Protein AF-A0A224XL63-F1 (afdb_monomer_lite)

Organism: NCBI:txid156445

Secondary structure (DSSP, 8-state):
-PPPPP-------SSEEE-SHHHHHHHHTSSSEEEEEEE-TTT-S-GGGHHHHHHHHHHH--TTEEEEEEETTS-GGGGGGTT-SS-EEEEEETTEEEEEEES--HHHHHHHHHHHHHHHHHHHTTSSPPP-B-TTSPPHHHHHHHHHHHHHHHHHHHHHHHHHHHHHHHHHHHHHHHHHHHSTTEEEEEEPGGGEEE---TT-SS--EEEHHHHHHHHHHGGGTEEEEEEEEEPPPHHHHHHHTTT------HHHHHHHTTSPEEEEEEEESS---PPPTTS-PPPS-------PPP--TTTTHHHHHHHHHHH-TT-SGGG--TTSHHHHS-EE-TTSPEEPSEE--SSHHHHHHHHHHH-HHHHHTTTPPPPPPPPPEEEEEEEGGGHHHHHHHHGGGGGGEEEEEEES-S-TTT--EEESSHHHHHHS-HHHHHH-EEEEEEESS-HHHHHHHHHT--SEE-SSHHHHHHHHHHHS---SS---PPPP-TTSPPPPPSPPEEE-TT--EEEEEEEE-TTS-EEEEEEEEE-TTS-B-TT--EEEPPHHHHHHHHHHHHHHHHHHHHHHHHHHHHHHHHHHHHHHHHHHHHHHHHHHHHHTSS------------------HHHHHHHHS-HHHHHHHHHHHHHHHHHHHHHHHHHH-

Structure (mmCIF, N/CA/C/O backbone):
data_AF-A0A224XL63-F1
#
_entry.id   AF-A0A224XL63-F1
#
loop_
_atom_site.group_PDB
_atom_site.id
_atom_site.type_symbol
_atom_site.label_atom_id
_atom_site.label_alt_id
_atom_site.label_comp_id
_atom_site.label_asym_id
_atom_site.label_entity_id
_atom_site.label_seq_id
_atom_site.pdbx_PDB_ins_code
_atom_site.Cartn_x
_atom_site.Cartn_y
_atom_site.Cartn_z
_atom_site.occupancy
_atom_site.B_iso_or_equiv
_atom_site.auth_seq_id
_atom_site.auth_comp_id
_atom_site.auth_asym_id
_atom_site.auth_atom_id
_atom_site.pdbx_PDB_model_num
ATOM 1 N N . ALA A 1 1 ? -68.737 6.221 51.181 1.00 33.44 1 ALA A N 1
ATOM 2 C CA . ALA A 1 1 ? -67.688 5.294 51.653 1.00 33.44 1 ALA A CA 1
ATOM 3 C C . ALA A 1 1 ? -67.047 4.620 50.441 1.00 33.44 1 ALA A C 1
ATOM 5 O O . ALA A 1 1 ? -67.599 3.660 49.920 1.00 33.44 1 ALA A O 1
ATOM 6 N N . ALA A 1 2 ? -65.949 5.186 49.930 1.00 32.16 2 ALA A N 1
ATOM 7 C CA . ALA A 1 2 ? -65.207 4.630 48.800 1.00 32.16 2 ALA A CA 1
ATOM 8 C C . ALA A 1 2 ? -64.135 3.662 49.323 1.00 32.16 2 ALA A C 1
ATOM 10 O O . ALA A 1 2 ? -63.383 3.973 50.246 1.00 32.16 2 ALA A O 1
ATOM 11 N N . ARG A 1 3 ? -64.154 2.453 48.771 1.00 34.28 3 ARG A N 1
ATOM 12 C CA . ARG A 1 3 ? -63.406 1.268 49.193 1.00 34.28 3 ARG A CA 1
ATOM 13 C C . ARG A 1 3 ? -61.917 1.447 48.849 1.00 34.28 3 ARG A C 1
ATOM 15 O O . ARG A 1 3 ? -61.576 1.613 47.684 1.00 34.28 3 ARG A O 1
ATOM 22 N N . LYS A 1 4 ? -61.044 1.399 49.864 1.00 41.97 4 LYS A N 1
ATOM 23 C CA . LYS A 1 4 ? -59.580 1.270 49.724 1.00 41.97 4 LYS A CA 1
ATOM 24 C C . LYS A 1 4 ? -59.254 0.042 48.861 1.00 41.97 4 LYS A C 1
ATOM 26 O O . LYS A 1 4 ? -59.602 -1.069 49.254 1.00 41.97 4 LYS A O 1
ATOM 31 N N . MET A 1 5 ? -58.544 0.230 47.749 1.00 34.31 5 MET A N 1
ATOM 32 C CA . MET A 1 5 ? -57.760 -0.842 47.132 1.00 34.31 5 MET A CA 1
ATOM 33 C C . MET A 1 5 ? -56.356 -0.835 47.738 1.00 34.31 5 MET A C 1
ATOM 35 O O . MET A 1 5 ? -55.666 0.183 47.736 1.00 34.31 5 MET A O 1
ATOM 39 N N . ALA A 1 6 ? -55.968 -1.975 48.303 1.00 34.28 6 ALA A N 1
ATOM 40 C CA . ALA A 1 6 ? -54.628 -2.232 48.801 1.00 34.28 6 ALA A CA 1
ATOM 41 C C . ALA A 1 6 ? -53.660 -2.402 47.620 1.00 34.28 6 ALA A C 1
ATOM 43 O O . ALA A 1 6 ? -53.937 -3.147 46.679 1.00 34.28 6 ALA A O 1
ATOM 44 N N . LYS A 1 7 ? -52.524 -1.701 47.680 1.00 32.66 7 LYS A N 1
ATOM 45 C CA . LYS A 1 7 ? -51.440 -1.782 46.699 1.00 32.66 7 LYS A CA 1
ATOM 46 C C . LYS A 1 7 ? -50.772 -3.158 46.837 1.00 32.66 7 LYS A C 1
ATOM 48 O O . LYS A 1 7 ? -50.241 -3.485 47.896 1.00 32.66 7 LYS A O 1
ATOM 53 N N . LYS A 1 8 ? -50.865 -3.973 45.784 1.00 33.12 8 LYS A N 1
ATOM 54 C CA . LYS A 1 8 ? -50.201 -5.278 45.645 1.00 33.12 8 LYS A CA 1
ATOM 55 C C . LYS A 1 8 ? -48.682 -5.055 45.733 1.00 33.12 8 LYS A C 1
ATOM 57 O O . LYS A 1 8 ? -48.187 -4.107 45.129 1.00 33.12 8 LYS A O 1
ATOM 62 N N . GLY A 1 9 ? -47.980 -5.877 46.517 1.00 34.38 9 GLY A N 1
ATOM 63 C CA . GLY A 1 9 ? -46.543 -5.749 46.773 1.00 34.38 9 GLY A CA 1
ATOM 64 C C . GLY A 1 9 ? -45.734 -5.704 45.478 1.00 34.38 9 GLY A C 1
ATOM 65 O O . GLY A 1 9 ? -45.665 -6.695 44.757 1.00 34.38 9 GLY A O 1
ATOM 66 N N . GLY A 1 10 ? -45.170 -4.534 45.181 1.00 28.77 10 GLY A N 1
ATOM 67 C CA . GLY A 1 10 ? -44.221 -4.343 44.094 1.00 28.77 10 GLY A CA 1
ATOM 68 C C . GLY A 1 10 ? -42.822 -4.677 44.588 1.00 28.77 10 GLY A C 1
ATOM 69 O O . GLY A 1 10 ? -42.403 -4.193 45.637 1.00 28.77 10 GLY A O 1
ATOM 70 N N . GLN A 1 11 ? -42.120 -5.515 43.836 1.00 35.19 11 GLN A N 1
ATOM 71 C CA . GLN A 1 11 ? -40.688 -5.741 43.973 1.00 35.19 11 GLN A CA 1
ATOM 72 C C . GLN A 1 11 ? -39.989 -4.377 43.849 1.00 35.19 11 GLN A C 1
ATOM 74 O O . GLN A 1 11 ? -40.062 -3.743 42.799 1.00 35.19 11 GLN A O 1
ATOM 79 N N . THR A 1 12 ? -39.408 -3.867 44.935 1.00 40.28 12 THR A N 1
ATOM 80 C CA . THR A 1 12 ? -38.801 -2.531 44.972 1.00 40.28 12 THR A CA 1
ATOM 81 C C . THR A 1 12 ? -37.678 -2.462 43.935 1.00 40.28 12 THR A C 1
ATOM 83 O O . THR A 1 12 ? -36.705 -3.213 44.036 1.00 40.28 12 THR A O 1
ATOM 86 N N . SER A 1 13 ? -37.802 -1.605 42.916 1.00 58.62 13 SER A N 1
ATOM 87 C CA . SER A 1 13 ? -36.715 -1.389 41.960 1.00 58.62 13 SER A CA 1
ATOM 88 C C . SER A 1 13 ? -35.524 -0.790 42.716 1.00 58.62 13 SER A C 1
ATOM 90 O O . SER A 1 13 ? -35.618 0.267 43.334 1.00 58.62 13 SER A O 1
ATOM 92 N N . LEU A 1 14 ? -34.396 -1.505 42.736 1.00 76.56 14 LEU A N 1
ATOM 93 C CA . LEU A 1 14 ? -33.184 -1.082 43.457 1.00 76.56 14 LEU A CA 1
ATOM 94 C C . LEU A 1 14 ? -32.494 0.130 42.804 1.00 76.56 14 LEU A C 1
ATOM 96 O O . LEU A 1 14 ? -31.644 0.756 43.446 1.00 76.56 14 LEU A O 1
ATOM 100 N N . GLN A 1 15 ? -32.878 0.441 41.563 1.00 84.81 15 GLN A N 1
ATOM 101 C CA . GLN A 1 15 ? -32.434 1.579 40.766 1.00 84.81 15 GLN A CA 1
ATOM 102 C C . GLN A 1 15 ? -33.590 2.551 40.510 1.00 84.81 15 GLN A C 1
ATOM 104 O O . GLN A 1 15 ? -34.741 2.133 40.346 1.00 84.81 15 GLN A O 1
ATOM 109 N N . ILE A 1 16 ? -33.252 3.836 40.474 1.00 92.00 16 ILE A N 1
ATOM 110 C CA . ILE A 1 16 ? -34.158 4.947 40.173 1.00 92.00 16 ILE A CA 1
ATOM 111 C C . ILE A 1 16 ? -34.032 5.266 38.687 1.00 92.00 16 ILE A C 1
ATOM 113 O O . ILE A 1 16 ? -32.920 5.422 38.191 1.00 92.00 16 ILE A O 1
ATOM 117 N N . GLU A 1 17 ? -35.149 5.357 37.983 1.00 93.56 17 GLU A N 1
ATOM 118 C CA . GLU A 1 17 ? -35.168 5.762 36.580 1.00 93.56 17 GLU A CA 1
ATOM 119 C C . GLU A 1 17 ? -35.355 7.278 36.482 1.00 93.56 17 GLU A C 1
ATOM 121 O O . GLU A 1 17 ? -36.234 7.823 37.147 1.00 93.56 17 GLU A O 1
ATOM 126 N N . ILE A 1 18 ? -34.509 7.938 35.686 1.00 95.19 18 ILE A N 1
ATOM 127 C CA . ILE A 1 18 ? -34.511 9.386 35.461 1.00 95.19 18 ILE A CA 1
ATOM 128 C C . ILE A 1 18 ? -34.684 9.665 33.971 1.00 95.19 18 ILE A C 1
ATOM 130 O O . ILE A 1 18 ? -33.916 9.185 33.130 1.00 95.19 18 ILE A O 1
ATOM 134 N N . THR A 1 19 ? -35.693 10.463 33.641 1.00 92.75 19 THR A N 1
ATOM 135 C CA . THR A 1 19 ? -36.143 10.669 32.261 1.00 92.75 19 THR A CA 1
ATOM 136 C C . THR A 1 19 ? -36.384 12.127 31.879 1.00 92.75 19 THR A C 1
ATOM 138 O O . THR A 1 19 ? -36.784 12.375 30.742 1.00 92.75 19 THR A O 1
ATOM 141 N N . ASN A 1 20 ? -36.151 13.084 32.779 1.00 95.38 20 ASN A N 1
ATOM 142 C CA . ASN A 1 20 ? -36.260 14.522 32.520 1.00 95.38 20 ASN A CA 1
ATOM 143 C C . ASN A 1 20 ? -35.371 15.341 33.479 1.00 95.38 20 ASN A C 1
ATOM 145 O O . ASN A 1 20 ? -34.826 14.802 34.445 1.00 95.38 20 ASN A O 1
ATOM 149 N N . ASP A 1 21 ? -35.228 16.638 33.195 1.00 95.25 21 ASP A N 1
ATOM 150 C CA . ASP A 1 21 ? -34.384 17.562 33.966 1.00 95.25 21 ASP A CA 1
ATOM 151 C C . ASP A 1 21 ? -34.875 17.771 35.414 1.00 95.25 21 ASP A C 1
ATOM 153 O O . ASP A 1 21 ? -34.053 17.867 36.325 1.00 95.25 21 ASP A O 1
ATOM 157 N N . ASP A 1 22 ? -36.189 17.769 35.663 1.00 95.75 22 ASP A N 1
ATOM 158 C CA . ASP A 1 22 ? -36.739 17.948 37.017 1.00 95.75 22 ASP A CA 1
ATOM 159 C C . ASP A 1 22 ? -36.403 16.748 37.924 1.00 95.75 22 ASP A C 1
ATOM 161 O O . ASP A 1 22 ? -35.985 16.909 39.073 1.00 95.75 22 ASP A O 1
ATOM 165 N N . GLU A 1 23 ? -36.541 15.525 37.399 1.00 95.38 23 GLU A N 1
ATOM 166 C CA . GLU A 1 23 ? -36.137 14.288 38.079 1.00 95.38 23 GLU A CA 1
ATOM 167 C C . GLU A 1 23 ? -34.625 14.243 38.320 1.00 95.38 23 GLU A C 1
ATOM 169 O O . GLU A 1 23 ? -34.180 13.724 39.346 1.00 95.38 23 GLU A O 1
ATOM 174 N N . TRP A 1 24 ? -33.835 14.790 37.392 1.00 95.81 24 TRP A N 1
ATOM 175 C CA . TRP A 1 24 ? -32.388 14.886 37.532 1.00 95.81 24 TRP A CA 1
ATOM 176 C C . TRP A 1 24 ? -31.992 15.802 38.690 1.00 95.81 24 TRP A C 1
ATOM 178 O O . TRP A 1 24 ? -31.226 15.385 39.557 1.00 95.81 24 TRP A O 1
ATOM 188 N N . GLU A 1 25 ? -32.540 17.015 38.763 1.00 95.25 25 GLU A N 1
ATOM 189 C CA . GLU A 1 25 ? -32.233 17.941 39.859 1.00 95.25 25 GLU A CA 1
ATOM 190 C C . GLU A 1 25 ? -32.710 17.383 41.214 1.00 95.25 25 GLU A C 1
ATOM 192 O O . GLU A 1 25 ? -31.957 17.415 42.187 1.00 95.25 25 GLU A O 1
ATOM 197 N N . ALA A 1 26 ? -33.878 16.729 41.269 1.00 94.50 26 ALA A N 1
ATOM 198 C CA . ALA A 1 26 ? -34.344 16.039 42.477 1.00 94.50 26 ALA A CA 1
ATOM 199 C C . ALA A 1 26 ? -33.439 14.861 42.895 1.00 94.50 26 ALA A C 1
ATOM 201 O O . ALA A 1 26 ? -33.307 14.556 44.085 1.00 94.50 26 ALA A O 1
ATOM 202 N N . LEU A 1 27 ? -32.809 14.172 41.937 1.00 94.06 27 LEU A N 1
ATOM 203 C CA . LEU A 1 27 ? -31.847 13.109 42.226 1.00 94.06 27 LEU A CA 1
ATOM 204 C C . LEU A 1 27 ? -30.587 13.673 42.901 1.00 94.06 27 LEU A C 1
ATOM 206 O O . LEU A 1 27 ? -30.088 13.058 43.846 1.00 94.06 27 LEU A O 1
ATOM 210 N N . LEU A 1 28 ? -30.093 14.827 42.442 1.00 94.62 28 LEU A N 1
ATOM 211 C CA . LEU A 1 28 ? -28.867 15.464 42.940 1.00 94.62 28 LEU A CA 1
ATOM 212 C C . LEU A 1 28 ? -28.970 15.943 44.397 1.00 94.62 28 LEU A C 1
ATOM 214 O O . LEU A 1 28 ? -27.944 16.040 45.070 1.00 94.62 28 LEU A O 1
ATOM 218 N N . GLU A 1 29 ? -30.179 16.194 44.906 1.00 93.50 29 GLU A N 1
ATOM 219 C CA . GLU A 1 29 ? -30.419 16.587 46.305 1.00 93.50 29 GLU A CA 1
ATOM 220 C C . GLU A 1 29 ? -30.199 15.443 47.313 1.00 93.50 29 GLU A C 1
ATOM 222 O O . GLU A 1 29 ? -30.149 15.673 48.526 1.00 93.50 29 GLU A O 1
ATOM 227 N N . ARG A 1 30 ? -30.062 14.193 46.848 1.00 91.38 30 ARG A N 1
ATOM 228 C CA . ARG A 1 30 ? -29.856 13.041 47.734 1.00 91.38 30 ARG A CA 1
ATOM 229 C C . ARG A 1 30 ? -28.478 13.061 48.391 1.00 91.38 30 ARG A C 1
ATOM 231 O O . ARG A 1 30 ? -27.451 13.213 47.735 1.00 91.38 30 ARG A O 1
ATOM 238 N N . GLN A 1 31 ? -28.460 12.803 49.697 1.00 91.69 31 GLN A N 1
ATOM 239 C CA . GLN A 1 31 ? -27.226 12.630 50.459 1.00 91.69 31 GLN A CA 1
ATOM 240 C C . GLN A 1 31 ? -26.601 11.248 50.206 1.00 91.69 31 GLN A C 1
ATOM 242 O O . GLN A 1 31 ? -27.303 10.233 50.217 1.00 91.69 31 GLN A O 1
ATOM 247 N N . GLY A 1 32 ? -25.276 11.214 50.049 1.00 93.06 32 GLY A N 1
ATOM 248 C CA . GLY A 1 32 ? -24.492 10.004 49.794 1.00 93.06 32 GLY A CA 1
ATOM 249 C C . GLY A 1 32 ? -23.915 9.957 48.377 1.00 93.06 32 GLY A C 1
ATOM 250 O O . GLY A 1 32 ? -23.903 10.963 47.667 1.00 93.06 32 GLY A O 1
ATOM 251 N N . LEU A 1 33 ? -23.434 8.780 47.978 1.00 96.31 33 LEU A N 1
ATOM 252 C CA . LEU A 1 33 ? -22.922 8.503 46.642 1.00 96.31 33 LEU A CA 1
ATOM 253 C C . LEU A 1 33 ? -24.061 8.054 45.720 1.00 96.31 33 LEU A C 1
ATOM 255 O O . LEU A 1 33 ? -24.727 7.046 45.958 1.00 96.31 33 LEU A O 1
ATOM 259 N N . LEU A 1 34 ? -24.232 8.778 44.624 1.00 96.69 34 LEU A N 1
ATOM 260 C CA . LEU A 1 34 ? -25.084 8.437 43.494 1.00 96.69 34 LEU A CA 1
ATOM 261 C C . LEU A 1 34 ? -24.224 7.812 42.395 1.00 96.69 34 LEU A C 1
ATOM 263 O O . LEU A 1 34 ? -23.277 8.432 41.914 1.00 96.69 34 LEU A O 1
ATOM 267 N N . VAL A 1 35 ? -24.577 6.599 41.980 1.00 96.25 35 VAL A N 1
ATOM 268 C CA . VAL A 1 35 ? -23.986 5.920 40.823 1.00 96.25 35 VAL A CA 1
ATOM 269 C C . VAL A 1 35 ? -25.050 5.837 39.738 1.00 96.25 35 VAL A C 1
ATOM 271 O O . VAL A 1 35 ? -26.060 5.145 39.902 1.00 96.25 35 VAL A O 1
ATOM 274 N N . VAL A 1 36 ? -24.845 6.572 38.648 1.00 95.81 36 VAL A N 1
ATOM 275 C CA . VAL A 1 36 ? -25.821 6.713 37.563 1.00 95.81 36 VAL A CA 1
ATOM 276 C C . VAL A 1 36 ? -25.319 6.010 36.308 1.00 95.81 36 VAL A C 1
ATOM 278 O O . VAL A 1 36 ? -24.253 6.357 35.806 1.00 95.81 36 VAL A O 1
ATOM 281 N N . ASP A 1 37 ? -26.099 5.061 35.793 1.00 95.19 37 ASP A N 1
ATOM 282 C CA . ASP A 1 37 ? -25.948 4.510 34.441 1.00 95.19 37 ASP A CA 1
ATOM 283 C C . ASP A 1 37 ? -26.545 5.489 33.424 1.00 95.19 37 ASP A C 1
ATOM 285 O O . ASP A 1 37 ? -27.766 5.632 33.334 1.00 95.19 37 ASP A O 1
ATOM 289 N N . VAL A 1 38 ? -25.698 6.209 32.702 1.00 95.00 38 VAL A N 1
ATOM 290 C CA . VAL A 1 38 ? -26.106 7.155 31.665 1.00 95.00 38 VAL A CA 1
ATOM 291 C C . VAL A 1 38 ? -26.097 6.456 30.314 1.00 95.00 38 VAL A C 1
ATOM 293 O O . VAL A 1 38 ? -25.062 5.952 29.872 1.00 95.00 38 VAL A O 1
ATOM 296 N N . PHE A 1 39 ? -27.249 6.466 29.645 1.00 93.06 39 PHE A N 1
ATOM 297 C CA . PHE A 1 39 ? -27.465 5.753 28.391 1.00 93.06 39 PHE A CA 1
ATOM 298 C C . PHE A 1 39 ? -28.209 6.597 27.352 1.00 93.06 39 PHE A C 1
ATOM 300 O O . PHE A 1 39 ? -28.969 7.507 27.689 1.00 93.06 39 PHE A O 1
ATOM 307 N N . THR A 1 40 ? -28.020 6.250 26.079 1.00 92.12 40 THR A N 1
ATOM 308 C CA . THR A 1 40 ? -28.772 6.801 24.943 1.00 92.12 40 THR A CA 1
ATOM 309 C C . THR A 1 40 ? -30.044 5.995 24.692 1.00 92.12 40 THR A C 1
ATOM 311 O O . THR A 1 40 ? -30.073 4.778 24.883 1.00 92.12 40 THR A O 1
ATOM 314 N N . ALA A 1 41 ? -31.115 6.646 24.238 1.00 90.50 41 ALA A N 1
ATOM 315 C CA . ALA A 1 41 ? -32.444 6.047 24.123 1.00 90.50 41 ALA A CA 1
ATOM 316 C C . ALA A 1 41 ? -32.485 4.789 23.238 1.00 90.50 41 ALA A C 1
ATOM 318 O O . ALA A 1 41 ? -33.249 3.872 23.525 1.00 90.50 41 ALA A O 1
ATOM 319 N N . TRP A 1 42 ? -31.665 4.740 22.186 1.00 89.06 42 TRP A N 1
ATOM 320 C CA . TRP A 1 42 ? -31.599 3.609 21.257 1.00 89.06 42 TRP A CA 1
ATOM 321 C C . TRP A 1 42 ? -30.786 2.424 21.798 1.00 89.06 42 TRP A C 1
ATOM 323 O O . TRP A 1 42 ? -31.042 1.290 21.406 1.00 89.06 42 TRP A O 1
ATOM 333 N N . CYS A 1 43 ? -29.821 2.672 22.689 1.00 87.81 43 CYS A N 1
ATOM 334 C CA . CYS A 1 43 ? -28.999 1.628 23.301 1.00 87.81 43 CYS A CA 1
ATOM 335 C C . CYS A 1 43 ? -29.654 1.062 24.572 1.00 87.81 43 CYS A C 1
ATOM 337 O O . CYS A 1 43 ? -29.530 -0.128 24.860 1.00 87.81 43 CYS A O 1
ATOM 339 N N . GLY A 1 44 ? -30.372 1.905 25.322 1.00 88.06 44 GLY A N 1
ATOM 340 C CA . GLY A 1 44 ? -30.951 1.544 26.616 1.00 88.06 44 GLY A CA 1
ATOM 341 C C . GLY A 1 44 ? -29.902 1.372 27.731 1.00 88.06 44 GLY A C 1
ATOM 342 O O . GLY A 1 44 ? -28.698 1.440 27.471 1.00 88.06 44 GLY A O 1
ATOM 343 N N . PRO A 1 45 ? -30.338 1.171 28.990 1.00 87.94 45 PRO A N 1
ATOM 344 C CA . PRO A 1 45 ? -29.438 0.979 30.126 1.00 87.94 45 PRO A CA 1
ATOM 345 C C . PRO A 1 45 ? -28.717 -0.373 30.063 1.00 87.94 45 PRO A C 1
ATOM 347 O O . PRO A 1 45 ? -29.165 -1.327 29.419 1.00 87.94 45 PRO A O 1
ATOM 350 N N . CYS A 1 46 ? -27.612 -0.502 30.794 1.00 86.88 46 CYS A N 1
ATOM 351 C CA . CYS A 1 46 ? -26.776 -1.692 30.754 1.00 86.88 46 CYS A CA 1
ATOM 352 C C . CYS A 1 46 ? -27.384 -2.869 31.535 1.00 86.88 46 CYS A C 1
ATOM 354 O O . CYS A 1 46 ? -27.089 -3.098 32.714 1.00 86.88 46 CYS A O 1
ATOM 356 N N . ILE A 1 47 ? -28.187 -3.684 30.847 1.00 87.50 47 ILE A N 1
ATOM 357 C CA . ILE A 1 47 ? -28.850 -4.868 31.422 1.00 87.50 47 ILE A CA 1
ATOM 358 C C . ILE A 1 47 ? -27.832 -5.830 32.055 1.00 87.50 47 ILE A C 1
ATOM 360 O O . ILE A 1 47 ? -28.044 -6.319 33.168 1.00 87.50 47 ILE A O 1
ATOM 364 N N . GLY A 1 48 ? -26.697 -6.063 31.387 1.00 85.62 48 GLY A N 1
ATOM 365 C CA . GLY A 1 48 ? -25.656 -6.987 31.855 1.00 85.62 48 GLY A CA 1
ATOM 366 C C . GLY A 1 48 ? -25.018 -6.595 33.194 1.00 85.62 48 GLY A C 1
ATOM 367 O O . GLY A 1 48 ? -24.510 -7.454 33.912 1.00 85.62 48 GLY A O 1
ATOM 368 N N . MET A 1 49 ? -25.089 -5.317 33.575 1.00 87.62 49 MET A N 1
ATOM 369 C CA . MET A 1 49 ? -24.470 -4.797 34.798 1.00 87.62 49 MET A CA 1
ATOM 370 C C . MET A 1 49 ? -25.421 -4.746 35.997 1.00 87.62 49 MET A C 1
ATOM 372 O O . MET A 1 49 ? -24.973 -4.614 37.139 1.00 87.62 49 MET A O 1
ATOM 376 N N . MET A 1 50 ? -26.726 -4.930 35.777 1.00 86.44 50 MET A N 1
ATOM 377 C CA . MET A 1 50 ? -27.734 -4.851 36.838 1.00 86.44 50 MET A CA 1
ATOM 378 C C . MET A 1 50 ? -27.517 -5.875 37.959 1.00 86.44 50 MET A C 1
ATOM 380 O O . MET A 1 50 ? -27.773 -5.567 39.121 1.00 86.44 50 MET A O 1
ATOM 384 N N . SER A 1 51 ? -27.069 -7.094 37.644 1.00 89.06 51 SER A N 1
ATOM 385 C CA . SER A 1 51 ? -26.831 -8.144 38.649 1.00 89.06 51 SER A CA 1
ATOM 386 C C . SER A 1 51 ? -25.711 -7.753 39.617 1.00 89.06 51 SER A C 1
ATOM 388 O O . SER A 1 51 ? -25.891 -7.849 40.832 1.00 89.06 51 SER A O 1
ATOM 390 N N . ASN A 1 52 ? -24.602 -7.234 39.086 1.00 91.25 52 ASN A N 1
ATOM 391 C CA . ASN A 1 52 ? -23.462 -6.744 39.860 1.00 91.25 52 ASN A CA 1
ATOM 392 C C . ASN A 1 52 ? -23.859 -5.564 40.757 1.00 91.25 52 ASN A C 1
ATOM 394 O O . ASN A 1 52 ? -23.583 -5.579 41.953 1.00 91.25 52 ASN A O 1
ATOM 398 N N . LEU A 1 53 ? -24.594 -4.592 40.210 1.00 91.00 53 LEU A N 1
ATOM 399 C CA . LEU A 1 53 ? -25.067 -3.418 40.949 1.00 91.00 53 LEU A CA 1
ATOM 400 C C . LEU A 1 53 ? -26.041 -3.776 42.082 1.00 91.00 53 LEU A C 1
ATOM 402 O O . LEU A 1 53 ? -25.976 -3.213 43.175 1.00 91.00 53 LEU A O 1
ATOM 406 N N . LYS A 1 54 ? -26.933 -4.745 41.854 1.00 88.94 54 LYS A N 1
ATOM 407 C CA . LYS A 1 54 ? -27.815 -5.264 42.910 1.00 88.94 54 LYS A CA 1
ATOM 408 C C . LYS A 1 54 ? -27.012 -5.960 44.002 1.00 88.94 54 LYS A C 1
ATOM 410 O O . LYS A 1 54 ? -27.272 -5.725 45.178 1.00 88.94 54 LYS A O 1
ATOM 415 N N . LYS A 1 55 ? -26.040 -6.789 43.614 1.00 90.81 55 LYS A N 1
ATOM 416 C CA . LYS A 1 55 ? -25.175 -7.516 44.544 1.00 90.81 55 LYS A CA 1
ATOM 417 C C . LYS A 1 55 ? -24.397 -6.555 45.445 1.00 90.81 55 LYS A C 1
ATOM 419 O O . LYS A 1 55 ? -24.529 -6.657 46.658 1.00 90.81 55 LYS A O 1
ATOM 424 N N . ILE A 1 56 ? -23.694 -5.573 44.878 1.00 90.56 56 ILE A N 1
ATOM 425 C CA . ILE A 1 56 ? -22.888 -4.623 45.664 1.00 90.56 56 ILE A CA 1
ATOM 426 C C . ILE A 1 56 ? -23.740 -3.746 46.589 1.00 90.56 56 ILE A C 1
ATOM 428 O O . ILE A 1 56 ? -23.358 -3.502 47.729 1.00 90.56 56 ILE A O 1
ATOM 432 N N . LYS A 1 57 ? -24.935 -3.323 46.151 1.00 89.69 57 LYS A N 1
ATOM 433 C CA . LYS A 1 57 ? -25.854 -2.552 47.001 1.00 89.69 57 LYS A CA 1
ATOM 434 C C . LYS A 1 57 ? -26.328 -3.354 48.214 1.00 89.69 57 LYS A C 1
ATOM 436 O O . LYS A 1 57 ? -26.459 -2.793 49.298 1.00 89.69 57 LYS A O 1
ATOM 441 N N . LEU A 1 58 ? -26.568 -4.653 48.037 1.00 89.94 58 LEU A N 1
ATOM 442 C CA . LEU A 1 58 ? -26.944 -5.555 49.126 1.00 89.94 58 LEU A CA 1
ATOM 443 C C . LEU A 1 58 ? -25.760 -5.879 50.047 1.00 89.94 58 LEU A C 1
ATOM 445 O O . LEU A 1 58 ? -25.942 -5.901 51.258 1.00 89.94 58 LEU A O 1
ATOM 449 N N . GLU A 1 59 ? -24.567 -6.109 49.491 1.00 90.19 59 GLU A N 1
ATOM 450 C CA . GLU A 1 59 ? -23.350 -6.416 50.259 1.00 90.19 59 GLU A CA 1
ATOM 451 C C . GLU A 1 59 ? -22.899 -5.242 51.132 1.00 90.19 59 GLU A C 1
ATOM 453 O O . GLU A 1 59 ? -22.533 -5.444 52.287 1.00 90.19 59 GLU A O 1
ATOM 458 N N . LEU A 1 60 ? -22.948 -4.018 50.600 1.00 88.56 60 LEU A N 1
ATOM 459 C CA . LEU A 1 60 ? -22.565 -2.820 51.347 1.00 88.56 60 LEU A CA 1
ATOM 460 C C . LEU A 1 60 ? -23.635 -2.396 52.358 1.00 88.56 60 LEU A C 1
ATOM 462 O O . LEU A 1 60 ? -23.294 -1.807 53.380 1.00 88.56 60 LEU A O 1
ATOM 466 N N . GLY A 1 61 ? -24.918 -2.653 52.071 1.00 82.75 61 GLY A N 1
ATOM 467 C CA . GLY A 1 61 ? -26.034 -2.366 52.981 1.00 82.75 61 GLY A CA 1
ATOM 468 C C . GLY A 1 61 ? -26.139 -0.902 53.431 1.00 82.75 61 GLY A C 1
ATOM 469 O O . GLY A 1 61 ? -26.723 -0.629 54.475 1.00 82.75 61 GLY A O 1
ATOM 470 N N . SER A 1 62 ? -25.541 0.030 52.682 1.00 85.00 62 SER A N 1
ATOM 471 C CA . SER A 1 62 ? -25.445 1.443 53.048 1.00 85.00 62 SER A CA 1
ATOM 472 C C . SER A 1 62 ? -26.588 2.25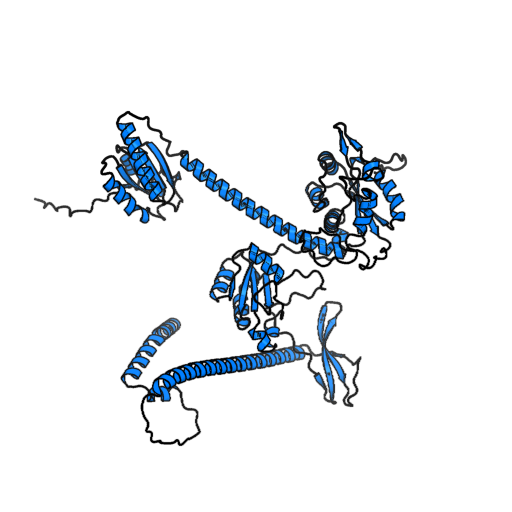1 52.443 1.00 85.00 62 SER A C 1
ATOM 474 O O . SER A 1 62 ? -26.754 2.281 51.221 1.00 85.00 62 SER A O 1
ATOM 476 N N . ASP A 1 63 ? -27.316 2.983 53.286 1.00 88.44 63 ASP A N 1
ATOM 477 C CA . ASP A 1 63 ? -28.346 3.941 52.857 1.00 88.44 63 ASP A CA 1
ATOM 478 C C . ASP A 1 63 ? -27.761 5.140 52.087 1.00 88.44 63 ASP A C 1
ATOM 480 O O . ASP A 1 63 ? -28.492 5.889 51.437 1.00 88.44 63 ASP A O 1
ATOM 484 N N . LEU A 1 64 ? -26.433 5.307 52.131 1.00 92.19 64 LEU A N 1
ATOM 485 C CA . LEU A 1 64 ? -25.701 6.339 51.401 1.00 92.19 64 LEU A CA 1
ATOM 486 C C . LEU A 1 64 ? -25.346 5.920 49.967 1.00 92.19 64 LEU A C 1
ATOM 488 O O . LEU A 1 64 ? -24.795 6.741 49.245 1.00 92.19 64 LEU A O 1
ATOM 492 N N . LEU A 1 65 ? -25.638 4.684 49.535 1.00 94.31 65 LEU A N 1
ATOM 493 C CA . LEU A 1 65 ? -25.420 4.246 48.153 1.00 94.31 65 LEU A CA 1
ATOM 494 C C . LEU A 1 65 ? -26.729 4.243 47.351 1.00 94.31 65 LEU A C 1
ATOM 496 O O . LEU A 1 65 ? -27.594 3.367 47.481 1.00 94.31 65 LEU A O 1
ATOM 500 N N . HIS A 1 66 ? -26.831 5.190 46.426 1.00 94.19 66 HIS A N 1
ATOM 501 C CA . HIS A 1 66 ? -27.955 5.335 45.511 1.00 94.19 66 HIS A CA 1
ATOM 502 C C . HIS A 1 66 ? -27.550 4.880 44.114 1.00 94.19 66 HIS A C 1
ATOM 504 O O . HIS A 1 66 ? -26.496 5.248 43.608 1.00 94.19 66 HIS A O 1
ATOM 510 N N . LEU A 1 67 ? -28.411 4.092 43.476 1.00 94.56 67 LEU A N 1
ATOM 511 C CA . LEU A 1 67 ? -28.208 3.646 42.103 1.00 94.56 67 LEU A CA 1
ATOM 512 C C . LEU A 1 67 ? -29.320 4.230 41.239 1.00 94.56 67 LEU A C 1
ATOM 514 O O . LEU A 1 67 ? -30.493 4.145 41.616 1.00 94.56 67 LEU A O 1
ATOM 518 N N . ALA A 1 68 ? -28.963 4.787 40.092 1.00 94.69 68 ALA A N 1
ATOM 519 C CA . ALA A 1 68 ? -29.912 5.344 39.142 1.00 94.69 68 ALA A CA 1
ATOM 520 C C . ALA A 1 68 ? -29.533 4.988 37.703 1.00 94.69 68 ALA A C 1
ATOM 522 O O . ALA A 1 68 ? -28.412 4.565 37.426 1.00 94.69 68 ALA A O 1
ATOM 523 N N . MET A 1 69 ? -30.485 5.157 36.799 1.00 94.56 69 MET A N 1
ATOM 524 C CA . MET A 1 69 ? -30.289 5.096 35.358 1.00 94.56 69 MET A CA 1
ATOM 525 C C . MET A 1 69 ? -30.888 6.361 34.747 1.00 94.56 69 MET A C 1
ATOM 527 O O . MET A 1 69 ? -31.970 6.784 35.156 1.00 94.56 69 MET A O 1
ATOM 531 N N . ALA A 1 70 ? -30.183 6.982 33.809 1.00 95.44 70 ALA A N 1
ATOM 532 C CA . ALA A 1 70 ? -30.549 8.273 33.247 1.00 95.44 70 ALA A CA 1
ATOM 533 C C . ALA A 1 70 ? -30.412 8.266 31.725 1.00 95.44 70 ALA A C 1
ATOM 535 O O . ALA A 1 70 ? -29.351 7.959 31.180 1.00 95.44 70 ALA A O 1
ATOM 536 N N . ASN A 1 71 ? -31.486 8.648 31.039 1.00 94.12 71 ASN A N 1
ATOM 537 C CA . ASN A 1 71 ? -31.469 8.796 29.589 1.00 94.12 71 ASN A CA 1
ATOM 538 C C . ASN A 1 71 ? -30.887 10.169 29.203 1.00 94.12 71 ASN A C 1
ATOM 540 O O . ASN A 1 71 ? -31.543 11.196 29.398 1.00 94.12 71 ASN A O 1
ATOM 544 N N . CYS A 1 72 ? -29.678 10.200 28.634 1.00 93.56 72 CYS A N 1
ATOM 545 C CA . CYS A 1 72 ? -28.989 11.451 28.289 1.00 93.56 72 CYS A CA 1
ATOM 546 C C . CYS A 1 72 ? -29.636 12.230 27.134 1.00 93.56 72 CYS A C 1
ATOM 548 O O . CYS A 1 72 ? -29.411 13.436 27.011 1.00 93.56 72 CYS A O 1
ATOM 550 N N . ASP A 1 73 ? -30.481 11.600 26.313 1.00 93.88 73 ASP A N 1
ATOM 551 C CA . ASP A 1 73 ? -31.208 12.293 25.241 1.00 93.88 73 ASP A CA 1
ATOM 552 C C . ASP A 1 73 ? -32.320 13.199 25.793 1.00 93.88 73 ASP A C 1
ATOM 554 O O . ASP A 1 73 ? -32.743 14.138 25.123 1.00 93.88 73 ASP A O 1
ATOM 558 N N . LYS A 1 74 ? -32.774 12.949 27.029 1.00 94.00 74 LYS A N 1
ATOM 559 C CA . LYS A 1 74 ? -33.873 13.686 27.675 1.00 94.00 74 LYS A CA 1
ATOM 560 C C . LYS A 1 74 ? -33.431 14.652 28.777 1.00 94.00 74 LYS A C 1
ATOM 562 O O . LYS A 1 74 ? -34.279 15.332 29.346 1.00 94.00 74 LYS A O 1
ATOM 567 N N . ILE A 1 75 ? -32.138 14.683 29.096 1.00 93.94 75 ILE A N 1
ATOM 568 C CA . ILE A 1 75 ? -31.579 15.460 30.209 1.00 93.94 75 ILE A CA 1
ATOM 569 C C . ILE A 1 75 ? -30.514 16.403 29.652 1.00 93.94 75 ILE A C 1
ATOM 571 O O . ILE A 1 75 ? -29.513 15.963 29.081 1.00 93.94 75 ILE A O 1
ATOM 575 N N . SER A 1 76 ? -30.718 17.705 29.818 1.00 93.44 76 SER A N 1
ATOM 576 C CA . SER A 1 76 ? -29.883 18.763 29.243 1.00 93.44 76 SER A CA 1
ATOM 577 C C . SER A 1 76 ? -28.455 18.715 29.796 1.00 93.44 76 SER A C 1
ATOM 579 O O . SER A 1 76 ? -27.481 18.779 29.051 1.00 93.44 76 SER A O 1
ATOM 581 N N . LYS A 1 77 ? -28.312 18.485 31.105 1.00 91.94 77 LYS A N 1
ATOM 582 C CA . LYS A 1 77 ? -27.018 18.427 31.817 1.00 91.94 77 LYS A CA 1
ATOM 583 C C . LYS A 1 77 ? -26.145 17.226 31.426 1.00 91.94 77 LYS A C 1
ATOM 585 O O . LYS A 1 77 ? -24.961 17.187 31.750 1.00 91.94 77 LYS A O 1
ATOM 590 N N . LEU A 1 78 ? -26.728 16.245 30.734 1.00 93.25 78 LEU A N 1
ATOM 591 C CA . LEU A 1 78 ? -26.066 15.022 30.277 1.00 93.25 78 LEU A CA 1
ATOM 592 C C . LEU A 1 78 ? -25.818 15.006 28.764 1.00 93.25 78 LEU A C 1
ATOM 594 O O . LEU A 1 78 ? -25.392 13.984 28.228 1.00 93.25 78 LEU A O 1
ATOM 598 N N . GLU A 1 79 ? -26.032 16.129 28.072 1.00 92.44 79 GLU A N 1
ATOM 599 C CA . GLU A 1 79 ? -25.901 16.233 26.616 1.00 92.44 79 GLU A CA 1
ATOM 600 C C . GLU A 1 79 ? -24.547 15.732 26.089 1.00 92.44 79 GLU A C 1
ATOM 602 O O . GLU A 1 79 ? -24.497 15.054 25.062 1.00 92.44 79 GLU A O 1
ATOM 607 N N . ARG A 1 80 ? -23.453 15.956 26.832 1.00 91.06 80 ARG A N 1
ATOM 608 C CA . ARG A 1 80 ? -22.106 15.503 26.436 1.00 91.06 80 ARG A CA 1
ATOM 609 C C . ARG A 1 80 ? -21.931 13.980 26.358 1.00 91.06 80 ARG A C 1
ATOM 611 O O . ARG A 1 80 ? -20.932 13.516 25.814 1.00 91.06 80 ARG A O 1
ATOM 618 N N . PHE A 1 81 ? -22.861 13.208 26.920 1.00 90.94 81 PHE A N 1
ATOM 619 C CA . PHE A 1 81 ? -22.828 11.742 26.936 1.00 90.94 81 PHE A CA 1
ATOM 620 C C . PHE A 1 81 ? -23.727 11.107 25.865 1.00 90.94 81 PHE A C 1
ATOM 622 O O . PHE A 1 81 ? -23.858 9.883 25.819 1.00 90.94 81 PHE A O 1
ATOM 629 N N . ARG A 1 82 ? -24.359 11.913 25.004 1.00 91.56 82 ARG A N 1
ATOM 630 C CA . ARG A 1 82 ? -25.179 11.422 23.889 1.00 91.56 82 ARG A CA 1
ATOM 631 C C . ARG A 1 82 ? -24.331 10.747 22.807 1.00 91.56 82 ARG A C 1
ATOM 633 O O . ARG A 1 82 ? -23.123 10.950 22.713 1.00 91.56 82 ARG A O 1
ATOM 640 N N . GLY A 1 83 ? -24.987 9.937 21.975 1.00 86.75 83 GLY A N 1
ATOM 641 C CA . GLY A 1 83 ? -24.370 9.273 20.819 1.00 86.75 83 GLY A CA 1
ATOM 642 C C . GLY A 1 83 ? -23.437 8.101 21.145 1.00 86.75 83 GLY A C 1
ATOM 643 O O . GLY A 1 83 ? -22.741 7.622 20.254 1.00 86.75 83 GLY A O 1
ATOM 644 N N . ARG A 1 84 ? -23.412 7.624 22.395 1.00 82.81 84 ARG A N 1
ATOM 645 C CA . ARG A 1 84 ? -22.592 6.479 22.815 1.00 82.81 84 ARG A CA 1
ATOM 646 C C . ARG A 1 84 ? -23.425 5.205 22.956 1.00 82.81 84 ARG A C 1
ATOM 648 O O . ARG A 1 84 ? -24.544 5.247 23.466 1.00 82.81 84 ARG A O 1
ATOM 655 N N . SER A 1 85 ? -22.843 4.087 22.520 1.00 83.75 85 SER A N 1
ATOM 656 C CA . SER A 1 85 ? -23.358 2.721 22.711 1.00 83.75 85 SER A CA 1
ATOM 657 C C . SER A 1 85 ? -22.742 2.011 23.919 1.00 83.75 85 SER A C 1
ATOM 659 O O . SER A 1 85 ? -23.144 0.907 24.275 1.00 83.75 85 SER A O 1
ATOM 661 N N . GLU A 1 86 ? -21.706 2.603 24.515 1.00 86.31 86 GLU A N 1
ATOM 662 C CA . GLU A 1 86 ? -21.057 2.090 25.717 1.00 86.31 86 GLU A CA 1
ATOM 663 C C . GLU A 1 86 ? -21.723 2.674 26.976 1.00 86.31 86 GLU A C 1
ATOM 665 O O . GLU A 1 86 ? -22.071 3.860 26.988 1.00 86.31 86 GLU A O 1
ATOM 670 N N . PRO A 1 87 ? -21.890 1.883 28.053 1.00 87.50 87 PRO A N 1
ATOM 671 C CA . PRO A 1 87 ? -22.454 2.390 29.296 1.00 87.50 87 PRO A CA 1
ATOM 672 C C . PRO A 1 87 ? -21.511 3.402 29.946 1.00 87.50 87 PRO A C 1
ATOM 674 O O . PRO A 1 87 ? -20.289 3.205 29.984 1.00 87.50 87 PRO A O 1
ATOM 677 N N . THR A 1 88 ? -22.094 4.478 30.470 1.00 93.75 88 THR A N 1
ATOM 678 C CA . THR A 1 88 ? -21.363 5.577 31.102 1.00 93.75 88 THR A CA 1
ATOM 679 C C . THR A 1 88 ? -21.793 5.714 32.555 1.00 93.75 88 THR A C 1
ATOM 681 O O . THR A 1 88 ? -22.924 6.076 32.848 1.00 93.75 88 THR A O 1
ATOM 684 N N . TRP A 1 89 ? -20.877 5.459 33.481 1.00 94.69 89 TRP A N 1
ATOM 685 C CA . TRP A 1 89 ? -21.127 5.508 34.917 1.00 94.69 89 TRP A CA 1
ATOM 686 C C . TRP A 1 89 ? -20.699 6.856 35.483 1.00 94.69 89 TRP A C 1
ATOM 688 O O . TRP A 1 89 ? -19.511 7.192 35.453 1.00 94.69 89 TRP A O 1
ATOM 698 N N . LEU A 1 90 ? -21.647 7.617 36.025 1.00 95.94 90 LEU A N 1
ATOM 699 C CA . LEU A 1 90 ? -21.361 8.840 36.773 1.00 95.94 90 LEU A CA 1
ATOM 700 C C . LEU A 1 90 ? -21.378 8.558 38.269 1.00 95.94 90 LEU A C 1
ATOM 702 O O . LEU A 1 90 ? -22.327 7.969 38.782 1.00 95.94 90 LEU A O 1
ATOM 706 N N . PHE A 1 91 ? -20.351 9.036 38.959 1.00 96.81 91 PHE A N 1
ATOM 707 C CA . PHE A 1 91 ? -20.245 9.034 40.411 1.00 96.81 91 PHE A CA 1
ATOM 708 C C . PHE A 1 91 ? -20.479 10.458 40.890 1.00 96.81 91 PHE A C 1
ATOM 710 O O . PHE A 1 91 ? -19.733 11.364 40.513 1.00 96.81 91 PHE A O 1
ATOM 717 N N . ILE A 1 92 ? -21.525 10.671 41.679 1.00 96.56 92 ILE A N 1
ATOM 718 C CA . ILE A 1 92 ? -21.967 11.998 42.108 1.00 96.56 92 ILE A CA 1
ATOM 719 C C . ILE A 1 92 ? -22.107 11.991 43.632 1.00 96.56 92 ILE A C 1
ATOM 721 O O . ILE A 1 92 ? -22.745 11.103 44.189 1.00 96.56 92 ILE A O 1
ATOM 725 N N . GLY A 1 93 ? -21.523 12.978 44.306 1.00 94.25 93 GLY A N 1
ATOM 726 C CA . GLY A 1 93 ? -21.624 13.158 45.755 1.00 94.25 93 GLY A CA 1
ATOM 727 C C . GLY A 1 93 ? -22.171 14.540 46.074 1.00 94.25 93 GLY A C 1
ATOM 728 O O . GLY A 1 93 ? -21.611 15.542 45.628 1.00 94.25 93 GLY A O 1
ATOM 729 N N . SER A 1 94 ? -23.272 14.606 46.829 1.00 88.06 94 SER A N 1
ATOM 730 C CA . SER A 1 94 ? -23.936 15.869 47.210 1.00 88.06 94 SER A CA 1
ATOM 731 C C . SER A 1 94 ? -24.175 16.816 46.016 1.00 88.06 94 SER A C 1
ATOM 733 O O . SER A 1 94 ? -23.828 17.996 46.057 1.00 88.06 94 SER A O 1
ATOM 735 N N . GLY A 1 95 ? -24.693 16.270 44.913 1.00 90.38 95 GLY A N 1
ATOM 736 C CA . GLY A 1 95 ? -24.978 17.001 43.675 1.00 90.38 95 GLY A CA 1
ATOM 737 C C . GLY A 1 95 ? -23.766 17.368 42.807 1.00 90.38 95 GLY A C 1
ATOM 738 O O . GLY A 1 95 ? -23.943 17.984 41.757 1.00 90.38 95 GLY A O 1
ATOM 739 N N . GLN A 1 96 ? -22.542 16.991 43.193 1.00 93.06 96 GLN A N 1
ATOM 740 C CA . GLN A 1 96 ? -21.318 17.295 42.442 1.00 93.06 96 GLN A CA 1
ATOM 741 C C . GLN A 1 96 ? -20.736 16.049 41.765 1.00 93.06 96 GLN A C 1
ATOM 743 O O . GLN A 1 96 ? -20.660 14.986 42.379 1.00 93.06 96 GLN A O 1
ATOM 748 N N . LEU A 1 97 ? -20.298 16.179 40.508 1.00 95.12 97 LEU A N 1
ATOM 749 C CA . LEU A 1 97 ? -19.670 15.087 39.762 1.00 95.12 97 LEU A CA 1
ATOM 750 C C . LEU A 1 97 ? -18.269 14.796 40.319 1.00 95.12 97 LEU A C 1
ATOM 752 O O . LEU A 1 97 ? -17.412 15.675 40.346 1.00 95.12 97 LEU A O 1
ATOM 756 N N . LEU A 1 98 ? -18.033 13.553 40.729 1.00 94.31 98 LEU A N 1
ATOM 757 C CA . LEU A 1 98 ? -16.766 13.086 41.295 1.00 94.31 98 LEU A CA 1
ATOM 758 C C . LEU A 1 98 ? -15.917 12.387 40.235 1.00 94.31 98 LEU A C 1
ATOM 760 O O . LEU A 1 98 ? -14.730 12.668 40.082 1.00 94.31 98 LEU A O 1
ATOM 764 N N . LYS A 1 99 ? -16.541 11.468 39.493 1.00 94.31 99 LYS A N 1
ATOM 765 C CA . LYS A 1 99 ? -15.854 10.577 38.559 1.00 94.31 99 LYS A CA 1
ATOM 766 C C . LYS A 1 99 ? -16.781 10.131 37.437 1.00 94.31 99 LYS A C 1
ATOM 768 O O . LYS A 1 99 ? -17.991 10.008 37.625 1.00 94.31 99 LYS A O 1
ATOM 773 N N . VAL A 1 100 ? -16.189 9.865 36.277 1.00 94.19 100 VAL A N 1
ATOM 774 C CA . VAL A 1 100 ? -16.859 9.269 35.120 1.00 94.19 100 VAL A CA 1
ATOM 775 C C . VAL A 1 100 ? -16.100 8.017 34.707 1.00 94.19 100 VAL A C 1
ATOM 777 O O . VAL A 1 100 ? -14.875 8.035 34.586 1.00 94.19 100 VAL A O 1
ATOM 780 N N . MET A 1 101 ? -16.819 6.928 34.459 1.00 92.19 101 MET A N 1
ATOM 781 C CA . MET A 1 101 ? -16.251 5.691 33.940 1.00 92.19 101 MET A CA 1
ATOM 782 C C . MET A 1 101 ? -17.041 5.204 32.728 1.00 92.19 101 MET A C 1
ATOM 784 O O . MET A 1 101 ? -18.236 4.970 32.815 1.00 92.19 101 MET A O 1
ATOM 788 N N . TYR A 1 102 ? -16.341 4.958 31.625 1.00 90.38 102 TYR A N 1
ATOM 789 C CA . TYR A 1 102 ? -16.893 4.282 30.449 1.00 90.38 102 TYR A CA 1
ATOM 790 C C . TYR A 1 102 ? -16.635 2.771 30.471 1.00 90.38 102 TYR A C 1
ATOM 792 O O . TYR A 1 102 ? -15.537 2.342 30.863 1.00 90.38 102 TYR A O 1
ATOM 800 N N . GLY A 1 103 ? -17.615 2.002 29.992 1.00 89.00 103 GLY A N 1
ATOM 801 C CA . GLY A 1 103 ? -17.512 0.573 29.701 1.00 89.00 103 GLY A CA 1
ATOM 802 C C . GLY A 1 103 ? -18.182 -0.346 30.729 1.00 89.00 103 GLY A C 1
ATOM 803 O O . GLY A 1 103 ? -18.675 0.074 31.773 1.00 89.00 103 GLY A O 1
ATOM 804 N N . SER A 1 104 ? -18.202 -1.642 30.423 1.00 86.94 104 SER A N 1
ATOM 805 C CA . SER A 1 104 ? -18.911 -2.689 31.180 1.00 86.94 104 SER A CA 1
ATOM 806 C C . SER A 1 104 ? -17.984 -3.583 32.019 1.00 86.94 104 SER A C 1
ATOM 808 O O . SER A 1 104 ? -18.327 -4.717 32.352 1.00 86.94 104 SER A O 1
ATOM 810 N N . ASN A 1 105 ? -16.791 -3.098 32.384 1.00 90.00 105 ASN A N 1
ATOM 811 C CA . ASN A 1 105 ? -15.851 -3.867 33.201 1.00 90.00 105 ASN A CA 1
ATOM 812 C C . ASN A 1 105 ? -16.333 -3.945 34.663 1.00 90.00 105 ASN A C 1
ATOM 814 O O . ASN A 1 105 ? -16.045 -3.064 35.476 1.00 90.00 105 ASN A O 1
ATOM 818 N N . ALA A 1 106 ? -17.078 -5.006 34.988 1.00 90.19 106 ALA A N 1
ATOM 819 C CA . ALA A 1 106 ? -17.715 -5.168 36.292 1.00 90.19 106 ALA A CA 1
ATOM 820 C C . ALA A 1 106 ? -16.742 -5.159 37.484 1.00 90.19 106 ALA A C 1
ATOM 822 O O . ALA A 1 106 ? -17.009 -4.402 38.417 1.00 90.19 106 ALA A O 1
ATOM 823 N N . PRO A 1 107 ? -15.613 -5.902 37.485 1.00 92.88 107 PRO A N 1
ATOM 824 C CA . PRO A 1 107 ? -14.657 -5.848 38.593 1.00 92.88 107 PRO A CA 1
ATOM 825 C C . PRO A 1 107 ? -14.148 -4.435 38.898 1.00 92.88 107 PRO A C 1
ATOM 827 O O . PRO A 1 107 ? -14.089 -4.038 40.061 1.00 92.88 107 PRO A O 1
ATOM 830 N N . ILE A 1 108 ? -13.817 -3.664 37.856 1.00 93.06 108 ILE A N 1
ATOM 831 C CA . ILE A 1 108 ? -13.335 -2.287 38.016 1.00 93.06 108 ILE A CA 1
ATOM 832 C C . ILE A 1 108 ? -14.463 -1.390 38.531 1.00 93.06 108 ILE A C 1
ATOM 834 O O . ILE A 1 108 ? -14.247 -0.642 39.481 1.00 93.06 108 ILE A O 1
ATOM 838 N N . LEU A 1 109 ? -15.671 -1.497 37.967 1.00 93.88 109 LEU A N 1
ATOM 839 C CA . LEU A 1 109 ? -16.814 -0.703 38.417 1.00 93.88 109 LEU A CA 1
ATOM 840 C C . LEU A 1 109 ? -17.136 -0.953 39.895 1.00 93.88 109 LEU A C 1
ATOM 842 O O . LEU A 1 109 ? -17.298 -0.001 40.649 1.00 93.88 109 LEU A O 1
ATOM 846 N N . MET A 1 110 ? -17.199 -2.218 40.322 1.00 94.31 110 MET A N 1
ATOM 847 C CA . MET A 1 110 ? -17.511 -2.566 41.713 1.00 94.31 110 MET A CA 1
ATOM 848 C C . MET A 1 110 ? -16.470 -2.004 42.684 1.00 94.31 110 MET A C 1
ATOM 850 O O . MET A 1 110 ? -16.831 -1.444 43.717 1.00 94.31 110 MET A O 1
ATOM 854 N N . LYS A 1 111 ? -15.182 -2.103 42.333 1.00 94.69 111 LYS A N 1
ATOM 855 C CA . LYS A 1 111 ? -14.098 -1.523 43.131 1.00 94.69 111 LYS A CA 1
ATOM 856 C C . LYS A 1 111 ? -14.263 -0.010 43.287 1.00 94.69 111 LYS A C 1
ATOM 858 O O . LYS A 1 111 ? -14.169 0.501 44.395 1.00 94.69 111 LYS A O 1
ATOM 863 N N . GLU A 1 112 ? -14.546 0.690 42.195 1.00 94.88 112 GLU A N 1
ATOM 864 C CA . GLU A 1 112 ? -14.681 2.150 42.194 1.00 94.88 112 GLU A CA 1
ATOM 865 C C . GLU A 1 112 ? -15.924 2.619 42.962 1.00 94.88 112 GLU A C 1
ATOM 867 O O . GLU A 1 112 ? -15.867 3.634 43.648 1.00 94.88 112 GLU A O 1
ATOM 872 N N . ILE A 1 113 ? -17.021 1.853 42.940 1.00 95.31 113 ILE A N 1
ATOM 873 C CA . ILE A 1 113 ? -18.191 2.108 43.799 1.00 95.31 113 ILE A CA 1
ATOM 874 C C . ILE A 1 113 ? -17.807 2.029 45.277 1.00 95.31 113 ILE A C 1
ATOM 876 O O . ILE A 1 113 ? -18.170 2.923 46.040 1.00 95.31 113 ILE A O 1
ATOM 880 N N . CYS A 1 114 ? -17.064 0.999 45.688 1.00 94.88 114 CYS A N 1
ATOM 881 C CA . CYS A 1 114 ? -16.585 0.888 47.065 1.00 94.88 114 CYS A CA 1
ATOM 882 C C . CYS A 1 114 ? -15.652 2.049 47.439 1.00 94.88 114 CYS A C 1
ATOM 884 O O . CYS A 1 114 ? -15.849 2.682 48.477 1.00 94.88 114 CYS A O 1
ATOM 886 N N . ASP A 1 115 ? -14.662 2.336 46.593 1.00 95.06 115 ASP A N 1
ATOM 887 C CA . ASP A 1 115 ? -13.651 3.361 46.852 1.00 95.06 115 ASP A CA 1
ATOM 888 C C . ASP A 1 115 ? -14.285 4.759 46.949 1.00 95.06 115 ASP A C 1
ATOM 890 O O . ASP A 1 115 ? -14.000 5.495 47.893 1.00 95.06 115 ASP A O 1
ATOM 894 N N . GLU A 1 116 ? -15.172 5.130 46.021 1.00 95.12 116 GLU A N 1
ATOM 895 C CA . GLU A 1 116 ? -15.863 6.426 46.052 1.00 95.12 116 GLU A CA 1
ATOM 896 C C . GLU A 1 116 ? -16.882 6.524 47.194 1.00 95.12 116 GLU A C 1
ATOM 898 O O . GLU A 1 116 ? -17.026 7.592 47.789 1.00 95.12 116 GLU A O 1
ATOM 903 N N . LEU A 1 117 ? -17.546 5.424 47.574 1.00 95.06 117 LEU A N 1
ATOM 904 C CA . LEU A 1 117 ? -18.485 5.441 48.700 1.00 95.06 117 LEU A CA 1
ATOM 905 C C . LEU A 1 117 ? -17.750 5.689 50.019 1.00 95.06 117 LEU A C 1
ATOM 907 O O . LEU A 1 117 ? -18.207 6.488 50.834 1.00 95.06 117 LEU A O 1
ATOM 911 N N . LEU A 1 118 ? -16.601 5.039 50.223 1.00 94.25 118 LEU A N 1
ATOM 912 C CA . LEU A 1 118 ? -15.763 5.263 51.401 1.00 94.25 118 LEU A CA 1
ATOM 913 C C . LEU A 1 118 ? -15.273 6.714 51.471 1.00 94.25 118 LEU A C 1
ATOM 915 O O . LEU A 1 118 ? -15.343 7.332 52.533 1.00 94.25 118 LEU A O 1
ATOM 919 N N . LYS A 1 119 ? -14.835 7.284 50.341 1.00 94.56 119 LYS A N 1
ATOM 920 C CA . LYS A 1 119 ? -14.435 8.699 50.266 1.00 94.56 119 LYS A CA 1
ATOM 921 C C . LYS A 1 119 ? -15.591 9.631 50.617 1.00 94.56 119 LYS A C 1
ATOM 923 O O . LYS A 1 119 ? -15.385 10.573 51.374 1.00 94.56 119 LYS A O 1
ATOM 928 N N . GLU A 1 120 ? -16.790 9.372 50.102 1.00 94.25 120 GLU A N 1
ATOM 929 C CA . GLU A 1 120 ? -17.963 10.205 50.382 1.00 94.25 120 GLU A CA 1
ATOM 930 C C . GLU A 1 120 ? -18.387 10.111 51.857 1.00 94.25 120 GLU A C 1
ATOM 932 O O . GLU A 1 120 ? -18.731 11.128 52.454 1.00 94.25 120 GLU A O 1
ATOM 937 N N . ILE A 1 121 ? -18.279 8.936 52.490 1.00 93.44 121 ILE A N 1
ATOM 938 C CA . ILE A 1 121 ? -18.491 8.786 53.941 1.00 93.44 121 ILE A CA 1
ATOM 939 C C . ILE A 1 121 ? -17.481 9.634 54.727 1.00 93.44 121 ILE A C 1
ATOM 941 O O . ILE A 1 121 ? -17.877 10.392 55.610 1.00 93.44 121 ILE A O 1
ATOM 945 N N . GLU A 1 122 ? -16.190 9.574 54.388 1.00 94.19 122 GLU A N 1
ATOM 946 C CA . GLU A 1 122 ? -15.159 10.392 55.044 1.00 94.19 122 GLU A CA 1
ATOM 947 C C . GLU A 1 122 ? -15.396 11.899 54.872 1.00 94.19 122 GLU A C 1
ATOM 949 O O . GLU A 1 122 ? -15.124 12.675 55.790 1.00 94.19 122 GLU A O 1
ATOM 954 N N . VAL A 1 123 ? -15.912 12.322 53.715 1.00 94.19 123 VAL A N 1
ATOM 955 C CA . VAL A 1 123 ? -16.301 13.717 53.462 1.00 94.19 123 VAL A CA 1
ATOM 956 C C . VAL A 1 123 ? -17.480 14.120 54.349 1.00 94.19 123 VAL A C 1
ATOM 958 O O . VAL A 1 123 ? -17.438 15.182 54.968 1.00 94.19 123 VAL A O 1
ATOM 961 N N . ILE A 1 124 ? -18.509 13.273 54.463 1.00 90.75 124 ILE A N 1
ATOM 962 C CA . ILE A 1 124 ? -19.673 13.521 55.332 1.00 90.75 124 ILE A CA 1
ATOM 963 C C . ILE A 1 124 ? -19.249 13.614 56.806 1.00 90.75 124 ILE A C 1
ATOM 965 O O . ILE A 1 124 ? -19.760 14.453 57.546 1.00 90.75 124 ILE A O 1
ATOM 969 N N . GLU A 1 125 ? -18.285 12.798 57.231 1.00 93.19 125 GLU A N 1
ATOM 970 C CA . GLU A 1 125 ? -17.704 12.830 58.579 1.00 93.19 125 GLU A CA 1
ATOM 971 C C . GLU A 1 125 ? -16.734 14.006 58.811 1.00 93.19 125 GLU A C 1
ATOM 973 O O . GLU A 1 125 ? -16.237 14.179 59.925 1.00 93.19 125 GLU A O 1
ATOM 978 N N . GLY A 1 126 ? -16.441 14.812 57.784 1.00 91.00 126 GLY A N 1
ATOM 979 C CA . GLY A 1 126 ? -15.531 15.959 57.863 1.00 91.00 126 GLY A CA 1
ATOM 980 C C . GLY A 1 126 ? -14.043 15.594 57.923 1.00 91.00 126 GLY A C 1
ATOM 981 O O . GLY A 1 126 ? -13.223 16.429 58.299 1.00 91.00 126 GLY A O 1
ATOM 982 N N . LYS A 1 127 ? -13.673 14.355 57.572 1.00 92.44 127 LYS A N 1
ATOM 983 C CA . LYS A 1 127 ? -12.283 13.855 57.577 1.00 92.44 127 LYS A CA 1
ATOM 984 C C . LYS A 1 127 ? -11.521 14.167 56.287 1.00 92.44 127 LYS A C 1
ATOM 986 O O . LYS A 1 127 ? -10.294 14.087 56.273 1.00 92.44 127 LYS A O 1
ATOM 991 N N . ARG A 1 128 ? -12.234 14.486 55.205 1.00 91.69 128 ARG A N 1
ATOM 992 C CA . ARG A 1 128 ? -11.690 14.699 53.858 1.00 91.69 128 ARG A CA 1
ATOM 993 C C . ARG A 1 128 ? -12.441 15.834 53.154 1.00 91.69 128 ARG A C 1
ATOM 995 O O . ARG A 1 128 ? -13.642 15.988 53.348 1.00 91.69 128 ARG A O 1
ATOM 1002 N N . GLU A 1 129 ? -11.754 16.598 52.306 1.00 91.38 129 GLU A N 1
ATOM 1003 C CA . GLU A 1 129 ? -12.395 17.547 51.384 1.00 91.38 129 GLU A CA 1
ATOM 1004 C C . GLU A 1 129 ? -12.839 16.857 50.083 1.00 91.38 129 GLU A C 1
ATOM 1006 O O . GLU A 1 129 ? -12.148 15.979 49.559 1.00 91.38 129 GLU A O 1
ATOM 1011 N N . ARG A 1 130 ? -13.993 17.262 49.539 1.00 91.31 130 ARG A N 1
ATOM 1012 C CA . ARG A 1 130 ? -14.536 16.688 48.300 1.00 91.31 130 ARG A CA 1
ATOM 1013 C C . ARG A 1 130 ? -13.790 17.217 47.078 1.00 91.31 130 ARG A C 1
ATOM 1015 O O . ARG A 1 130 ? -13.727 18.424 46.861 1.00 91.31 130 ARG A O 1
ATOM 1022 N N . VAL A 1 131 ? -13.309 16.306 46.235 1.00 91.62 131 VAL A N 1
ATOM 1023 C CA . VAL A 1 131 ? -12.802 16.627 44.894 1.00 91.62 131 VAL A CA 1
ATOM 1024 C C . VAL A 1 131 ? -13.938 16.428 43.899 1.00 91.62 131 VAL A C 1
ATOM 1026 O O . VAL A 1 131 ? -14.521 15.349 43.849 1.00 91.62 131 VAL A O 1
ATOM 1029 N N . TYR A 1 132 ? -14.261 17.463 43.129 1.00 92.50 132 TYR A N 1
ATOM 1030 C CA . TYR A 1 132 ? -15.365 17.435 42.176 1.00 92.50 132 TYR A CA 1
ATOM 1031 C C . TYR A 1 132 ? -15.041 18.215 40.902 1.00 92.50 132 TYR A C 1
ATOM 1033 O O . TYR A 1 132 ? -14.123 19.037 40.865 1.00 92.50 132 TYR A O 1
ATOM 1041 N N . PHE A 1 133 ? -15.838 17.973 39.865 1.00 92.50 133 PHE A N 1
ATOM 1042 C CA . PHE A 1 133 ? -15.709 18.580 38.547 1.00 92.50 133 PHE A CA 1
ATOM 1043 C C . PHE A 1 133 ? -17.069 19.118 38.069 1.00 92.50 133 PHE A C 1
ATOM 1045 O O . PHE A 1 133 ? -18.108 18.556 38.420 1.00 92.50 133 PHE A O 1
ATOM 1052 N N . PRO A 1 134 ? -17.105 20.199 37.270 1.00 90.62 134 PRO A N 1
ATOM 1053 C CA . PRO A 1 134 ? -18.320 20.600 36.562 1.00 90.62 134 PRO A CA 1
ATOM 1054 C C . PRO A 1 134 ? -18.789 19.504 35.599 1.00 90.62 134 PRO A C 1
ATOM 1056 O O . PRO A 1 134 ? -17.959 18.828 34.986 1.00 90.62 134 PRO A O 1
ATOM 1059 N N . PHE A 1 135 ? -20.104 19.351 35.423 1.00 87.94 135 PHE A N 1
ATOM 1060 C CA . PHE A 1 135 ? -20.664 18.332 34.528 1.00 87.94 135 PHE A CA 1
ATOM 1061 C C . PHE A 1 135 ? -20.258 18.550 33.070 1.00 87.94 135 PHE A C 1
ATOM 1063 O O . PHE A 1 135 ? -20.191 17.588 32.319 1.00 87.94 135 PHE A O 1
ATOM 1070 N N . GLU A 1 136 ? -19.929 19.778 32.680 1.00 87.81 136 GLU A N 1
ATOM 1071 C CA . GLU A 1 136 ? -19.528 20.166 31.329 1.00 87.81 136 GLU A CA 1
ATOM 1072 C C . GLU A 1 136 ? -18.036 19.903 31.056 1.00 87.81 136 GLU A C 1
ATOM 1074 O O . GLU A 1 136 ? -17.603 19.931 29.905 1.00 87.81 136 GLU A O 1
ATOM 1079 N N . GLN A 1 137 ? -17.230 19.649 32.094 1.00 88.12 137 GLN A N 1
ATOM 1080 C CA . GLN A 1 137 ? -15.788 19.437 31.970 1.00 88.12 137 GLN A CA 1
ATOM 1081 C C . GLN A 1 137 ? -15.425 17.951 32.023 1.00 88.12 137 GLN A C 1
ATOM 1083 O O . GLN A 1 137 ? -15.985 17.172 32.792 1.00 88.12 137 GLN A O 1
ATOM 1088 N N . LEU A 1 138 ? -14.427 17.563 31.223 1.00 87.94 138 LEU A N 1
ATOM 1089 C CA . LEU A 1 138 ? -13.852 16.220 31.277 1.00 87.94 138 LEU A CA 1
ATOM 1090 C C . LEU A 1 138 ? -13.072 16.030 32.578 1.00 87.94 138 LEU A C 1
ATOM 1092 O O . LEU A 1 138 ? -12.165 16.813 32.891 1.00 87.94 138 LEU A O 1
ATOM 1096 N N . THR A 1 139 ? -13.373 14.947 33.288 1.00 90.12 139 THR A N 1
ATOM 1097 C CA . THR A 1 139 ? -12.592 14.528 34.455 1.00 90.12 139 THR A CA 1
ATOM 1098 C C . THR A 1 139 ? -11.193 14.040 34.029 1.00 90.12 139 THR A C 1
ATOM 1100 O O . THR A 1 139 ? -10.979 13.697 32.860 1.00 90.12 139 THR A O 1
ATOM 1103 N N . PRO A 1 140 ? -10.200 14.007 34.938 1.00 88.50 140 PRO A N 1
ATOM 1104 C CA . PRO A 1 140 ? -8.847 13.538 34.619 1.00 88.50 140 PRO A CA 1
ATOM 1105 C C . PRO A 1 140 ? -8.808 12.122 34.024 1.00 88.50 140 PRO A C 1
ATOM 1107 O O . PRO A 1 140 ? -8.053 11.879 33.082 1.00 88.50 140 PRO A O 1
ATOM 1110 N N . ASP A 1 141 ? -9.663 11.222 34.518 1.00 85.31 141 ASP A N 1
ATOM 1111 C CA . ASP A 1 141 ? -9.774 9.845 34.024 1.00 85.31 141 ASP A CA 1
ATOM 1112 C C . ASP A 1 141 ? -10.288 9.799 32.576 1.00 85.31 141 ASP A C 1
ATOM 1114 O O . ASP A 1 141 ? -9.783 9.030 31.755 1.00 85.31 141 ASP A O 1
ATOM 1118 N N . GLU A 1 142 ? -11.241 10.669 32.225 1.00 88.00 142 GLU A N 1
ATOM 1119 C CA . GLU A 1 142 ? -11.738 10.800 30.852 1.00 88.00 142 GLU A CA 1
ATOM 1120 C C . GLU A 1 142 ? -10.674 11.365 29.912 1.00 88.00 142 GLU A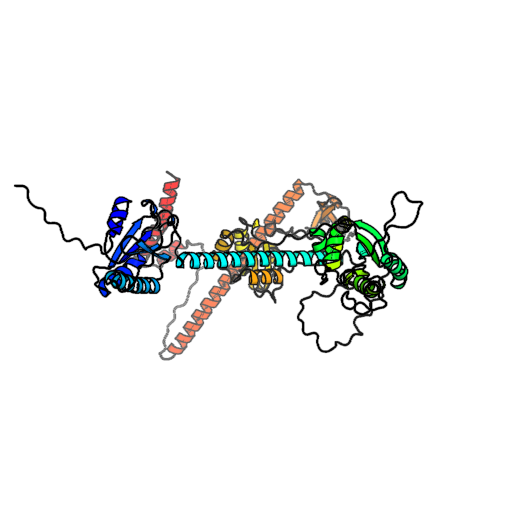 C 1
ATOM 1122 O O . GLU A 1 142 ? -10.492 10.841 28.815 1.00 88.00 142 GLU A O 1
ATOM 1127 N N . LYS A 1 143 ? -9.935 12.398 30.343 1.00 89.25 143 LYS A N 1
ATOM 1128 C CA . LYS A 1 143 ? -8.838 12.980 29.550 1.00 89.25 143 LYS A CA 1
ATOM 1129 C C . LYS A 1 143 ? -7.753 11.948 29.260 1.00 89.25 143 LYS A C 1
ATOM 1131 O O . LYS A 1 143 ? -7.267 11.880 28.136 1.00 89.25 143 LYS A O 1
ATOM 1136 N N . LYS A 1 144 ? -7.397 11.132 30.257 1.00 88.88 144 LYS A N 1
ATOM 1137 C CA . LYS A 1 144 ? -6.419 10.053 30.099 1.00 88.88 144 LYS A CA 1
ATOM 1138 C C . LYS A 1 144 ? -6.900 9.006 29.092 1.00 88.88 144 LYS A C 1
ATOM 1140 O O . LYS A 1 144 ? -6.166 8.702 28.158 1.00 88.88 144 LYS A O 1
ATOM 1145 N N . LYS A 1 145 ? -8.135 8.509 29.232 1.00 85.25 145 LYS A N 1
ATOM 1146 C CA . LYS A 1 145 ? -8.716 7.540 28.284 1.00 85.25 145 LYS A CA 1
ATOM 1147 C C . LYS A 1 145 ? -8.815 8.097 26.862 1.00 85.25 145 LYS A C 1
ATOM 1149 O O . LYS A 1 145 ? -8.533 7.375 25.911 1.00 85.25 145 LYS A O 1
ATOM 1154 N N . LEU A 1 146 ? -9.198 9.366 26.710 1.00 86.69 146 LEU A N 1
ATOM 1155 C CA . LEU A 1 146 ? -9.272 10.018 25.403 1.00 86.69 146 LEU A CA 1
ATOM 1156 C C . LEU A 1 146 ? -7.886 10.127 24.759 1.00 86.69 146 LEU A C 1
ATOM 1158 O O . LEU A 1 146 ? -7.736 9.745 23.606 1.00 86.69 146 LEU A O 1
ATOM 1162 N N . ALA A 1 147 ? -6.871 10.558 25.512 1.00 90.25 147 ALA A N 1
ATOM 1163 C CA . ALA A 1 147 ? -5.498 10.630 25.019 1.00 90.25 147 ALA A CA 1
ATOM 1164 C C . ALA A 1 147 ? -4.942 9.247 24.632 1.00 90.25 147 ALA A C 1
ATOM 1166 O O . ALA A 1 147 ? -4.273 9.121 23.612 1.00 90.25 147 ALA A O 1
ATOM 1167 N N . GLU A 1 148 ? -5.242 8.198 25.406 1.00 89.56 148 GLU A N 1
ATOM 1168 C CA . GLU A 1 148 ? -4.882 6.812 25.067 1.00 89.56 148 GLU A CA 1
ATOM 1169 C C . GLU A 1 148 ? -5.564 6.346 23.770 1.00 89.56 148 GLU A C 1
ATOM 1171 O O . GLU A 1 148 ? -4.919 5.740 22.912 1.00 89.56 148 GLU A O 1
ATOM 1176 N N . TYR A 1 149 ? -6.852 6.658 23.596 1.00 85.44 149 TYR A N 1
ATOM 1177 C CA . TYR A 1 149 ? -7.606 6.345 22.381 1.00 85.44 149 TYR A CA 1
ATOM 1178 C C . TYR A 1 149 ? -7.073 7.102 21.156 1.00 85.44 149 TYR A C 1
ATOM 1180 O O . TYR A 1 149 ? -6.838 6.496 20.111 1.00 85.44 149 TYR A O 1
ATOM 1188 N N . GLU A 1 150 ? -6.834 8.409 21.284 1.00 90.25 150 GLU A N 1
ATOM 1189 C CA . GLU A 1 150 ? -6.261 9.249 20.229 1.00 90.25 150 GLU A CA 1
ATOM 1190 C C . GLU A 1 150 ? -4.850 8.793 19.854 1.00 90.25 150 GLU A C 1
ATOM 1192 O O . GLU A 1 150 ? -4.544 8.692 18.669 1.00 90.25 150 GLU A O 1
ATOM 1197 N N . ALA A 1 151 ? -4.013 8.442 20.836 1.00 93.56 151 ALA A N 1
ATOM 1198 C CA . ALA A 1 151 ? -2.678 7.905 20.594 1.00 93.56 151 ALA A CA 1
ATOM 1199 C C . ALA A 1 151 ? -2.728 6.556 19.865 1.00 93.56 151 ALA A C 1
ATOM 1201 O O . ALA A 1 151 ? -1.975 6.351 18.914 1.00 93.56 151 ALA A O 1
ATOM 1202 N N . LYS A 1 152 ? -3.637 5.651 20.257 1.00 91.25 152 LYS A N 1
ATOM 1203 C CA . LYS A 1 152 ? -3.833 4.365 19.572 1.00 91.25 152 LYS A CA 1
ATOM 1204 C C . LYS A 1 152 ? -4.289 4.569 18.126 1.00 91.25 152 LYS A C 1
ATOM 1206 O O . LYS A 1 152 ? -3.727 3.954 17.226 1.00 91.25 152 LYS A O 1
ATOM 1211 N N . ARG A 1 153 ? -5.250 5.468 17.901 1.00 90.12 153 ARG A N 1
ATOM 1212 C CA . ARG A 1 153 ? -5.752 5.805 16.562 1.00 90.12 153 ARG A CA 1
ATOM 1213 C C . ARG A 1 153 ? -4.678 6.471 15.699 1.00 90.12 153 ARG A C 1
ATOM 1215 O O . ARG A 1 153 ? -4.535 6.129 14.533 1.00 90.12 153 ARG A O 1
ATOM 1222 N N . ALA A 1 154 ? -3.903 7.397 16.260 1.00 93.25 154 ALA A N 1
ATOM 1223 C CA . ALA A 1 154 ? -2.796 8.039 15.557 1.00 93.25 154 ALA A CA 1
ATOM 1224 C C . ALA A 1 154 ? -1.695 7.030 15.195 1.00 93.25 154 ALA A C 1
ATOM 1226 O O . ALA A 1 154 ? -1.161 7.088 14.090 1.00 93.25 154 ALA A O 1
ATOM 1227 N N . ALA A 1 155 ? -1.390 6.085 16.089 1.00 93.69 155 ALA A N 1
ATOM 1228 C CA . ALA A 1 155 ? -0.444 5.005 15.822 1.00 93.69 155 ALA A CA 1
ATOM 1229 C C . ALA A 1 155 ? -0.943 4.046 14.727 1.00 93.69 155 ALA A C 1
ATOM 1231 O O . ALA A 1 155 ? -0.151 3.619 13.892 1.00 93.69 155 ALA A O 1
ATOM 1232 N N . GLU A 1 156 ? -2.241 3.738 14.699 1.00 89.56 156 GLU A N 1
ATOM 1233 C CA . GLU A 1 156 ? -2.863 2.917 13.654 1.00 89.56 156 GLU A CA 1
ATOM 1234 C C . GLU A 1 156 ? -2.805 3.600 12.282 1.00 89.56 156 GLU A C 1
ATOM 1236 O O . GLU A 1 156 ? -2.268 3.017 11.344 1.00 89.56 156 GLU A O 1
ATOM 1241 N N . ILE A 1 157 ? -3.209 4.872 12.193 1.00 91.44 157 ILE A N 1
ATOM 1242 C CA . ILE A 1 157 ? -3.118 5.672 10.957 1.00 91.44 157 ILE A CA 1
ATOM 1243 C C . ILE A 1 157 ? -1.661 5.807 10.488 1.00 91.44 157 ILE A C 1
ATOM 1245 O O . ILE A 1 157 ? -1.373 5.729 9.294 1.00 91.44 157 ILE A O 1
ATOM 1249 N N . ALA A 1 158 ? -0.718 6.014 11.414 1.00 92.56 158 ALA A N 1
ATOM 1250 C CA . ALA A 1 158 ? 0.702 6.096 11.079 1.00 92.56 158 ALA A CA 1
ATOM 1251 C C . ALA A 1 158 ? 1.239 4.765 10.532 1.00 92.56 158 ALA A C 1
ATOM 1253 O O . ALA A 1 158 ? 2.018 4.773 9.579 1.00 92.56 158 ALA A O 1
ATOM 1254 N N . ARG A 1 159 ? 0.802 3.633 11.100 1.00 89.75 159 ARG A N 1
ATOM 1255 C CA . ARG A 1 159 ? 1.149 2.293 10.614 1.00 89.75 159 ARG A CA 1
ATOM 1256 C C . ARG A 1 159 ? 0.603 2.052 9.207 1.00 89.75 159 ARG A C 1
ATOM 1258 O O . ARG A 1 159 ? 1.371 1.634 8.349 1.00 89.75 159 ARG A O 1
ATOM 1265 N N . GLU A 1 160 ? -0.670 2.358 8.963 1.00 85.81 160 GLU A N 1
ATOM 1266 C CA . GLU A 1 160 ? -1.305 2.210 7.643 1.00 85.81 160 GLU A CA 1
ATOM 1267 C C . GLU A 1 160 ? -0.623 3.077 6.578 1.00 85.81 160 GLU A C 1
ATOM 1269 O O . GLU A 1 160 ? -0.327 2.603 5.482 1.00 85.81 160 GLU A O 1
ATOM 1274 N N . ARG A 1 161 ? -0.298 4.336 6.906 1.00 89.31 161 ARG A N 1
ATOM 1275 C CA . ARG A 1 161 ? 0.448 5.217 5.996 1.00 89.31 161 ARG A CA 1
ATOM 1276 C C . ARG A 1 161 ? 1.832 4.653 5.669 1.00 89.31 161 ARG A C 1
ATOM 1278 O O . ARG A 1 161 ? 2.215 4.668 4.504 1.00 89.31 161 ARG A O 1
ATOM 1285 N N . ALA A 1 162 ? 2.568 4.176 6.673 1.00 90.00 162 ALA A N 1
ATOM 1286 C CA . ALA A 1 162 ? 3.897 3.604 6.469 1.00 90.00 162 ALA A CA 1
ATOM 1287 C C . ALA A 1 162 ? 3.851 2.325 5.614 1.00 90.00 162 ALA A C 1
ATOM 1289 O O . ALA A 1 162 ? 4.738 2.093 4.797 1.00 90.00 162 ALA A O 1
ATOM 1290 N N . GLU A 1 163 ? 2.809 1.506 5.774 1.00 86.88 163 GLU A N 1
ATOM 1291 C CA . GLU A 1 163 ? 2.590 0.307 4.962 1.00 86.88 163 GLU A CA 1
ATOM 1292 C C . GLU A 1 163 ? 2.265 0.651 3.502 1.00 86.88 163 GLU A C 1
ATOM 1294 O O . GLU A 1 163 ? 2.863 0.081 2.588 1.00 86.88 163 GLU A O 1
ATOM 1299 N N . LEU A 1 164 ? 1.388 1.633 3.265 1.00 86.12 164 LEU A N 1
ATOM 1300 C CA . LEU A 1 164 ? 1.078 2.118 1.918 1.00 86.12 164 LEU A CA 1
ATOM 1301 C C . LEU A 1 164 ? 2.317 2.697 1.219 1.00 86.12 164 LEU A C 1
ATOM 1303 O O . LEU A 1 164 ? 2.565 2.392 0.053 1.00 86.12 164 LEU A O 1
ATOM 1307 N N . GLU A 1 165 ? 3.110 3.495 1.934 1.00 89.19 165 GLU A N 1
ATOM 1308 C CA . GLU A 1 165 ? 4.363 4.058 1.423 1.00 89.19 165 GLU A CA 1
ATOM 1309 C C . GLU A 1 165 ? 5.369 2.953 1.074 1.00 89.19 165 GLU A C 1
ATOM 1311 O O . GLU A 1 165 ? 5.976 2.988 0.006 1.00 89.19 165 GLU A O 1
ATOM 1316 N N . ALA A 1 166 ? 5.491 1.915 1.908 1.00 88.81 166 ALA A N 1
ATOM 1317 C CA . ALA A 1 166 ? 6.348 0.766 1.620 1.00 88.81 166 ALA A CA 1
ATOM 1318 C C . ALA A 1 166 ? 5.892 -0.018 0.374 1.00 88.81 166 ALA A C 1
ATOM 1320 O O . ALA A 1 166 ? 6.729 -0.431 -0.434 1.00 88.81 166 ALA A O 1
ATOM 1321 N N . ARG A 1 167 ? 4.578 -0.194 0.172 1.00 86.19 167 ARG A N 1
ATOM 1322 C CA . ARG A 1 167 ? 4.023 -0.820 -1.044 1.00 86.19 167 ARG A CA 1
ATOM 1323 C C . ARG A 1 167 ? 4.308 0.022 -2.287 1.00 86.19 167 ARG A C 1
ATOM 1325 O O . ARG A 1 167 ? 4.760 -0.515 -3.299 1.00 86.19 167 ARG A O 1
ATOM 1332 N N . GLN A 1 168 ? 4.101 1.336 -2.203 1.00 87.12 168 GLN A N 1
ATOM 1333 C CA . GLN A 1 168 ? 4.443 2.279 -3.272 1.00 87.12 168 GLN A CA 1
ATOM 1334 C C . GLN A 1 168 ? 5.936 2.222 -3.610 1.00 87.12 168 GLN A C 1
ATOM 1336 O O . GLN A 1 168 ? 6.296 2.139 -4.784 1.00 87.12 168 GLN A O 1
ATOM 1341 N N . ASP A 1 169 ? 6.802 2.189 -2.596 1.00 89.81 169 ASP A N 1
ATOM 1342 C CA . ASP A 1 169 ? 8.251 2.072 -2.759 1.00 89.81 169 ASP A CA 1
ATOM 1343 C C . ASP A 1 169 ? 8.633 0.782 -3.498 1.00 89.81 169 ASP A C 1
ATOM 1345 O O . ASP A 1 169 ? 9.391 0.808 -4.468 1.00 89.81 169 ASP A O 1
ATOM 1349 N N . LYS A 1 170 ? 8.043 -0.352 -3.109 1.00 87.00 170 LYS A N 1
ATOM 1350 C CA . LYS A 1 170 ? 8.277 -1.659 -3.738 1.00 87.00 170 LYS A CA 1
ATOM 1351 C C . LYS A 1 170 ? 7.897 -1.666 -5.221 1.00 87.00 170 LYS A C 1
ATOM 1353 O O . LYS A 1 170 ? 8.682 -2.112 -6.060 1.00 87.00 170 LYS A O 1
ATOM 1358 N N . VAL A 1 171 ? 6.722 -1.136 -5.561 1.00 87.06 171 VAL A N 1
ATOM 1359 C CA . VAL A 1 171 ? 6.233 -1.041 -6.949 1.00 87.06 171 VAL A CA 1
ATOM 1360 C C . VAL A 1 171 ? 7.100 -0.091 -7.772 1.00 87.06 171 VAL A C 1
ATOM 1362 O O . VAL A 1 171 ? 7.519 -0.429 -8.884 1.00 87.06 171 VAL A O 1
ATOM 1365 N N . LYS A 1 172 ? 7.463 1.058 -7.197 1.00 89.88 172 LYS A N 1
ATOM 1366 C CA . LYS A 1 172 ? 8.378 2.020 -7.811 1.00 89.88 172 LYS A CA 1
ATOM 1367 C C . LYS A 1 172 ? 9.733 1.386 -8.123 1.00 89.88 172 LYS A C 1
ATOM 1369 O O . LYS A 1 172 ? 10.209 1.520 -9.249 1.00 89.88 172 LYS A O 1
ATOM 1374 N N . ARG A 1 173 ? 10.331 0.628 -7.196 1.00 89.69 173 ARG A N 1
ATOM 1375 C CA . ARG A 1 173 ? 11.587 -0.108 -7.445 1.00 89.69 173 ARG A CA 1
ATOM 1376 C C . ARG A 1 173 ? 11.454 -1.088 -8.605 1.00 89.69 173 ARG A C 1
ATOM 1378 O O . ARG A 1 173 ? 12.302 -1.076 -9.492 1.00 89.69 173 ARG A O 1
ATOM 1385 N N . ARG A 1 174 ? 10.385 -1.891 -8.648 1.00 86.19 174 ARG A N 1
ATOM 1386 C CA . ARG A 1 174 ? 10.131 -2.832 -9.759 1.00 86.19 174 ARG A CA 1
ATOM 1387 C C . ARG A 1 174 ? 10.039 -2.125 -11.103 1.00 86.19 174 ARG A C 1
ATOM 1389 O O . ARG A 1 174 ? 10.614 -2.582 -12.089 1.00 86.19 174 ARG A O 1
ATOM 1396 N N . TYR A 1 175 ? 9.329 -1.002 -11.153 1.00 88.00 175 TYR A N 1
ATOM 1397 C CA . TYR A 1 175 ? 9.262 -0.175 -12.351 1.00 88.00 175 TYR A CA 1
ATOM 1398 C C . TYR A 1 175 ? 10.651 0.327 -12.772 1.00 88.00 175 TYR A C 1
ATOM 1400 O O . TYR A 1 175 ? 11.043 0.134 -13.921 1.00 88.00 175 TYR A O 1
ATOM 1408 N N . LEU A 1 176 ? 11.434 0.879 -11.842 1.00 90.50 176 LEU A N 1
ATOM 1409 C CA . LEU A 1 176 ? 12.779 1.386 -12.128 1.00 90.50 176 LEU A CA 1
ATOM 1410 C C . LEU A 1 176 ? 13.748 0.289 -12.594 1.00 90.50 176 LEU A C 1
ATOM 1412 O O . LEU A 1 176 ? 14.565 0.545 -13.474 1.00 90.50 176 LEU A O 1
ATOM 1416 N N . VAL A 1 177 ? 13.634 -0.936 -12.074 1.00 88.25 177 VAL A N 1
ATOM 1417 C CA . VAL A 1 177 ? 14.406 -2.094 -12.559 1.00 88.25 177 VAL A CA 1
ATOM 1418 C C . VAL A 1 177 ? 14.050 -2.429 -14.013 1.00 88.25 177 VAL A C 1
ATOM 1420 O O . VAL A 1 177 ? 14.944 -2.668 -14.825 1.00 88.25 177 VAL A O 1
ATOM 1423 N N . ARG A 1 178 ? 12.764 -2.390 -14.388 1.00 86.56 178 ARG A N 1
ATOM 1424 C CA . ARG A 1 178 ? 12.332 -2.610 -15.783 1.00 86.56 178 ARG A CA 1
ATOM 1425 C C . ARG A 1 178 ? 12.827 -1.506 -16.719 1.00 86.56 178 ARG A C 1
ATOM 1427 O O . ARG A 1 178 ? 13.304 -1.799 -17.813 1.00 86.56 178 ARG A O 1
ATOM 1434 N N . VAL A 1 179 ? 12.792 -0.252 -16.267 1.00 89.56 179 VAL A N 1
ATOM 1435 C CA . VAL A 1 179 ? 13.388 0.883 -16.992 1.00 89.56 179 VAL A CA 1
ATOM 1436 C C . VAL A 1 179 ? 14.894 0.678 -17.176 1.00 89.56 179 VAL A C 1
ATOM 1438 O O . VAL A 1 179 ? 15.397 0.834 -18.287 1.00 89.56 179 VAL A O 1
ATOM 1441 N N . ALA A 1 180 ? 15.610 0.254 -16.132 1.00 89.69 180 ALA A N 1
ATOM 1442 C CA . ALA A 1 180 ? 17.054 0.044 -16.181 1.00 89.69 180 ALA A CA 1
ATOM 1443 C C . ALA A 1 180 ? 17.487 -0.961 -17.253 1.00 89.69 180 ALA A C 1
ATOM 1445 O O . ALA A 1 180 ? 18.469 -0.713 -17.951 1.00 89.69 180 ALA A O 1
ATOM 1446 N N . ARG A 1 181 ? 16.726 -2.047 -17.436 1.00 86.19 181 ARG A N 1
ATOM 1447 C CA . ARG A 1 181 ? 16.980 -3.066 -18.470 1.00 86.19 181 ARG A CA 1
ATOM 1448 C C . ARG A 1 181 ? 16.904 -2.508 -19.896 1.00 86.19 181 ARG A C 1
ATOM 1450 O O . ARG A 1 181 ? 17.652 -2.954 -20.758 1.00 86.19 181 ARG A O 1
ATOM 1457 N N . LYS A 1 182 ? 16.050 -1.508 -20.147 1.00 86.75 182 LYS A N 1
ATOM 1458 C CA . LYS A 1 182 ? 15.966 -0.808 -21.447 1.00 86.75 182 LYS A CA 1
ATOM 1459 C C . LYS A 1 182 ? 16.884 0.421 -21.535 1.00 86.75 182 LYS A C 1
ATOM 1461 O O . LYS A 1 182 ? 17.124 0.932 -22.625 1.00 86.75 182 LYS A O 1
ATOM 1466 N N . PHE A 1 183 ? 17.424 0.883 -20.407 1.00 89.38 183 PHE A N 1
ATOM 1467 C CA . PHE A 1 183 ? 18.248 2.091 -20.283 1.00 89.38 183 PHE A CA 1
ATOM 1468 C C . PHE A 1 183 ? 19.692 1.777 -19.838 1.00 89.38 183 PHE A C 1
ATOM 1470 O O . PHE A 1 183 ? 20.304 2.533 -19.084 1.00 89.38 183 PHE A O 1
ATOM 1477 N N . LEU A 1 184 ? 20.258 0.649 -20.286 1.00 86.81 184 LEU A N 1
ATOM 1478 C CA . LEU A 1 184 ? 21.558 0.134 -19.818 1.00 86.81 184 LEU A CA 1
ATOM 1479 C C . LEU A 1 184 ? 22.736 1.068 -20.134 1.00 86.81 184 LEU A C 1
ATOM 1481 O O . LEU A 1 184 ? 23.529 1.380 -19.252 1.00 86.81 184 LEU A O 1
ATOM 1485 N N . ASN A 1 185 ? 22.822 1.565 -21.370 1.00 87.69 185 ASN A N 1
ATOM 1486 C CA . ASN A 1 185 ? 24.012 2.266 -21.873 1.00 87.69 185 ASN A CA 1
ATOM 1487 C C . ASN A 1 185 ? 24.107 3.744 -21.484 1.00 87.69 185 ASN A C 1
ATOM 1489 O O . ASN A 1 185 ? 25.061 4.403 -21.890 1.00 87.69 185 ASN A O 1
ATOM 1493 N N . PHE A 1 186 ? 23.133 4.278 -20.753 1.00 91.56 186 PHE A N 1
ATOM 1494 C CA . PHE A 1 186 ? 23.066 5.693 -20.396 1.00 91.56 186 PHE A CA 1
ATOM 1495 C C . PHE A 1 186 ? 23.239 5.879 -18.900 1.00 91.56 186 PHE A C 1
ATOM 1497 O O . PHE A 1 186 ? 22.837 5.019 -18.139 1.00 91.56 186 PHE A O 1
ATOM 1504 N N . SER A 1 187 ? 23.784 6.997 -18.456 1.00 93.88 187 SER A N 1
ATOM 1505 C CA . SER A 1 187 ? 23.798 7.407 -17.053 1.00 93.88 187 SER A CA 1
ATOM 1506 C C . SER A 1 187 ? 23.939 8.918 -16.979 1.00 93.88 187 SER A C 1
ATOM 1508 O O . SER A 1 187 ? 23.979 9.583 -18.012 1.00 93.88 187 SER A O 1
ATOM 1510 N N . LEU A 1 188 ? 23.975 9.491 -15.783 1.00 95.94 188 LEU A N 1
ATOM 1511 C CA . LEU A 1 188 ? 23.988 10.939 -15.630 1.00 95.94 188 LEU A CA 1
ATOM 1512 C C . LEU A 1 188 ? 24.957 11.427 -14.564 1.00 95.94 188 LEU A C 1
ATOM 1514 O O . LEU A 1 188 ? 25.315 10.718 -13.625 1.00 95.94 188 LEU A O 1
ATOM 1518 N N . VAL A 1 189 ? 25.368 12.679 -14.715 1.00 96.12 189 VAL A N 1
ATOM 1519 C CA . VAL A 1 189 ? 26.155 13.406 -13.721 1.00 96.12 189 VAL A CA 1
ATOM 1520 C C . VAL A 1 189 ? 25.476 14.744 -13.474 1.00 96.12 189 VAL A C 1
ATOM 1522 O O . VAL A 1 189 ? 25.259 15.512 -14.411 1.00 96.12 189 VAL A O 1
ATOM 1525 N N . VAL A 1 190 ? 25.131 15.006 -12.217 1.00 95.88 190 VAL A N 1
ATOM 1526 C CA . VAL A 1 190 ? 24.507 16.247 -11.752 1.00 95.88 190 VAL A CA 1
ATOM 1527 C C . VAL A 1 190 ? 25.596 17.136 -11.170 1.00 95.88 190 VAL A C 1
ATOM 1529 O O . VAL A 1 190 ? 26.249 16.756 -10.204 1.00 95.88 190 VAL A O 1
ATOM 1532 N N . PHE A 1 191 ? 25.794 18.320 -11.733 1.00 95.62 191 PHE A N 1
ATOM 1533 C CA . PHE A 1 191 ? 26.696 19.343 -11.214 1.00 95.62 191 PHE A CA 1
ATOM 1534 C C . PHE A 1 191 ? 25.901 20.343 -10.380 1.00 95.62 191 PHE A C 1
ATOM 1536 O O . PHE A 1 191 ? 24.908 20.908 -10.846 1.00 95.62 191 PHE A O 1
ATOM 1543 N N . PHE A 1 192 ? 26.338 20.548 -9.139 1.00 95.19 192 PHE A N 1
ATOM 1544 C CA . PHE A 1 192 ? 25.629 21.389 -8.181 1.00 95.19 192 PHE A CA 1
ATOM 1545 C C . PHE A 1 192 ? 25.893 22.877 -8.423 1.00 95.19 192 PHE A C 1
ATOM 1547 O O . PHE A 1 192 ? 26.982 23.213 -8.911 1.00 95.19 192 PHE A O 1
ATOM 1554 N N . PRO A 1 193 ? 24.961 23.779 -8.051 1.00 92.88 193 PRO A N 1
ATOM 1555 C CA . PRO A 1 193 ? 25.076 25.198 -8.385 1.00 92.88 193 PRO A CA 1
ATOM 1556 C C . PRO A 1 193 ? 26.311 25.862 -7.771 1.00 92.88 193 PRO A C 1
ATOM 1558 O O . PRO A 1 193 ? 26.970 26.655 -8.434 1.00 92.88 193 PRO A O 1
ATOM 1561 N N . ASN A 1 194 ? 26.744 25.430 -6.580 1.00 90.12 194 ASN A N 1
ATOM 1562 C CA . ASN A 1 194 ? 27.981 25.903 -5.945 1.00 90.12 194 ASN A CA 1
ATOM 1563 C C . ASN A 1 194 ? 29.256 25.644 -6.778 1.00 90.12 194 ASN A C 1
ATOM 1565 O O . ASN A 1 194 ? 30.273 26.302 -6.565 1.00 90.12 194 ASN A O 1
ATOM 1569 N N . SER A 1 195 ? 29.224 24.702 -7.728 1.00 88.31 195 SER A N 1
ATOM 1570 C CA . SER A 1 195 ? 30.342 24.417 -8.641 1.00 88.31 195 SER A CA 1
ATOM 1571 C C . SER A 1 195 ? 30.248 25.145 -9.985 1.00 88.31 195 SER A C 1
ATOM 1573 O O . SER A 1 195 ? 31.183 25.084 -10.790 1.00 88.31 195 SER A O 1
ATOM 1575 N N . ILE A 1 196 ? 29.115 25.797 -10.253 1.00 89.94 196 ILE A N 1
ATOM 1576 C CA . ILE A 1 196 ? 28.787 26.403 -11.537 1.00 89.94 196 ILE A CA 1
ATOM 1577 C C . ILE A 1 196 ? 29.155 27.881 -11.488 1.00 89.94 196 ILE A C 1
ATOM 1579 O O . ILE A 1 196 ? 28.749 28.623 -10.599 1.00 89.94 196 ILE A O 1
ATOM 1583 N N . LYS A 1 197 ? 29.933 28.325 -12.474 1.00 84.19 197 LYS A N 1
ATOM 1584 C CA . LYS A 1 197 ? 30.338 29.721 -12.624 1.00 84.19 197 LYS A CA 1
ATOM 1585 C C . LYS A 1 197 ? 29.886 30.252 -13.987 1.00 84.19 197 LYS A C 1
ATOM 1587 O O . LYS A 1 197 ? 29.938 29.508 -14.975 1.00 84.19 197 LYS A O 1
ATOM 1592 N N . PRO A 1 198 ? 29.433 31.515 -14.072 1.00 76.06 198 PRO A N 1
ATOM 1593 C CA . PRO A 1 198 ? 29.162 32.144 -15.358 1.00 76.06 198 PRO A CA 1
ATOM 1594 C C . PRO A 1 198 ? 30.461 32.233 -16.168 1.00 76.06 198 PRO A C 1
ATOM 1596 O O . PRO A 1 198 ? 31.519 32.542 -15.622 1.00 76.06 198 PRO A O 1
ATOM 1599 N N . SER A 1 199 ? 30.392 31.925 -17.462 1.00 68.62 199 SER A N 1
ATOM 1600 C CA . SER A 1 199 ? 31.520 32.077 -18.381 1.00 68.62 199 SER A CA 1
ATOM 1601 C C . SER A 1 199 ? 31.949 33.544 -18.465 1.00 68.62 199 SER A C 1
ATOM 1603 O O . SER A 1 199 ? 31.110 34.438 -18.554 1.00 68.62 199 SER A O 1
ATOM 1605 N N . GLU A 1 200 ? 33.261 33.776 -18.463 1.00 62.22 200 GLU A N 1
ATOM 1606 C CA . GLU A 1 200 ? 33.879 35.103 -18.590 1.00 62.22 200 GLU A CA 1
ATOM 1607 C C . GLU A 1 200 ? 33.960 35.598 -20.052 1.00 62.22 200 GLU A C 1
ATOM 1609 O O . GLU A 1 200 ? 34.617 36.601 -20.322 1.00 62.22 200 GLU A O 1
ATOM 1614 N N . ASP A 1 201 ? 33.329 34.903 -21.010 1.00 60.41 201 ASP A N 1
ATOM 1615 C CA . ASP A 1 201 ? 33.429 35.221 -22.440 1.00 60.41 201 ASP A CA 1
ATOM 1616 C C . ASP A 1 201 ? 32.609 36.487 -22.797 1.00 60.41 201 ASP A C 1
ATOM 1618 O O . ASP A 1 201 ? 31.374 36.454 -22.744 1.00 60.41 201 ASP A O 1
ATOM 1622 N N . PRO A 1 202 ? 33.245 37.616 -23.179 1.00 57.91 202 PRO A N 1
ATOM 1623 C CA . PRO A 1 202 ? 32.560 38.898 -23.374 1.00 57.91 202 PRO A CA 1
ATOM 1624 C C . PRO A 1 202 ? 31.646 38.956 -24.611 1.00 57.91 202 PRO A C 1
ATOM 1626 O O . PRO A 1 202 ? 30.957 39.955 -24.808 1.00 57.91 202 PRO A O 1
ATOM 1629 N N . ASN A 1 203 ? 31.664 37.931 -25.469 1.00 58.84 203 ASN A N 1
ATOM 1630 C CA . ASN A 1 203 ? 31.009 37.929 -26.783 1.00 58.84 203 ASN A CA 1
ATOM 1631 C C . ASN A 1 203 ? 29.648 37.201 -26.828 1.00 58.84 203 ASN A C 1
ATOM 1633 O O . ASN A 1 203 ? 29.086 37.048 -27.914 1.00 58.84 203 ASN A O 1
ATOM 1637 N N . GLN A 1 204 ? 29.106 36.743 -25.692 1.00 58.06 204 GLN A N 1
ATOM 1638 C CA . GLN A 1 204 ? 27.803 36.062 -25.631 1.00 58.06 204 GLN A CA 1
ATOM 1639 C C . GLN A 1 204 ? 26.787 36.861 -24.799 1.00 58.06 204 GLN A C 1
ATOM 1641 O O . GLN A 1 204 ? 27.015 37.151 -23.631 1.00 58.06 204 GLN A O 1
ATOM 1646 N N . GLU A 1 205 ? 25.629 37.176 -25.397 1.00 51.28 205 GLU A N 1
ATOM 1647 C CA . GLU A 1 205 ? 24.513 37.926 -24.777 1.00 51.28 205 GLU A CA 1
ATOM 1648 C C . GLU A 1 205 ? 23.920 37.239 -23.530 1.00 51.28 205 GLU A C 1
ATOM 1650 O O . GLU A 1 205 ? 23.293 37.888 -22.693 1.00 51.28 205 GLU A O 1
ATOM 1655 N N . LYS A 1 206 ? 24.143 35.927 -23.379 1.00 56.44 206 LYS A N 1
ATOM 1656 C CA . LYS A 1 206 ? 23.799 35.133 -22.196 1.00 56.44 206 LYS A CA 1
ATOM 1657 C C . LYS A 1 206 ? 25.069 34.420 -21.731 1.00 56.44 206 LYS A C 1
ATOM 1659 O O . LYS A 1 206 ? 25.602 33.594 -22.467 1.00 56.44 206 LYS A O 1
ATOM 1664 N N . ALA A 1 207 ? 25.569 34.750 -20.538 1.00 60.78 207 ALA A N 1
ATOM 1665 C CA . ALA A 1 207 ? 26.772 34.124 -19.988 1.00 60.78 207 ALA A CA 1
ATOM 1666 C C . ALA A 1 207 ? 26.542 32.612 -19.836 1.00 60.78 207 ALA A C 1
ATOM 1668 O O . ALA A 1 207 ? 25.754 32.184 -18.991 1.00 60.78 207 ALA A O 1
ATOM 1669 N N . ARG A 1 208 ? 27.199 31.801 -20.673 1.00 67.19 208 ARG A N 1
ATOM 1670 C CA . ARG A 1 208 ? 27.096 30.338 -20.619 1.00 67.19 208 ARG A CA 1
ATOM 1671 C C . ARG A 1 208 ? 27.555 29.858 -19.243 1.00 67.19 208 ARG A C 1
ATOM 1673 O O . ARG A 1 208 ? 28.668 30.172 -18.827 1.00 67.19 208 ARG A O 1
ATOM 1680 N N . LYS A 1 209 ? 26.719 29.125 -18.512 1.00 75.50 209 LYS A N 1
ATOM 1681 C CA . LYS A 1 209 ? 27.096 28.574 -17.207 1.00 75.50 209 LYS A CA 1
ATOM 1682 C C . LYS A 1 209 ? 28.023 27.383 -17.420 1.00 75.50 209 LYS A C 1
ATOM 1684 O O . LYS A 1 209 ? 27.780 26.537 -18.276 1.00 75.50 209 LYS A O 1
ATOM 1689 N N . THR A 1 210 ? 29.127 27.327 -16.681 1.00 79.38 210 THR A N 1
ATOM 1690 C CA . THR A 1 210 ? 30.113 26.253 -16.832 1.00 79.38 210 THR A CA 1
ATOM 1691 C C . THR A 1 210 ? 30.625 25.772 -15.481 1.00 79.38 210 THR A C 1
ATOM 1693 O O . THR A 1 210 ? 30.765 26.557 -14.548 1.00 79.38 210 THR A O 1
ATOM 1696 N N . SER A 1 211 ? 30.911 24.475 -15.368 1.00 86.50 211 SER A N 1
ATOM 1697 C CA . SER A 1 211 ? 31.529 23.883 -14.179 1.00 86.50 211 SER A CA 1
ATOM 1698 C C . SER A 1 211 ? 32.919 23.364 -14.535 1.00 86.50 211 SER A C 1
ATOM 1700 O O . SER A 1 211 ? 33.093 22.631 -15.512 1.00 86.50 211 SER A O 1
ATOM 1702 N N . ALA A 1 212 ? 33.924 23.729 -13.736 1.00 87.44 212 ALA A N 1
ATOM 1703 C CA . ALA A 1 212 ? 35.289 23.231 -13.914 1.00 87.44 212 ALA A CA 1
ATOM 1704 C C . ALA A 1 212 ? 35.357 21.701 -13.745 1.00 87.44 212 ALA A C 1
ATOM 1706 O O . ALA A 1 212 ? 36.079 21.026 -14.483 1.00 87.44 212 ALA A O 1
ATOM 1707 N N . ALA A 1 213 ? 34.539 21.155 -12.836 1.00 88.69 213 ALA A N 1
ATOM 1708 C CA . ALA A 1 213 ? 34.391 19.717 -12.647 1.00 88.69 213 ALA A CA 1
ATOM 1709 C C . ALA A 1 213 ? 33.833 19.042 -13.910 1.00 88.69 213 ALA A C 1
ATOM 1711 O O . ALA A 1 213 ? 34.356 18.009 -14.326 1.00 88.69 213 ALA A O 1
ATOM 1712 N N . ALA A 1 214 ? 32.843 19.655 -14.571 1.00 89.31 214 ALA A N 1
ATOM 1713 C CA . ALA A 1 214 ? 32.272 19.132 -15.813 1.00 89.31 214 ALA A CA 1
ATOM 1714 C C . ALA A 1 214 ? 33.298 19.074 -16.952 1.00 89.31 214 ALA A C 1
ATOM 1716 O O . ALA A 1 214 ? 33.407 18.048 -17.620 1.00 89.31 214 ALA A O 1
ATOM 1717 N N . TYR A 1 215 ? 34.107 20.124 -17.139 1.00 89.44 215 TYR A N 1
ATOM 1718 C CA . TYR A 1 215 ? 35.164 20.131 -18.158 1.00 89.44 215 TYR A CA 1
ATOM 1719 C C . TYR A 1 215 ? 36.248 19.088 -17.896 1.00 89.44 215 TYR A C 1
ATOM 1721 O O . TYR A 1 215 ? 36.690 18.396 -18.817 1.00 89.44 215 TYR A O 1
ATOM 1729 N N . LYS A 1 216 ? 36.682 18.955 -16.638 1.00 90.19 216 LYS A N 1
ATOM 1730 C CA . LYS A 1 216 ? 37.689 17.956 -16.285 1.00 90.19 216 LYS A CA 1
ATOM 1731 C C . LYS A 1 216 ? 37.147 16.544 -16.504 1.00 90.19 216 LYS A C 1
ATOM 1733 O O . LYS A 1 216 ? 37.851 15.728 -17.092 1.00 90.19 216 LYS A O 1
ATOM 1738 N N . LEU A 1 217 ? 35.905 16.274 -16.107 1.00 89.75 217 LEU A N 1
ATOM 1739 C CA . LEU A 1 217 ? 35.259 14.980 -16.317 1.00 89.75 217 LEU A CA 1
ATOM 1740 C C . LEU A 1 217 ? 35.077 14.673 -17.813 1.00 89.75 217 LEU A C 1
ATOM 1742 O O . LEU A 1 217 ? 35.406 13.573 -18.249 1.00 89.75 217 LEU A O 1
ATOM 1746 N N . MET A 1 218 ? 34.691 15.671 -18.614 1.00 88.56 218 MET A N 1
ATOM 1747 C CA . MET A 1 218 ? 34.593 15.560 -20.073 1.00 88.56 218 MET A CA 1
ATOM 1748 C C . MET A 1 218 ? 35.911 15.104 -20.714 1.00 88.56 218 MET A C 1
ATOM 1750 O O . MET A 1 218 ? 35.890 14.224 -21.566 1.00 88.56 218 MET A O 1
ATOM 1754 N N . SER A 1 219 ? 37.059 15.631 -20.268 1.00 88.81 219 SER A N 1
ATOM 1755 C CA . SER A 1 219 ? 38.378 15.211 -20.777 1.00 88.81 219 SER A CA 1
ATOM 1756 C C . SER A 1 219 ? 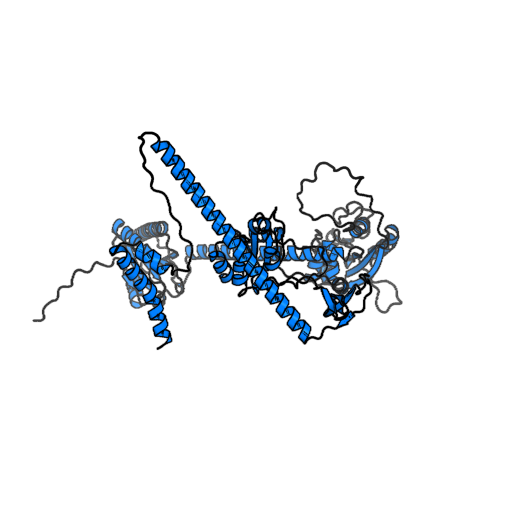38.775 13.771 -20.425 1.00 88.81 219 SER A C 1
ATOM 1758 O O . SER A 1 219 ? 39.721 13.241 -21.001 1.00 88.81 219 SER A O 1
ATOM 1760 N N . MET A 1 220 ? 38.086 13.145 -19.466 1.00 86.75 220 MET A N 1
ATOM 1761 C CA . MET A 1 220 ? 38.369 11.782 -19.009 1.00 86.75 220 MET A CA 1
ATOM 1762 C C . MET A 1 220 ? 37.389 10.752 -19.568 1.00 86.75 220 MET A C 1
ATOM 1764 O O . MET A 1 220 ? 37.672 9.565 -19.492 1.00 86.75 220 MET A O 1
ATOM 1768 N N . TYR A 1 221 ? 36.258 11.158 -20.144 1.00 87.50 221 TYR A N 1
ATOM 1769 C CA . TYR A 1 221 ? 35.285 10.202 -20.677 1.00 87.50 221 TYR A CA 1
ATOM 1770 C C . TYR A 1 221 ? 35.861 9.317 -21.788 1.00 87.50 221 TYR A C 1
ATOM 1772 O O . TYR A 1 221 ? 35.600 8.112 -21.794 1.00 87.50 221 TYR A O 1
ATOM 1780 N N . ASP A 1 222 ? 36.735 9.866 -22.635 1.00 81.88 222 ASP A N 1
ATOM 1781 C CA . ASP A 1 222 ? 37.410 9.104 -23.690 1.00 81.88 222 ASP A CA 1
ATOM 1782 C C . ASP A 1 222 ? 38.267 7.952 -23.133 1.00 81.88 222 ASP A C 1
ATOM 1784 O O . ASP A 1 222 ? 38.400 6.914 -23.781 1.00 81.88 222 ASP A O 1
ATOM 1788 N N . THR A 1 223 ? 38.821 8.084 -21.918 1.00 80.81 223 THR A N 1
ATOM 1789 C CA . THR A 1 223 ? 39.695 7.051 -21.327 1.00 80.81 223 THR A CA 1
ATOM 1790 C C . THR A 1 223 ? 38.925 5.822 -20.848 1.00 80.81 223 THR A C 1
ATOM 1792 O O . THR A 1 223 ? 39.507 4.746 -20.726 1.00 80.81 223 THR A O 1
ATOM 1795 N N . VAL A 1 224 ? 37.620 5.970 -20.612 1.00 78.50 224 VAL A N 1
ATOM 1796 C CA . VAL A 1 224 ? 36.711 4.916 -20.133 1.00 78.50 224 VAL A CA 1
ATOM 1797 C C . VAL A 1 224 ? 35.619 4.566 -21.152 1.00 78.50 224 VAL A C 1
ATOM 1799 O O . VAL A 1 224 ? 34.700 3.815 -20.837 1.00 78.50 224 VAL A O 1
ATOM 1802 N N . GLY A 1 225 ? 35.703 5.092 -22.381 1.00 83.44 225 GLY A N 1
ATOM 1803 C CA . GLY A 1 225 ? 34.752 4.793 -23.458 1.00 83.44 225 GLY A CA 1
ATOM 1804 C C . GLY A 1 225 ? 33.357 5.397 -23.261 1.00 83.44 225 GLY A C 1
ATOM 1805 O O . GLY A 1 225 ? 32.366 4.828 -23.728 1.00 83.44 225 GLY A O 1
ATOM 1806 N N . LEU A 1 226 ? 33.272 6.531 -22.565 1.00 88.44 226 LEU A N 1
ATOM 1807 C CA . LEU A 1 226 ? 32.043 7.283 -22.333 1.00 88.44 226 LEU A CA 1
ATOM 1808 C C . LEU A 1 226 ? 31.968 8.506 -23.258 1.00 88.44 226 LEU A C 1
ATOM 1810 O O . LEU A 1 226 ? 32.983 9.018 -23.719 1.00 88.44 226 LEU A O 1
ATOM 1814 N N . SER A 1 227 ? 30.761 9.001 -23.519 1.00 89.81 227 SER A N 1
ATOM 1815 C CA . SER A 1 227 ? 30.532 10.228 -24.291 1.00 89.81 227 SER A CA 1
ATOM 1816 C C . SER A 1 227 ? 29.314 10.985 -23.781 1.00 89.81 227 SER A C 1
ATOM 1818 O O . SER A 1 227 ? 28.388 10.381 -23.245 1.00 89.81 227 SER A O 1
ATOM 1820 N N . ILE A 1 228 ? 29.303 12.310 -23.930 1.00 91.44 228 ILE A N 1
ATOM 1821 C CA . ILE A 1 228 ? 28.143 13.131 -23.563 1.00 91.44 228 ILE A CA 1
ATOM 1822 C C . ILE A 1 228 ? 27.149 13.108 -24.722 1.00 91.44 228 ILE A C 1
ATOM 1824 O O . ILE A 1 228 ? 27.495 13.471 -25.843 1.00 91.44 228 ILE A O 1
ATOM 1828 N N . VAL A 1 229 ? 25.913 12.714 -24.431 1.00 91.00 229 VAL A N 1
ATOM 1829 C CA . VAL A 1 229 ? 24.801 12.708 -25.393 1.00 91.00 229 VAL A CA 1
ATOM 1830 C C . VAL A 1 229 ? 23.991 13.986 -25.300 1.00 91.00 229 VAL A C 1
ATOM 1832 O O . VAL A 1 229 ? 23.525 14.500 -26.312 1.00 91.00 229 VAL A O 1
ATOM 1835 N N . ASP A 1 230 ? 23.795 14.474 -24.080 1.00 90.38 230 ASP A N 1
ATOM 1836 C CA . ASP A 1 230 ? 22.917 15.599 -23.795 1.00 90.38 230 ASP A CA 1
ATOM 1837 C C . ASP A 1 230 ? 23.410 16.353 -22.558 1.00 90.38 230 ASP A C 1
ATOM 1839 O O . ASP A 1 230 ? 24.048 15.766 -21.677 1.00 90.38 230 ASP A O 1
ATOM 1843 N N . GLN A 1 231 ? 23.118 17.647 -22.473 1.00 92.12 231 GLN A N 1
ATOM 1844 C CA . GLN A 1 231 ? 23.425 18.456 -21.297 1.00 92.12 231 GLN A CA 1
ATOM 1845 C C . GLN A 1 231 ? 22.350 19.520 -21.098 1.00 92.12 231 GLN A C 1
ATOM 1847 O O . GLN A 1 231 ? 22.104 20.328 -21.991 1.00 92.12 231 GLN A O 1
ATOM 1852 N N . LEU A 1 232 ? 21.740 19.532 -19.913 1.00 92.50 232 LEU A N 1
ATOM 1853 C CA . LEU A 1 232 ? 20.613 20.402 -19.585 1.00 92.50 232 LEU A CA 1
ATOM 1854 C C . LEU A 1 232 ? 20.933 21.299 -18.386 1.00 92.50 232 LEU A C 1
ATOM 1856 O O . LEU A 1 232 ? 21.585 20.863 -17.439 1.00 92.50 232 LEU A O 1
ATOM 1860 N N . GLU A 1 233 ? 20.430 22.532 -18.425 1.00 92.62 233 GLU A N 1
ATOM 1861 C CA . GLU A 1 233 ? 20.353 23.454 -17.286 1.00 92.62 233 GLU A CA 1
ATOM 1862 C C . GLU A 1 233 ? 18.915 23.415 -16.749 1.00 92.62 233 GLU A C 1
ATOM 1864 O O . GLU A 1 233 ? 17.978 23.721 -17.488 1.00 92.62 233 GLU A O 1
ATOM 1869 N N . ILE A 1 234 ? 18.717 22.966 -15.505 1.00 91.62 234 ILE A N 1
ATOM 1870 C CA . ILE A 1 234 ? 17.381 22.690 -14.948 1.00 91.62 234 ILE A CA 1
ATOM 1871 C C . ILE A 1 234 ? 17.253 23.272 -13.543 1.00 91.62 234 ILE A C 1
ATOM 1873 O O . ILE A 1 234 ? 18.088 23.020 -12.676 1.00 91.62 234 ILE A O 1
ATOM 1877 N N . GLN A 1 235 ? 16.155 23.985 -13.292 1.00 93.19 235 GLN A N 1
ATOM 1878 C CA . GLN A 1 235 ? 15.725 24.359 -11.945 1.00 93.19 235 GLN A CA 1
ATOM 1879 C C . GLN A 1 235 ? 14.883 23.231 -11.335 1.00 93.19 235 GLN A C 1
ATOM 1881 O O . GLN A 1 235 ? 13.910 22.785 -11.944 1.00 93.19 235 GLN A O 1
ATOM 1886 N N . LEU A 1 236 ? 15.227 22.778 -10.128 1.00 93.50 236 LEU A N 1
ATOM 1887 C CA . LEU A 1 236 ? 14.541 21.662 -9.469 1.00 93.50 236 LEU A CA 1
ATOM 1888 C C . LEU A 1 236 ? 13.566 22.151 -8.385 1.00 93.50 236 LEU A C 1
ATOM 1890 O O . LEU A 1 236 ? 13.852 23.109 -7.668 1.00 93.50 236 LEU A O 1
ATOM 1894 N N . SER A 1 237 ? 12.420 21.472 -8.254 1.00 94.88 237 SER A N 1
ATOM 1895 C CA . SER A 1 237 ? 11.502 21.626 -7.115 1.00 94.88 237 SER A CA 1
ATOM 1896 C C . SER A 1 237 ? 11.915 20.730 -5.940 1.00 94.88 237 SER A C 1
ATOM 1898 O O . SER A 1 237 ? 12.793 19.876 -6.075 1.00 94.88 237 SER A O 1
ATOM 1900 N N . ARG A 1 238 ? 11.257 20.882 -4.783 1.00 93.69 238 ARG A N 1
ATOM 1901 C CA . ARG A 1 238 ? 11.513 20.039 -3.599 1.00 93.69 238 ARG A CA 1
ATOM 1902 C C . ARG A 1 238 ? 11.248 18.562 -3.885 1.00 93.69 238 ARG A C 1
ATOM 1904 O O . ARG A 1 238 ? 12.046 17.707 -3.514 1.00 93.69 238 ARG A O 1
ATOM 1911 N N . GLU A 1 239 ? 10.157 18.286 -4.587 1.00 92.12 239 GLU A N 1
ATOM 1912 C CA . GLU A 1 239 ? 9.736 16.947 -4.991 1.00 92.12 239 GLU A CA 1
ATOM 1913 C C . GLU A 1 239 ? 10.753 16.343 -5.966 1.00 92.12 239 GLU A C 1
ATOM 1915 O O . GLU A 1 239 ? 11.215 15.223 -5.760 1.00 92.12 239 GLU A O 1
ATOM 1920 N N . ASN A 1 240 ? 11.194 17.123 -6.960 1.00 93.31 240 ASN A N 1
ATOM 1921 C CA . ASN A 1 240 ? 12.190 16.679 -7.935 1.00 93.31 240 ASN A CA 1
ATOM 1922 C C . ASN A 1 240 ? 13.534 16.339 -7.285 1.00 93.31 240 ASN A C 1
ATOM 1924 O O . ASN A 1 240 ? 14.176 15.386 -7.708 1.00 93.31 240 ASN A O 1
ATOM 1928 N N . ILE A 1 241 ? 13.971 17.085 -6.263 1.00 93.88 241 ILE A N 1
ATOM 1929 C CA . ILE A 1 241 ? 15.223 16.784 -5.551 1.00 93.88 241 ILE A CA 1
ATOM 1930 C C . ILE A 1 241 ? 15.102 15.464 -4.782 1.00 93.88 241 ILE A C 1
ATOM 1932 O O . ILE A 1 241 ? 16.002 14.631 -4.862 1.00 93.88 241 ILE A O 1
ATOM 1936 N N . HIS A 1 242 ? 13.994 15.246 -4.068 1.00 92.00 242 HIS A N 1
ATOM 1937 C CA . HIS A 1 242 ? 13.767 13.991 -3.347 1.00 92.00 242 HIS A CA 1
ATOM 1938 C C . HIS A 1 242 ? 13.761 12.781 -4.298 1.00 92.00 242 HIS A C 1
ATOM 1940 O O . HIS A 1 242 ? 14.404 11.767 -4.031 1.00 92.00 242 HIS A O 1
ATOM 1946 N N . GLU A 1 243 ? 13.093 12.917 -5.443 1.00 91.75 243 GLU A N 1
ATOM 1947 C CA . GLU A 1 243 ? 13.034 11.891 -6.485 1.00 91.75 243 GLU A CA 1
ATOM 1948 C C . GLU A 1 243 ? 14.383 11.663 -7.187 1.00 91.75 243 GLU A C 1
ATOM 1950 O O . GLU A 1 243 ? 14.759 10.521 -7.447 1.00 91.75 243 GLU A O 1
ATOM 1955 N N . LEU A 1 244 ? 15.155 12.726 -7.436 1.00 94.19 244 LEU A N 1
ATOM 1956 C CA . LEU A 1 244 ? 16.475 12.661 -8.072 1.00 94.19 244 LEU A CA 1
ATOM 1957 C C . LEU A 1 244 ? 17.463 11.796 -7.275 1.00 94.19 244 LEU A C 1
ATOM 1959 O O . LEU A 1 244 ? 18.247 11.056 -7.864 1.00 94.19 244 LEU A O 1
ATOM 1963 N N . PHE A 1 245 ? 17.421 11.873 -5.942 1.00 93.31 245 PHE A N 1
ATOM 1964 C CA . PHE A 1 245 ? 18.306 11.119 -5.044 1.00 93.31 245 PHE A CA 1
ATOM 1965 C C . PHE A 1 245 ? 17.680 9.830 -4.499 1.00 93.31 245 PHE A C 1
ATOM 1967 O O . PHE A 1 245 ? 18.235 9.208 -3.585 1.00 93.31 245 PHE A O 1
ATOM 1974 N N . TYR A 1 246 ? 16.552 9.395 -5.054 1.00 93.62 246 TYR A N 1
ATOM 1975 C CA . TYR A 1 246 ? 15.876 8.176 -4.633 1.00 93.62 246 TYR A CA 1
ATOM 1976 C C . TYR A 1 246 ? 16.796 6.942 -4.725 1.00 93.62 246 TYR A C 1
ATOM 1978 O O . TYR A 1 246 ? 17.509 6.748 -5.710 1.00 93.62 246 TYR A O 1
ATOM 1986 N N . ASN A 1 247 ? 16.798 6.107 -3.678 1.00 89.38 247 ASN A N 1
ATOM 1987 C CA . ASN A 1 247 ? 17.658 4.919 -3.537 1.00 89.38 247 ASN A CA 1
ATOM 1988 C C . ASN A 1 247 ? 19.167 5.183 -3.771 1.00 89.38 247 ASN A C 1
ATOM 1990 O O . ASN A 1 247 ? 19.911 4.277 -4.129 1.00 89.38 247 ASN A O 1
ATOM 1994 N N . SER A 1 248 ? 19.643 6.421 -3.596 1.00 87.31 248 SER A N 1
ATOM 1995 C CA . SER A 1 248 ? 21.062 6.761 -3.795 1.00 87.31 248 SER A CA 1
ATOM 1996 C C . SER A 1 248 ? 21.936 6.501 -2.563 1.00 87.31 248 SER A C 1
ATOM 1998 O O . SER A 1 248 ? 23.163 6.425 -2.673 1.00 87.31 248 SER A O 1
ATOM 2000 N N . GLY A 1 249 ? 21.319 6.430 -1.376 1.00 83.19 249 GLY A N 1
ATOM 2001 C CA . GLY A 1 249 ? 22.020 6.427 -0.089 1.00 83.19 249 GLY A CA 1
ATOM 2002 C C . GLY A 1 249 ? 22.838 7.701 0.174 1.00 83.19 249 GLY A C 1
ATOM 2003 O O . GLY A 1 249 ? 23.679 7.707 1.072 1.00 83.19 249 GLY A O 1
ATOM 2004 N N . TYR A 1 250 ? 22.643 8.760 -0.622 1.00 86.50 250 TYR A N 1
ATOM 2005 C CA . TYR A 1 250 ? 23.388 10.008 -0.517 1.00 86.50 250 TYR A CA 1
ATOM 2006 C C . TYR A 1 250 ? 22.646 11.019 0.358 1.00 86.50 250 TYR A C 1
ATOM 2008 O O . TYR A 1 250 ? 21.550 11.464 0.025 1.00 86.50 250 TYR A O 1
ATOM 2016 N N . ASN A 1 251 ? 23.276 11.415 1.463 1.00 85.25 251 ASN A N 1
ATOM 2017 C CA . ASN A 1 251 ? 22.776 12.487 2.316 1.00 85.25 251 ASN A CA 1
ATOM 2018 C C . ASN A 1 251 ? 23.246 13.831 1.756 1.00 85.25 251 ASN A C 1
ATOM 2020 O O . ASN A 1 251 ? 24.398 14.223 1.955 1.00 85.25 251 ASN A O 1
ATOM 2024 N N . LEU A 1 252 ? 22.361 14.518 1.036 1.00 88.50 252 LEU A N 1
ATOM 2025 C CA . LEU A 1 252 ? 22.651 15.824 0.453 1.00 88.50 252 LEU A CA 1
ATOM 2026 C C . LEU A 1 252 ? 22.828 16.879 1.566 1.00 88.50 252 LEU A C 1
ATOM 2028 O O . LEU A 1 252 ? 21.929 17.027 2.397 1.00 88.50 252 LEU A O 1
ATOM 2032 N N . PRO A 1 253 ? 23.938 17.642 1.597 1.00 91.19 253 PRO A N 1
ATOM 2033 C CA . PRO A 1 253 ? 24.098 18.726 2.563 1.00 91.19 253 PRO A CA 1
ATOM 2034 C C . PRO A 1 253 ? 22.989 19.779 2.422 1.00 91.19 253 PRO A C 1
ATOM 2036 O O . PRO A 1 253 ? 22.676 20.202 1.307 1.00 91.19 253 PRO A O 1
ATOM 2039 N N . GLN A 1 254 ? 22.436 20.256 3.544 1.00 91.00 254 GLN A N 1
ATOM 2040 C CA . GLN A 1 254 ? 21.279 21.168 3.546 1.00 91.00 254 GLN A CA 1
ATOM 2041 C C . GLN A 1 254 ? 21.516 22.443 2.722 1.00 91.00 254 GLN A C 1
ATOM 2043 O O . GLN A 1 254 ? 20.630 22.895 2.005 1.00 91.00 254 GLN A O 1
ATOM 2048 N N . LYS A 1 255 ? 22.733 22.994 2.750 1.00 90.44 255 LYS A N 1
ATOM 2049 C CA . LYS A 1 255 ? 23.087 24.182 1.959 1.00 90.44 255 LYS A CA 1
ATOM 2050 C C . LYS A 1 255 ? 23.059 23.932 0.453 1.00 90.44 255 LYS A C 1
ATOM 2052 O O . LYS A 1 255 ? 22.641 24.804 -0.305 1.00 90.44 255 LYS A O 1
ATOM 2057 N N . VAL A 1 256 ? 23.466 22.739 0.018 1.00 91.50 256 VAL A N 1
ATOM 2058 C CA . VAL A 1 256 ? 23.373 22.345 -1.394 1.00 91.50 256 VAL A CA 1
ATOM 2059 C C . VAL A 1 256 ? 21.916 22.138 -1.781 1.00 91.50 256 VAL A C 1
ATOM 2061 O O . VAL A 1 256 ? 21.502 22.630 -2.824 1.00 91.50 256 VAL A O 1
ATOM 2064 N N . TYR A 1 257 ? 21.119 21.501 -0.917 1.00 93.25 257 TYR A N 1
ATOM 2065 C CA . TYR A 1 257 ? 19.673 21.377 -1.112 1.00 93.25 257 TYR A CA 1
ATOM 2066 C C . TYR A 1 257 ? 19.010 22.753 -1.308 1.00 93.25 257 TYR A C 1
ATOM 2068 O O . TYR A 1 257 ? 18.296 22.971 -2.286 1.00 93.25 257 TYR A O 1
ATOM 2076 N N . ASP A 1 258 ? 19.307 23.714 -0.431 1.00 92.62 258 ASP A N 1
ATOM 2077 C CA . ASP A 1 258 ? 18.754 25.069 -0.507 1.00 92.62 258 ASP A CA 1
ATOM 2078 C C . ASP A 1 258 ? 19.240 25.837 -1.748 1.00 92.62 258 ASP A C 1
ATOM 2080 O O . ASP A 1 258 ? 18.497 26.650 -2.302 1.00 92.62 258 ASP A O 1
ATOM 2084 N N . SER A 1 259 ? 20.475 25.589 -2.194 1.00 92.00 259 SER A N 1
ATOM 2085 C CA . SER A 1 259 ? 21.043 26.162 -3.419 1.00 92.00 259 SER A CA 1
ATOM 2086 C C . SER A 1 259 ? 20.369 25.597 -4.675 1.00 92.00 259 SER A C 1
ATOM 2088 O O . SER A 1 259 ? 19.962 26.369 -5.540 1.00 92.00 259 SER A O 1
ATOM 2090 N N . MET A 1 260 ? 20.134 24.282 -4.739 1.00 93.75 260 MET A N 1
ATOM 2091 C CA . MET A 1 260 ? 19.436 23.615 -5.851 1.00 93.75 260 MET A CA 1
ATOM 2092 C C . MET A 1 260 ? 17.982 24.073 -6.030 1.00 93.75 260 MET A C 1
ATOM 2094 O O . MET A 1 260 ? 17.437 23.961 -7.125 1.00 93.75 260 MET A O 1
ATOM 2098 N N . LEU A 1 261 ? 17.342 24.594 -4.977 1.00 93.94 261 LEU A N 1
ATOM 2099 C CA . LEU A 1 261 ? 15.998 25.182 -5.058 1.00 93.94 261 LEU A CA 1
ATOM 2100 C C . LEU A 1 261 ? 15.986 26.613 -5.609 1.00 93.94 261 LEU A C 1
ATOM 2102 O O . LEU A 1 261 ? 14.939 27.083 -6.051 1.00 93.94 261 LEU A O 1
ATOM 2106 N N . LYS A 1 262 ? 17.116 27.322 -5.531 1.00 92.62 262 LYS A N 1
ATOM 2107 C CA . LYS A 1 262 ? 17.236 28.732 -5.932 1.00 92.62 262 LYS A CA 1
ATOM 2108 C C . LYS A 1 262 ? 17.872 28.898 -7.306 1.00 92.62 262 LYS A C 1
ATOM 2110 O O . LYS A 1 262 ? 17.550 29.856 -8.003 1.00 92.62 262 LYS A O 1
ATOM 2115 N N . GLU A 1 263 ? 18.793 28.005 -7.650 1.00 92.31 263 GLU A N 1
ATOM 2116 C CA . GLU A 1 263 ? 19.613 28.079 -8.853 1.00 92.31 263 GLU A CA 1
ATOM 2117 C C . GLU A 1 263 ? 19.540 26.785 -9.666 1.00 92.31 263 GLU A C 1
ATOM 2119 O O . GLU A 1 263 ? 19.251 25.708 -9.140 1.00 92.31 263 GLU A O 1
ATOM 2124 N N . GLU A 1 264 ? 19.805 26.909 -10.966 1.00 92.19 264 GLU A N 1
ATOM 2125 C CA . GLU A 1 264 ? 19.772 25.795 -11.911 1.00 92.19 264 GLU A CA 1
ATOM 2126 C C . GLU A 1 264 ? 20.989 24.882 -11.724 1.00 92.19 264 GLU A C 1
ATOM 2128 O O . GLU A 1 264 ? 22.126 25.347 -11.600 1.00 92.19 264 GLU A O 1
ATOM 2133 N N . VAL A 1 265 ? 20.755 23.573 -11.778 1.00 94.38 265 VAL A N 1
ATOM 2134 C CA . VAL A 1 265 ? 21.809 22.561 -11.888 1.00 94.38 265 VAL A CA 1
ATOM 2135 C C . VAL A 1 265 ? 22.144 22.298 -13.349 1.00 94.38 265 VAL A C 1
ATOM 2137 O O . VAL A 1 265 ? 21.291 22.447 -14.224 1.00 94.38 265 VAL A O 1
ATOM 2140 N N . ILE A 1 266 ? 23.369 21.844 -13.612 1.00 94.56 266 ILE A N 1
ATOM 2141 C CA . ILE A 1 266 ? 23.743 21.297 -14.920 1.00 94.56 266 ILE A CA 1
ATOM 2142 C C . ILE A 1 266 ? 23.719 19.777 -14.814 1.00 94.56 266 ILE A C 1
ATOM 2144 O O . ILE A 1 266 ? 24.387 19.215 -13.950 1.00 94.56 266 ILE A O 1
ATOM 2148 N N . VAL A 1 267 ? 22.999 19.098 -15.703 1.00 95.56 267 VAL A N 1
ATOM 2149 C CA . VAL A 1 267 ? 22.982 17.631 -15.765 1.00 95.56 267 VAL A CA 1
ATOM 2150 C C . VAL A 1 267 ? 23.496 17.164 -17.115 1.00 95.56 267 VAL A C 1
ATOM 2152 O O . VAL A 1 267 ? 22.980 17.570 -18.152 1.00 95.56 267 VAL A O 1
ATOM 2155 N N . SER A 1 268 ? 24.505 16.297 -17.105 1.00 94.81 268 SER A N 1
ATOM 2156 C CA . SER A 1 268 ? 25.049 15.661 -18.306 1.00 94.81 268 SER A CA 1
ATOM 2157 C C . SER A 1 268 ? 24.534 14.234 -18.425 1.00 94.81 268 SER A C 1
ATOM 2159 O O . SER A 1 268 ? 24.759 13.432 -17.521 1.00 94.81 268 SER A O 1
ATOM 2161 N N . LEU A 1 269 ? 23.897 13.912 -19.550 1.00 95.00 269 LEU A N 1
ATOM 2162 C CA . LEU A 1 269 ? 23.589 12.544 -19.951 1.00 95.00 269 LEU A CA 1
ATOM 2163 C C . LEU A 1 269 ? 24.812 11.948 -20.643 1.00 95.00 269 LEU A C 1
ATOM 2165 O O . LEU A 1 269 ? 25.287 12.469 -21.653 1.00 95.00 269 LEU A O 1
ATOM 2169 N N . VAL A 1 270 ? 25.305 10.845 -20.105 1.00 92.62 270 VAL A N 1
ATOM 2170 C CA . VAL A 1 270 ? 26.495 10.144 -20.572 1.00 92.62 270 VAL A CA 1
ATOM 2171 C C . VAL A 1 270 ? 26.079 8.800 -21.156 1.00 92.62 270 VAL A C 1
ATOM 2173 O O . VAL A 1 270 ? 25.230 8.119 -20.590 1.00 92.62 270 VAL A O 1
ATOM 2176 N N . GLN A 1 271 ? 26.678 8.410 -22.275 1.00 91.44 271 GLN A N 1
ATOM 2177 C CA . GLN A 1 271 ? 26.473 7.120 -22.919 1.00 91.44 271 GLN A CA 1
ATOM 2178 C C . GLN A 1 271 ? 27.784 6.352 -23.045 1.00 91.44 271 GLN A C 1
ATOM 2180 O O . GLN A 1 271 ? 28.817 6.916 -23.412 1.00 91.44 271 GLN A O 1
ATOM 2185 N N . MET A 1 272 ? 27.719 5.048 -22.798 1.00 85.31 272 MET A N 1
ATOM 2186 C CA . MET A 1 272 ? 28.802 4.109 -23.069 1.00 85.31 272 MET A CA 1
ATOM 2187 C C . MET A 1 272 ? 28.829 3.740 -24.557 1.00 85.31 272 MET A C 1
ATOM 2189 O O . MET A 1 272 ? 27.833 3.267 -25.104 1.00 85.31 272 MET A O 1
ATOM 2193 N N . LEU A 1 273 ? 29.972 3.965 -25.212 1.00 76.50 273 LEU A N 1
ATOM 2194 C CA . LEU A 1 273 ? 30.145 3.753 -26.656 1.00 76.50 273 LEU A CA 1
ATOM 2195 C C . LEU A 1 273 ? 30.565 2.320 -27.019 1.00 76.50 273 LEU A C 1
ATOM 2197 O O . LEU A 1 273 ? 30.295 1.878 -28.132 1.00 76.50 273 LEU A O 1
ATOM 2201 N N . HIS A 1 274 ? 31.212 1.590 -26.103 1.00 60.59 274 HIS A N 1
ATOM 2202 C CA . HIS A 1 274 ? 31.640 0.203 -26.315 1.00 60.59 274 HIS A CA 1
ATOM 2203 C C . HIS A 1 274 ? 31.325 -0.652 -25.079 1.00 60.59 274 HIS A C 1
ATOM 2205 O O . HIS A 1 274 ? 31.728 -0.270 -23.979 1.00 60.59 274 HIS A O 1
ATOM 2211 N N . PRO A 1 275 ? 30.674 -1.822 -25.221 1.00 52.22 275 PRO A N 1
ATOM 2212 C CA . PRO A 1 275 ? 30.600 -2.781 -24.130 1.00 52.22 275 PRO A CA 1
ATOM 2213 C C . PRO A 1 275 ? 32.003 -3.339 -23.868 1.00 52.22 275 PRO A C 1
ATOM 2215 O O . PRO A 1 275 ? 32.634 -3.916 -24.758 1.00 52.22 275 PRO A O 1
ATOM 2218 N N . LEU A 1 276 ? 32.519 -3.150 -22.652 1.00 45.41 276 LEU A N 1
ATOM 2219 C CA . LEU A 1 276 ? 33.742 -3.818 -22.210 1.00 45.41 276 LEU A CA 1
ATOM 2220 C C . LEU A 1 276 ? 33.537 -5.337 -22.312 1.00 45.41 276 LEU A C 1
ATOM 2222 O O . LEU A 1 276 ? 32.471 -5.850 -21.972 1.00 45.41 276 LEU A O 1
ATOM 2226 N N . LYS A 1 277 ? 34.555 -6.068 -22.789 1.00 38.50 277 LYS A N 1
ATOM 2227 C CA . LYS A 1 277 ? 34.550 -7.537 -22.761 1.00 38.50 277 LYS A CA 1
ATOM 2228 C C . LYS A 1 277 ? 34.335 -7.982 -21.316 1.00 38.50 277 LYS A C 1
ATOM 2230 O O . LYS A 1 277 ? 35.213 -7.781 -20.483 1.00 38.50 277 LYS A O 1
ATOM 2235 N N . ILE A 1 278 ? 33.176 -8.570 -21.045 1.00 39.81 278 ILE A N 1
ATOM 2236 C CA . ILE A 1 278 ? 32.843 -9.196 -19.767 1.00 39.81 278 ILE A CA 1
ATOM 2237 C C . ILE A 1 278 ? 33.928 -10.254 -19.491 1.00 39.81 278 ILE A C 1
ATOM 2239 O O . ILE A 1 278 ? 34.083 -11.161 -20.317 1.00 39.81 278 ILE A O 1
ATOM 2243 N N . PRO A 1 279 ? 34.708 -10.179 -18.395 1.00 30.58 279 PRO A N 1
ATOM 2244 C CA . PRO A 1 279 ? 35.475 -11.333 -17.950 1.00 30.58 279 PRO A CA 1
ATOM 2245 C C . PRO A 1 279 ? 34.455 -12.421 -17.621 1.00 30.58 279 PRO A C 1
ATOM 2247 O O . PRO A 1 279 ? 33.564 -12.202 -16.800 1.00 30.58 279 PRO A O 1
ATOM 2250 N N . GLN A 1 280 ? 34.522 -13.562 -18.311 1.00 32.72 280 GLN A N 1
ATOM 2251 C CA . GLN A 1 280 ? 33.654 -14.696 -18.009 1.00 32.72 280 GLN A CA 1
ATOM 2252 C C . GLN A 1 280 ? 33.740 -15.006 -16.509 1.00 32.72 280 GLN A C 1
ATOM 2254 O O . GLN A 1 280 ? 34.824 -14.984 -15.927 1.00 32.72 280 GLN A O 1
ATOM 2259 N N . ALA A 1 281 ? 32.593 -15.296 -15.897 1.00 35.25 281 ALA A N 1
ATOM 2260 C CA . ALA A 1 281 ? 32.404 -15.523 -14.463 1.00 35.25 281 ALA A CA 1
ATOM 2261 C C . ALA A 1 281 ? 33.197 -16.716 -13.866 1.00 35.25 281 ALA A C 1
ATOM 2263 O O . ALA A 1 281 ? 32.922 -17.148 -12.753 1.00 35.25 281 ALA A O 1
ATOM 2264 N N . SER A 1 282 ? 34.187 -17.261 -14.577 1.00 35.03 282 SER A N 1
ATOM 2265 C CA . SER A 1 282 ? 35.020 -18.387 -14.155 1.00 35.03 282 SER A CA 1
ATOM 2266 C C . SER A 1 282 ? 36.263 -18.006 -13.337 1.00 35.03 282 SER A C 1
ATOM 2268 O O . SER A 1 282 ? 36.994 -18.906 -12.938 1.00 35.03 282 SER A O 1
ATOM 2270 N N . GLU A 1 283 ? 36.535 -16.722 -13.065 1.00 35.12 283 GLU A N 1
ATOM 2271 C CA . GLU A 1 283 ? 37.782 -16.287 -12.392 1.00 35.12 283 GLU A CA 1
ATOM 2272 C C . GLU A 1 283 ? 37.609 -15.562 -11.041 1.00 35.12 283 GLU A C 1
ATOM 2274 O O . GLU A 1 283 ? 38.536 -14.904 -10.572 1.00 35.12 283 GLU A O 1
ATOM 2279 N N . MET A 1 284 ? 36.476 -15.705 -10.344 1.00 32.75 284 MET A N 1
ATOM 2280 C CA . MET A 1 284 ? 36.332 -15.156 -8.984 1.00 32.75 284 MET A CA 1
ATOM 2281 C C . MET A 1 284 ? 35.992 -16.249 -7.968 1.00 32.75 284 MET A C 1
ATOM 2283 O O . MET A 1 284 ? 34.871 -16.741 -7.888 1.00 32.75 284 MET A O 1
ATOM 2287 N N . VAL A 1 285 ? 37.000 -16.624 -7.178 1.00 33.06 285 VAL A N 1
ATOM 2288 C CA . VAL A 1 285 ? 36.863 -17.472 -5.985 1.00 33.06 285 VAL A CA 1
ATOM 2289 C C . VAL A 1 285 ? 35.938 -16.765 -4.979 1.00 33.06 285 VAL A C 1
ATOM 2291 O O . VAL A 1 285 ? 36.172 -15.587 -4.691 1.00 33.06 285 VAL A O 1
ATOM 2294 N N . PRO A 1 286 ? 34.924 -17.437 -4.402 1.00 33.59 286 PRO A N 1
ATOM 2295 C CA . PRO A 1 286 ? 34.075 -16.817 -3.397 1.00 33.59 286 PRO A CA 1
ATOM 2296 C C . PRO A 1 286 ? 34.869 -16.616 -2.101 1.00 33.59 286 PRO A C 1
ATOM 2298 O O . PRO A 1 286 ? 35.368 -17.568 -1.501 1.00 33.59 286 PRO A O 1
ATOM 2301 N N . GLY A 1 287 ? 34.999 -15.359 -1.672 1.00 32.84 287 GLY A N 1
ATOM 2302 C CA . GLY A 1 287 ? 35.536 -15.016 -0.358 1.00 32.84 287 GLY A CA 1
ATOM 2303 C C . GLY A 1 287 ? 34.567 -15.432 0.761 1.00 32.84 287 GLY A C 1
ATOM 2304 O O . GLY A 1 287 ? 33.349 -15.365 0.576 1.00 32.84 287 GLY A O 1
ATOM 2305 N N . PRO A 1 288 ? 35.065 -15.846 1.937 1.00 31.91 288 PRO A N 1
ATOM 2306 C CA . PRO A 1 288 ? 34.211 -16.227 3.048 1.00 31.91 288 PRO A CA 1
ATOM 2307 C C . PRO A 1 288 ? 33.719 -14.947 3.731 1.00 31.91 288 PRO A C 1
ATOM 2309 O O . PRO A 1 288 ? 34.535 -14.217 4.286 1.00 31.91 288 PRO A O 1
ATOM 2312 N N . ASN A 1 289 ? 32.411 -14.671 3.637 1.00 32.19 289 ASN A N 1
ATOM 2313 C CA . ASN A 1 289 ? 31.583 -13.791 4.497 1.00 32.19 289 ASN A CA 1
ATOM 2314 C C . ASN A 1 289 ? 30.601 -12.888 3.722 1.00 32.19 289 ASN A C 1
ATOM 2316 O O . ASN A 1 289 ? 30.479 -11.700 4.011 1.00 32.19 289 ASN A O 1
ATOM 2320 N N . ALA A 1 290 ? 29.834 -13.454 2.789 1.00 31.44 290 ALA A N 1
ATOM 2321 C CA . ALA A 1 290 ? 28.595 -12.836 2.313 1.00 31.44 290 ALA A CA 1
ATOM 2322 C C . ALA A 1 290 ? 27.392 -13.450 3.053 1.00 31.44 290 ALA A C 1
ATOM 2324 O O . ALA A 1 290 ? 26.622 -14.226 2.496 1.00 31.44 290 ALA A O 1
ATOM 2325 N N . THR A 1 291 ? 27.241 -13.144 4.343 1.00 31.41 291 THR A N 1
ATOM 2326 C CA . THR A 1 291 ? 26.011 -13.429 5.099 1.00 31.41 291 THR A CA 1
ATOM 2327 C C . THR A 1 291 ? 25.083 -12.224 5.020 1.00 31.41 291 THR A C 1
ATOM 2329 O O . THR A 1 291 ? 24.989 -11.401 5.924 1.00 31.41 291 THR A O 1
ATOM 2332 N N . GLY A 1 292 ? 24.385 -12.129 3.895 1.00 26.83 292 GLY A N 1
ATOM 2333 C CA . GLY A 1 292 ? 23.230 -11.263 3.712 1.00 26.83 292 GLY A CA 1
ATOM 2334 C C . GLY A 1 292 ? 22.330 -11.919 2.680 1.00 26.83 292 GLY A C 1
ATOM 2335 O O . GLY A 1 292 ? 22.650 -11.906 1.497 1.00 26.83 292 GLY A O 1
ATOM 2336 N N . HIS A 1 293 ? 21.251 -12.564 3.124 1.00 28.00 293 HIS A N 1
ATOM 2337 C CA . HIS A 1 293 ? 20.231 -13.111 2.231 1.00 28.00 293 HIS A CA 1
ATOM 2338 C C . HIS A 1 293 ? 19.471 -11.941 1.596 1.00 28.00 293 HIS A C 1
ATOM 2340 O O . HIS A 1 293 ? 18.461 -11.480 2.120 1.00 28.00 293 HIS A O 1
ATOM 2346 N N . SER A 1 294 ? 20.009 -11.417 0.497 1.00 26.33 294 SER A N 1
ATOM 2347 C CA . SER A 1 294 ? 19.286 -10.542 -0.416 1.00 26.33 294 SER A CA 1
ATOM 2348 C C . SER A 1 294 ? 18.726 -11.426 -1.520 1.00 26.33 294 SER A C 1
ATOM 2350 O O . SER A 1 294 ? 19.482 -11.985 -2.311 1.00 26.33 294 SER A O 1
ATOM 2352 N N . ILE A 1 295 ? 17.406 -11.592 -1.544 1.00 31.36 295 ILE A N 1
ATOM 2353 C CA . ILE A 1 295 ? 16.693 -12.197 -2.670 1.00 31.36 295 ILE A CA 1
ATOM 2354 C C . ILE A 1 295 ? 16.757 -11.172 -3.812 1.00 31.36 295 ILE A C 1
ATOM 2356 O O . ILE A 1 295 ? 15.869 -10.338 -3.967 1.00 31.36 295 ILE A O 1
ATOM 2360 N N . THR A 1 296 ? 17.858 -11.155 -4.562 1.00 30.41 296 THR A N 1
ATOM 2361 C CA . THR A 1 296 ? 17.940 -10.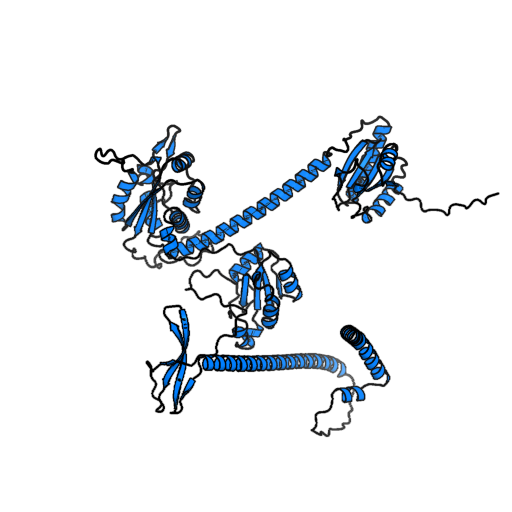464 -5.855 1.00 30.41 296 THR A CA 1
ATOM 2362 C C . THR A 1 296 ? 17.795 -11.504 -6.963 1.00 30.41 296 THR A C 1
ATOM 2364 O O . THR A 1 296 ? 18.520 -12.502 -6.921 1.00 30.41 296 THR A O 1
ATOM 2367 N N . PRO A 1 297 ? 16.900 -11.301 -7.949 1.00 32.19 297 PRO A N 1
ATOM 2368 C CA . PRO A 1 297 ? 16.831 -12.158 -9.131 1.00 32.19 297 PRO A CA 1
ATOM 2369 C C . PRO A 1 297 ? 18.177 -12.131 -9.882 1.00 32.19 297 PRO A C 1
ATOM 2371 O O . PRO A 1 297 ? 18.967 -11.204 -9.665 1.00 32.19 297 PRO A O 1
ATOM 2374 N N . PRO A 1 298 ? 18.465 -13.134 -10.736 1.00 35.94 298 PRO A N 1
ATOM 2375 C CA . PRO A 1 298 ? 19.754 -13.279 -11.408 1.00 35.94 298 PRO A CA 1
ATOM 2376 C C . PRO A 1 298 ? 20.177 -11.964 -12.070 1.00 35.94 298 PRO A C 1
ATOM 2378 O O . PRO A 1 298 ? 19.415 -11.343 -12.813 1.00 35.94 298 PRO A O 1
ATOM 2381 N N . THR A 1 299 ? 21.384 -11.506 -11.740 1.00 46.31 299 THR A N 1
ATOM 2382 C CA . THR A 1 299 ? 21.948 -10.234 -12.191 1.00 46.31 299 THR A CA 1
ATOM 2383 C C . THR A 1 299 ? 21.959 -10.205 -13.717 1.00 46.31 299 THR A C 1
ATOM 2385 O O . THR A 1 299 ? 22.688 -10.970 -14.349 1.00 46.31 299 THR A O 1
ATOM 2388 N N . VAL A 1 300 ? 21.137 -9.342 -14.319 1.00 56.31 300 VAL A N 1
ATOM 2389 C CA . VAL A 1 300 ? 21.110 -9.152 -15.775 1.00 56.31 300 VAL A CA 1
ATOM 2390 C C . VAL A 1 300 ? 22.517 -8.732 -16.226 1.00 56.31 300 VAL A C 1
ATOM 2392 O O . VAL A 1 300 ? 23.036 -7.738 -15.706 1.00 56.31 300 VAL A O 1
ATOM 2395 N N . PRO A 1 301 ? 23.162 -9.454 -17.163 1.00 61.12 301 PRO A N 1
ATOM 2396 C CA . PRO A 1 301 ? 24.502 -9.111 -17.623 1.00 61.12 301 PRO A CA 1
ATOM 2397 C C . PRO A 1 301 ? 24.566 -7.667 -18.136 1.00 61.12 301 PRO A C 1
ATOM 2399 O O . PRO A 1 301 ? 23.797 -7.276 -19.010 1.00 61.12 301 PRO A O 1
ATOM 2402 N N . GLY A 1 302 ? 25.492 -6.871 -17.599 1.00 67.12 302 GLY A N 1
ATOM 2403 C CA . GLY A 1 302 ? 25.705 -5.482 -18.023 1.00 67.12 302 GLY A CA 1
ATOM 2404 C C . GLY A 1 302 ? 24.955 -4.414 -17.218 1.00 67.12 302 GLY A C 1
ATOM 2405 O O . GLY A 1 302 ? 25.169 -3.227 -17.469 1.00 67.12 302 GLY A O 1
ATOM 2406 N N . LEU A 1 303 ? 24.123 -4.795 -16.244 1.00 79.06 303 LEU A N 1
ATOM 2407 C CA . LEU A 1 303 ? 23.539 -3.847 -15.291 1.00 79.06 303 LEU A CA 1
ATOM 2408 C C . LEU A 1 303 ? 24.652 -3.194 -14.445 1.00 79.06 303 LEU A C 1
ATOM 2410 O O . LEU A 1 303 ? 25.645 -3.842 -14.131 1.00 79.06 303 LEU A O 1
ATOM 2414 N N . ASP A 1 304 ? 24.508 -1.906 -14.126 1.00 86.12 304 ASP A N 1
ATOM 2415 C CA . ASP A 1 304 ? 25.443 -1.099 -13.316 1.00 86.12 304 ASP A CA 1
ATOM 2416 C C . ASP A 1 304 ? 26.852 -0.847 -13.906 1.00 86.12 304 ASP A C 1
ATOM 2418 O O . ASP A 1 304 ? 27.627 -0.079 -13.341 1.00 86.12 304 ASP A O 1
ATOM 2422 N N . VAL A 1 305 ? 27.204 -1.397 -15.075 1.00 85.50 305 VAL A N 1
ATOM 2423 C CA . VAL A 1 305 ? 28.561 -1.256 -15.655 1.00 85.50 305 VAL A CA 1
ATOM 2424 C C . VAL A 1 305 ? 28.963 0.207 -15.891 1.00 85.50 305 VAL A C 1
ATOM 2426 O O . VAL A 1 305 ? 30.094 0.606 -15.601 1.00 85.50 305 VAL A O 1
ATOM 2429 N N . ILE A 1 306 ? 28.050 1.029 -16.416 1.00 88.19 306 ILE A N 1
ATOM 2430 C CA . ILE A 1 306 ? 28.315 2.458 -16.634 1.00 88.19 306 ILE A CA 1
ATOM 2431 C C . ILE A 1 306 ? 28.409 3.224 -15.304 1.00 88.19 306 ILE A C 1
ATOM 2433 O O . ILE A 1 306 ? 29.272 4.095 -15.174 1.00 88.19 306 ILE A O 1
ATOM 2437 N N . GLU A 1 307 ? 27.603 2.858 -14.302 1.00 90.62 307 GLU A N 1
ATOM 2438 C CA . GLU A 1 307 ? 27.657 3.415 -12.943 1.00 90.62 307 GLU A CA 1
ATOM 2439 C C . GLU A 1 307 ? 29.008 3.115 -12.283 1.00 90.62 307 GLU A C 1
ATOM 2441 O O . GLU A 1 307 ? 29.629 4.003 -11.698 1.00 90.62 307 GLU A O 1
ATOM 2446 N N . GLU A 1 308 ? 29.522 1.891 -12.411 1.00 88.31 308 GLU A N 1
ATOM 2447 C CA . GLU A 1 308 ? 30.830 1.516 -11.870 1.00 88.31 308 GLU A CA 1
ATOM 2448 C C . GLU A 1 308 ? 31.972 2.353 -12.459 1.00 88.31 308 GLU A C 1
ATOM 2450 O O . GLU A 1 308 ? 32.851 2.812 -11.724 1.00 88.31 308 GLU A O 1
ATOM 2455 N N . ASN A 1 309 ? 31.945 2.595 -13.771 1.00 87.12 309 ASN A N 1
ATOM 2456 C CA . ASN A 1 309 ? 32.956 3.402 -14.453 1.00 87.12 309 ASN A CA 1
ATOM 2457 C C . ASN A 1 309 ? 32.845 4.888 -14.081 1.00 87.12 309 ASN A C 1
ATOM 2459 O O . ASN A 1 309 ? 33.854 5.536 -13.789 1.00 87.12 309 ASN A O 1
ATOM 2463 N N . LEU A 1 310 ? 31.628 5.437 -14.049 1.00 89.50 310 LEU A N 1
ATOM 2464 C CA . LEU A 1 310 ? 31.397 6.834 -13.678 1.00 89.50 310 LEU A CA 1
ATOM 2465 C C . LEU A 1 310 ? 31.741 7.105 -12.216 1.00 89.50 310 LEU A C 1
ATOM 2467 O O . LEU A 1 310 ? 32.421 8.086 -11.918 1.00 89.50 310 LEU A O 1
ATOM 2471 N N . THR A 1 311 ? 31.333 6.232 -11.298 1.00 91.00 311 THR A N 1
ATOM 2472 C CA . THR A 1 311 ? 31.651 6.378 -9.871 1.00 91.00 311 THR A CA 1
ATOM 2473 C C . THR A 1 311 ? 33.147 6.263 -9.603 1.00 91.00 311 THR A C 1
ATOM 2475 O O . THR A 1 311 ? 33.655 6.985 -8.743 1.00 91.00 311 THR A O 1
ATOM 2478 N N . LEU A 1 312 ? 33.874 5.437 -10.365 1.00 88.81 312 LEU A N 1
ATOM 2479 C CA . LEU A 1 312 ? 35.334 5.374 -10.307 1.00 88.81 312 LEU A CA 1
ATOM 2480 C C . LEU A 1 312 ? 35.981 6.702 -10.729 1.00 88.81 312 LEU A C 1
ATOM 2482 O O . LEU A 1 312 ? 36.911 7.154 -10.067 1.00 88.81 312 LEU A O 1
ATOM 2486 N N . LEU A 1 313 ? 35.481 7.358 -11.780 1.00 89.00 313 LEU A N 1
ATOM 2487 C CA . LEU A 1 313 ? 35.989 8.669 -12.204 1.00 89.00 313 LEU A CA 1
ATOM 2488 C C . LEU A 1 313 ? 35.634 9.793 -11.222 1.00 89.00 313 LEU A C 1
ATOM 2490 O O . LEU A 1 313 ? 36.459 10.662 -10.932 1.00 89.00 313 LEU A O 1
ATOM 2494 N N . VAL A 1 314 ? 34.394 9.803 -10.730 1.00 90.88 314 VAL A N 1
ATOM 2495 C CA . VAL A 1 314 ? 33.877 10.897 -9.903 1.00 90.88 314 VAL A CA 1
ATOM 2496 C C . VAL A 1 314 ? 34.399 10.804 -8.471 1.00 90.88 314 VAL A C 1
ATOM 2498 O O . VAL A 1 314 ? 34.841 11.819 -7.936 1.00 90.88 314 VAL A O 1
ATOM 2501 N N . TYR A 1 315 ? 34.392 9.613 -7.866 1.00 92.12 315 TYR A N 1
ATOM 2502 C CA . TYR A 1 315 ? 34.727 9.399 -6.451 1.00 92.12 315 TYR A CA 1
ATOM 2503 C C . TYR A 1 315 ? 36.065 8.681 -6.227 1.00 92.12 315 TYR A C 1
ATOM 2505 O O . TYR A 1 315 ? 36.618 8.749 -5.129 1.00 92.12 315 TYR A O 1
ATOM 2513 N N . GLY A 1 316 ? 36.615 8.014 -7.241 1.00 88.38 316 GLY A N 1
ATOM 2514 C CA . GLY A 1 316 ? 37.807 7.179 -7.098 1.00 88.38 316 GLY A CA 1
ATOM 2515 C C . GLY A 1 316 ? 37.492 5.743 -6.650 1.00 88.38 316 GLY A C 1
ATOM 2516 O O . GLY A 1 316 ? 36.339 5.308 -6.715 1.00 88.38 316 GLY A O 1
ATOM 2517 N N . PRO A 1 317 ? 38.499 4.978 -6.181 1.00 86.44 317 PRO A N 1
ATOM 2518 C CA . PRO A 1 317 ? 38.369 3.543 -5.894 1.00 86.44 317 PRO A CA 1
ATOM 2519 C C . PRO A 1 317 ? 37.292 3.173 -4.867 1.00 86.44 317 PRO A C 1
ATOM 2521 O O . PRO A 1 317 ? 36.764 2.066 -4.908 1.00 86.44 317 PRO A O 1
ATOM 2524 N N . SER A 1 318 ? 36.943 4.089 -3.959 1.00 84.25 318 SER A N 1
ATOM 2525 C CA . SER A 1 318 ? 35.877 3.881 -2.972 1.00 84.25 318 SER A CA 1
ATOM 2526 C C . SER A 1 318 ? 34.478 3.866 -3.590 1.00 84.25 318 SER A C 1
ATOM 2528 O O . SER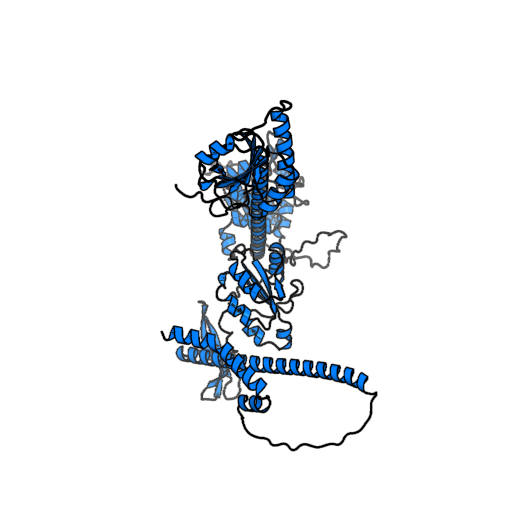 A 1 318 ? 33.546 3.356 -2.966 1.00 84.25 318 SER A O 1
ATOM 2530 N N . ARG A 1 319 ? 34.311 4.437 -4.797 1.00 85.75 319 ARG A N 1
ATOM 2531 C CA . ARG A 1 319 ? 33.031 4.591 -5.513 1.00 85.75 319 ARG A CA 1
ATOM 2532 C C . ARG A 1 319 ? 31.936 5.255 -4.664 1.00 85.75 319 ARG A C 1
ATOM 2534 O O . ARG A 1 319 ? 30.743 5.034 -4.888 1.00 85.75 319 ARG A O 1
ATOM 2541 N N . LYS A 1 320 ? 32.327 6.037 -3.652 1.00 85.50 320 LYS A N 1
ATOM 2542 C CA . LYS A 1 320 ? 31.425 6.659 -2.678 1.00 85.50 320 LYS A CA 1
ATOM 2543 C C . LYS A 1 320 ? 31.781 8.131 -2.461 1.00 85.50 320 LYS A C 1
ATOM 2545 O O . LYS A 1 320 ? 32.952 8.434 -2.239 1.00 85.50 320 LYS A O 1
ATOM 2550 N N . PRO A 1 321 ? 30.780 9.025 -2.388 1.00 83.12 321 PRO A N 1
ATOM 2551 C CA . PRO A 1 321 ? 30.999 10.433 -2.054 1.00 83.12 321 PRO A CA 1
ATOM 2552 C C . PRO A 1 321 ? 31.671 10.646 -0.688 1.00 83.12 321 PRO A C 1
ATOM 2554 O O . PRO A 1 321 ? 32.482 11.551 -0.528 1.00 83.12 321 PRO A O 1
ATOM 2557 N N . THR A 1 322 ? 31.343 9.809 0.302 1.00 82.94 322 THR A N 1
ATOM 2558 C CA . THR A 1 322 ? 31.822 9.943 1.691 1.00 82.94 322 THR A CA 1
ATOM 2559 C C . THR A 1 322 ? 33.296 9.588 1.869 1.00 82.94 322 THR A C 1
ATOM 2561 O O . THR A 1 322 ? 33.922 10.027 2.827 1.00 82.94 322 THR A O 1
ATOM 2564 N N . GLU A 1 323 ? 33.851 8.797 0.953 1.00 83.25 323 GLU A N 1
ATOM 2565 C CA . GLU A 1 323 ? 35.215 8.260 1.013 1.00 83.25 323 GLU A CA 1
ATOM 2566 C C . GLU A 1 323 ? 35.978 8.599 -0.276 1.00 83.25 323 GLU A C 1
ATOM 2568 O O . GLU A 1 323 ? 36.801 7.818 -0.755 1.00 83.25 323 GLU A O 1
ATOM 2573 N N . ALA A 1 324 ? 35.661 9.738 -0.896 1.00 84.81 324 ALA A N 1
ATOM 2574 C CA . ALA A 1 324 ? 36.228 10.114 -2.183 1.00 84.81 324 ALA A CA 1
ATOM 2575 C C . ALA A 1 324 ? 37.756 10.295 -2.101 1.00 84.81 324 ALA A C 1
ATOM 2577 O O . ALA A 1 324 ? 38.275 10.924 -1.173 1.00 84.81 324 ALA A O 1
ATOM 2578 N N . SER A 1 325 ? 38.494 9.760 -3.079 1.00 86.44 325 SER A N 1
ATOM 2579 C CA . SER A 1 325 ? 39.960 9.833 -3.079 1.00 86.44 325 SER A CA 1
ATOM 2580 C C . SER A 1 325 ? 40.464 11.256 -3.360 1.00 86.44 325 SER A C 1
ATOM 2582 O O . SER A 1 325 ? 39.809 11.980 -4.111 1.00 86.44 325 SER A O 1
ATOM 2584 N N . PRO A 1 326 ? 41.656 11.658 -2.877 1.00 85.75 326 PRO A N 1
ATOM 2585 C CA . PRO A 1 326 ? 42.229 12.982 -3.157 1.00 85.75 326 PRO A CA 1
ATOM 2586 C C . PRO A 1 326 ? 42.367 13.314 -4.650 1.00 85.75 326 PRO A C 1
ATOM 2588 O O . PRO A 1 326 ? 42.217 14.463 -5.046 1.00 85.75 326 PRO A O 1
ATOM 2591 N N . GLU A 1 327 ? 42.603 12.296 -5.480 1.00 83.69 327 GLU A N 1
ATOM 2592 C CA . GLU A 1 327 ? 42.727 12.416 -6.939 1.00 83.69 327 GLU A CA 1
ATOM 2593 C C . GLU A 1 327 ? 41.384 12.268 -7.680 1.00 83.69 327 GLU A C 1
ATOM 2595 O O . GLU A 1 327 ? 41.360 12.142 -8.900 1.00 83.69 327 GLU A O 1
ATOM 2600 N N . SER A 1 328 ? 40.255 12.250 -6.967 1.00 89.50 328 SER A N 1
ATOM 2601 C CA . SER A 1 328 ? 38.926 12.163 -7.584 1.00 89.50 328 SER A CA 1
ATOM 2602 C C . SER A 1 328 ? 38.397 13.540 -7.979 1.00 89.50 328 SER A C 1
ATOM 2604 O O . SER A 1 328 ? 38.742 14.552 -7.366 1.00 89.50 328 SER A O 1
ATOM 2606 N N . ILE A 1 329 ? 37.500 13.592 -8.967 1.00 89.31 329 ILE A N 1
ATOM 2607 C CA . ILE A 1 329 ? 36.840 14.846 -9.372 1.00 89.31 329 ILE A CA 1
ATOM 2608 C C . ILE A 1 329 ? 36.061 15.461 -8.217 1.00 89.31 329 ILE A C 1
ATOM 2610 O O . ILE A 1 329 ? 36.079 16.678 -8.043 1.00 89.31 329 ILE A O 1
ATOM 2614 N N . TYR A 1 330 ? 35.431 14.626 -7.396 1.00 90.19 330 TYR A N 1
ATOM 2615 C CA . TYR A 1 330 ? 34.713 15.078 -6.220 1.00 90.19 330 TYR A CA 1
ATOM 2616 C C . TYR A 1 330 ? 35.623 15.861 -5.267 1.00 90.19 330 TYR A C 1
ATOM 2618 O O . TYR A 1 330 ? 35.288 16.982 -4.898 1.00 90.19 330 TYR A O 1
ATOM 2626 N N . LYS A 1 331 ? 36.800 15.318 -4.922 1.00 90.25 331 LYS A N 1
ATOM 2627 C CA . LYS A 1 331 ? 37.721 15.953 -3.968 1.00 90.25 331 LYS A CA 1
ATOM 2628 C C . LYS A 1 331 ? 38.503 17.124 -4.566 1.00 90.25 331 LYS A C 1
ATOM 2630 O O . LYS A 1 331 ? 38.801 18.075 -3.856 1.00 90.25 331 LYS A O 1
ATOM 2635 N N . MET A 1 332 ? 38.816 17.087 -5.862 1.00 90.19 332 MET A N 1
ATOM 2636 C CA . MET A 1 332 ? 39.531 18.183 -6.533 1.00 90.19 332 MET A CA 1
ATOM 2637 C C . MET A 1 332 ? 38.728 19.487 -6.586 1.00 90.19 332 MET A C 1
ATOM 2639 O O . MET A 1 332 ? 39.323 20.563 -6.610 1.00 90.19 332 MET A O 1
ATOM 2643 N N . PHE A 1 333 ? 37.399 19.390 -6.662 1.00 90.88 333 PHE A N 1
ATOM 2644 C CA . PHE A 1 333 ? 36.519 20.540 -6.876 1.00 90.88 333 PHE A CA 1
ATOM 2645 C C . PHE A 1 333 ? 35.520 20.768 -5.737 1.00 90.88 333 PHE A C 1
ATOM 2647 O O . PHE A 1 333 ? 34.626 21.599 -5.888 1.00 90.88 333 PHE A O 1
ATOM 2654 N N . GLU A 1 334 ? 35.647 20.064 -4.609 1.00 90.44 334 GLU A N 1
ATOM 2655 C CA . GLU A 1 334 ? 34.871 20.408 -3.419 1.00 90.44 334 GLU A CA 1
ATOM 2656 C C . GLU A 1 334 ? 35.249 21.807 -2.928 1.00 90.44 334 GLU A C 1
ATOM 2658 O O . GLU A 1 334 ? 36.402 22.239 -2.999 1.00 90.44 334 GLU A O 1
ATOM 2663 N N . THR A 1 335 ? 34.258 22.526 -2.426 1.00 88.12 335 THR A N 1
ATOM 2664 C CA . THR A 1 335 ? 34.450 23.858 -1.856 1.00 88.12 335 THR A CA 1
ATOM 2665 C C . THR A 1 335 ? 34.098 23.814 -0.383 1.00 88.12 335 THR A C 1
ATOM 2667 O O . THR A 1 335 ? 33.147 23.141 -0.005 1.00 88.12 335 THR A O 1
ATOM 2670 N N . ILE A 1 336 ? 34.847 24.531 0.447 1.00 87.44 336 ILE A N 1
ATOM 2671 C CA . ILE A 1 336 ? 34.534 24.677 1.869 1.00 87.44 336 ILE A CA 1
ATOM 2672 C C . ILE A 1 336 ? 33.834 26.020 2.040 1.00 87.44 336 ILE A C 1
ATOM 2674 O O . ILE A 1 336 ? 34.341 27.039 1.570 1.00 87.44 336 ILE A O 1
ATOM 2678 N N . ASP A 1 337 ? 32.662 26.000 2.660 1.00 82.81 337 ASP A N 1
ATOM 2679 C CA . ASP A 1 337 ? 31.878 27.200 2.941 1.00 82.81 337 ASP A CA 1
ATOM 2680 C C . ASP A 1 337 ? 32.413 27.970 4.166 1.00 82.81 337 ASP A C 1
ATOM 2682 O O . ASP A 1 337 ? 33.268 27.475 4.903 1.00 82.81 337 ASP A O 1
ATOM 2686 N N . GLU A 1 338 ? 31.890 29.172 4.415 1.00 82.00 338 GLU A N 1
ATOM 2687 C CA . GLU A 1 338 ? 32.267 30.050 5.533 1.00 82.00 338 GLU A CA 1
ATOM 2688 C C . GLU A 1 338 ? 32.115 29.374 6.908 1.00 82.00 338 GLU A C 1
ATOM 2690 O O . GLU A 1 338 ? 32.924 29.611 7.805 1.00 82.00 338 GLU A O 1
ATOM 2695 N N . ASP A 1 339 ? 31.138 28.473 7.052 1.00 82.12 339 ASP A N 1
ATOM 2696 C CA . ASP A 1 339 ? 30.903 27.694 8.278 1.00 82.12 339 ASP A CA 1
ATOM 2697 C C . ASP A 1 339 ? 31.768 26.418 8.379 1.00 82.12 339 ASP A C 1
ATOM 2699 O O . ASP A 1 339 ? 31.653 25.657 9.340 1.00 82.12 339 ASP A O 1
ATOM 2703 N N . GLY A 1 340 ? 32.641 26.156 7.399 1.00 81.31 340 GLY A N 1
ATOM 2704 C CA . GLY A 1 340 ? 33.499 24.968 7.358 1.00 81.31 340 GLY A CA 1
ATOM 2705 C C . GLY A 1 340 ? 32.838 23.711 6.780 1.00 81.31 340 GLY A C 1
ATOM 2706 O O . GLY A 1 340 ? 33.453 22.643 6.792 1.00 81.31 340 GLY A O 1
ATOM 2707 N N . ASP A 1 341 ? 31.616 23.821 6.252 1.00 84.69 341 ASP A N 1
ATOM 2708 C CA . ASP A 1 341 ? 30.916 22.716 5.594 1.00 84.69 341 ASP A CA 1
ATOM 2709 C C . ASP A 1 341 ? 31.528 22.403 4.223 1.00 84.69 341 ASP A C 1
ATOM 2711 O O . ASP A 1 341 ? 31.803 23.302 3.425 1.00 84.69 341 ASP A O 1
ATOM 2715 N N . ILE A 1 342 ? 31.693 21.114 3.918 1.00 86.44 342 ILE A N 1
ATOM 2716 C CA . ILE A 1 342 ? 32.162 20.655 2.605 1.00 86.44 342 ILE A CA 1
ATOM 2717 C C . ILE A 1 342 ? 30.978 20.631 1.636 1.00 86.44 342 ILE A C 1
ATOM 2719 O O . ILE A 1 342 ? 30.033 19.857 1.807 1.00 86.44 342 ILE A O 1
ATOM 2723 N N . LEU A 1 343 ? 31.054 21.445 0.589 1.00 90.56 343 LEU A N 1
ATOM 2724 C CA . LEU A 1 343 ? 30.081 21.492 -0.491 1.00 90.56 343 LEU A CA 1
ATOM 2725 C C . LEU A 1 343 ? 30.582 20.658 -1.690 1.00 90.56 343 LEU A C 1
ATOM 2727 O O . LEU A 1 343 ? 31.608 20.997 -2.292 1.00 90.56 343 LEU A O 1
ATOM 2731 N N . PRO A 1 344 ? 29.879 19.572 -2.059 1.00 92.44 344 PRO A N 1
ATOM 2732 C CA . PRO A 1 344 ? 30.213 18.744 -3.216 1.00 92.44 344 PRO A CA 1
ATOM 2733 C C . PRO A 1 344 ? 30.135 19.520 -4.537 1.00 92.44 344 PRO A C 1
ATOM 2735 O O . PRO A 1 344 ? 29.263 20.375 -4.690 1.00 92.44 344 PRO A O 1
ATOM 2738 N N . PRO A 1 345 ? 30.961 19.184 -5.544 1.00 93.31 345 PRO A N 1
ATOM 2739 C CA . PRO A 1 345 ? 30.836 19.784 -6.869 1.00 93.31 345 PRO A CA 1
ATOM 2740 C C . PRO A 1 345 ? 29.783 19.096 -7.747 1.00 93.31 345 PRO A C 1
ATOM 2742 O O . PRO A 1 345 ? 29.156 19.726 -8.596 1.00 93.31 345 PRO A O 1
ATOM 2745 N N . CYS A 1 346 ? 29.608 17.784 -7.583 1.00 94.50 346 CYS A N 1
ATOM 2746 C CA . CYS A 1 346 ? 28.716 16.981 -8.409 1.00 94.50 346 CYS A CA 1
ATOM 2747 C C . CYS A 1 346 ? 28.308 15.675 -7.721 1.00 94.50 346 CYS A C 1
ATOM 2749 O O . CYS A 1 346 ? 28.885 15.272 -6.707 1.00 94.50 346 CYS A O 1
ATOM 2751 N N . TRP A 1 347 ? 27.327 15.001 -8.311 1.00 95.44 347 TRP A N 1
ATOM 2752 C CA . TRP A 1 347 ? 26.856 13.680 -7.927 1.00 95.44 347 TRP A CA 1
ATOM 2753 C C . TRP A 1 347 ? 26.569 12.818 -9.161 1.00 95.44 347 TRP A C 1
ATOM 2755 O O . TRP A 1 347 ? 26.117 13.316 -10.191 1.00 95.44 347 TRP A O 1
ATOM 2765 N N . THR A 1 348 ? 26.821 11.517 -9.049 1.00 94.69 348 THR A N 1
ATOM 2766 C CA . THR A 1 348 ? 26.448 10.514 -10.050 1.00 94.69 348 THR A CA 1
ATOM 2767 C C . THR A 1 348 ? 25.849 9.295 -9.334 1.00 94.69 348 THR A C 1
ATOM 2769 O O . THR A 1 348 ? 26.321 8.942 -8.244 1.00 94.69 348 THR A O 1
ATOM 2772 N N . PRO A 1 349 ? 24.787 8.677 -9.881 1.00 94.38 349 PRO A N 1
ATOM 2773 C CA . PRO A 1 349 ? 24.171 7.492 -9.302 1.00 94.38 349 PRO A CA 1
ATOM 2774 C C . PRO A 1 349 ? 25.162 6.327 -9.234 1.00 94.38 349 PRO A C 1
ATOM 2776 O O . PRO A 1 349 ? 26.046 6.181 -10.076 1.00 94.38 349 PRO A O 1
ATOM 2779 N N . ARG A 1 350 ? 25.004 5.487 -8.207 1.00 91.06 350 ARG A N 1
ATOM 2780 C CA . ARG A 1 350 ? 25.872 4.321 -7.961 1.00 91.06 350 ARG A CA 1
ATOM 2781 C C . ARG A 1 350 ? 25.258 3.008 -8.435 1.00 91.06 350 ARG A C 1
ATOM 2783 O O . ARG A 1 350 ? 25.970 2.022 -8.558 1.00 91.06 350 ARG A O 1
ATOM 2790 N N . GLU A 1 351 ? 23.947 3.017 -8.650 1.00 90.50 351 GLU A N 1
ATOM 2791 C CA . GLU A 1 351 ? 23.137 1.843 -8.964 1.00 90.50 351 GLU A CA 1
ATOM 2792 C C . GLU A 1 351 ? 22.037 2.218 -9.963 1.00 90.50 351 GLU A C 1
ATOM 2794 O O . GLU A 1 351 ? 21.547 3.356 -9.990 1.00 90.50 351 GLU A O 1
ATOM 2799 N N . HIS A 1 352 ? 21.582 1.236 -10.725 1.00 90.00 352 HIS A N 1
ATOM 2800 C CA . HIS A 1 352 ? 20.601 1.357 -11.790 1.00 90.00 352 HIS A CA 1
ATOM 2801 C C . HIS A 1 352 ? 19.258 1.920 -11.313 1.00 90.00 352 HIS A C 1
ATOM 2803 O O . HIS A 1 352 ? 18.644 2.697 -12.044 1.00 90.00 352 HIS A O 1
ATOM 2809 N N . ILE A 1 353 ? 18.818 1.599 -10.088 1.00 92.00 353 ILE A N 1
ATOM 2810 C CA . ILE A 1 353 ? 17.585 2.160 -9.507 1.00 92.00 353 ILE A CA 1
ATOM 2811 C C . ILE A 1 353 ? 17.736 3.674 -9.337 1.00 92.00 353 ILE A C 1
ATOM 2813 O O . ILE A 1 353 ? 16.905 4.436 -9.830 1.00 92.00 353 ILE A O 1
ATOM 2817 N N . SER A 1 354 ? 18.825 4.111 -8.693 1.00 93.25 354 SER A N 1
ATOM 2818 C CA . SER A 1 354 ? 19.099 5.533 -8.455 1.00 93.25 354 SER A CA 1
ATOM 2819 C C . SER A 1 354 ? 19.270 6.315 -9.759 1.00 93.25 354 SER A C 1
ATOM 2821 O O . SER A 1 354 ? 18.753 7.421 -9.900 1.00 93.25 354 SER A O 1
ATOM 2823 N N . LYS A 1 355 ? 19.910 5.703 -10.762 1.00 93.44 355 LYS A N 1
ATOM 2824 C CA . LYS A 1 355 ? 20.045 6.272 -12.104 1.00 93.44 355 LYS A CA 1
ATOM 2825 C C . LYS A 1 355 ? 18.702 6.451 -12.788 1.00 93.44 355 LYS A C 1
ATOM 2827 O O . LYS A 1 355 ? 18.455 7.512 -13.348 1.00 93.44 355 LYS A O 1
ATOM 2832 N N . CYS A 1 356 ? 17.854 5.427 -12.788 1.00 94.75 356 CYS A N 1
ATOM 2833 C CA . CYS A 1 356 ? 16.571 5.490 -13.481 1.00 94.75 356 CYS A CA 1
ATOM 2834 C C . CYS A 1 356 ? 15.608 6.457 -12.791 1.00 94.75 356 CYS A C 1
ATOM 2836 O O . CYS A 1 356 ? 14.875 7.162 -13.479 1.00 94.75 356 CYS A O 1
ATOM 2838 N N . ALA A 1 357 ? 15.653 6.553 -11.458 1.00 94.75 357 ALA A N 1
ATOM 2839 C CA . ALA A 1 357 ? 14.905 7.567 -10.721 1.00 94.75 357 ALA A CA 1
ATOM 2840 C C . ALA A 1 357 ? 15.352 8.978 -11.121 1.00 94.75 357 ALA A C 1
ATOM 2842 O O . ALA A 1 357 ? 14.532 9.800 -11.527 1.00 94.75 357 ALA A O 1
ATOM 2843 N N . ALA A 1 358 ? 16.664 9.222 -11.131 1.00 95.06 358 ALA A N 1
ATOM 2844 C CA . ALA A 1 358 ? 17.215 10.494 -11.571 1.00 95.06 358 ALA A CA 1
ATOM 2845 C C . ALA A 1 358 ? 16.895 10.802 -13.046 1.00 95.06 358 ALA A C 1
ATOM 2847 O O . ALA A 1 358 ? 16.503 11.918 -13.385 1.00 95.06 358 ALA A O 1
ATOM 2848 N N . ALA A 1 359 ? 16.995 9.811 -13.933 1.00 94.75 359 ALA A N 1
ATOM 2849 C CA . ALA A 1 359 ? 16.696 9.964 -15.352 1.00 94.75 359 ALA A CA 1
ATOM 2850 C C . ALA A 1 359 ? 15.206 10.228 -15.612 1.00 94.75 359 ALA A C 1
ATOM 2852 O O . ALA A 1 359 ? 14.888 10.974 -16.531 1.00 94.75 359 ALA A O 1
ATOM 2853 N N . ARG A 1 360 ? 14.296 9.687 -14.791 1.00 94.12 360 ARG A N 1
ATOM 2854 C CA . ARG A 1 360 ? 12.856 9.987 -14.852 1.00 94.12 360 ARG A CA 1
ATOM 2855 C C . ARG A 1 360 ? 12.564 11.454 -14.543 1.00 94.12 360 ARG A C 1
ATOM 2857 O O . ARG A 1 360 ? 11.724 12.046 -15.209 1.00 94.12 360 ARG A O 1
ATOM 2864 N N . VAL A 1 361 ? 13.270 12.041 -13.575 1.00 94.50 361 VAL A N 1
ATOM 2865 C CA . VAL A 1 361 ? 13.118 13.463 -13.217 1.00 94.50 361 VAL A CA 1
ATOM 2866 C C . VAL A 1 361 ? 13.719 14.377 -14.286 1.00 94.50 361 VAL A C 1
ATOM 2868 O O . VAL A 1 361 ? 13.109 15.373 -14.663 1.00 94.50 361 VAL A O 1
ATOM 2871 N N . ILE A 1 362 ? 14.921 14.054 -14.771 1.00 95.50 362 ILE A N 1
ATOM 2872 C CA . ILE A 1 362 ? 15.695 14.944 -15.651 1.00 95.50 362 ILE A CA 1
ATOM 2873 C C . ILE A 1 362 ? 15.346 14.767 -17.137 1.00 95.50 362 ILE A C 1
ATOM 2875 O O . ILE A 1 362 ? 15.315 15.742 -17.883 1.00 95.50 362 ILE A O 1
ATOM 2879 N N . PHE A 1 363 ? 15.086 13.536 -17.579 1.00 94.38 363 PHE A N 1
ATOM 2880 C CA . PHE A 1 363 ? 14.865 13.172 -18.982 1.00 94.38 363 PHE A CA 1
ATOM 2881 C C . PHE A 1 363 ? 13.550 12.383 -19.180 1.00 94.38 363 PHE A C 1
ATOM 2883 O O . PHE A 1 363 ? 13.583 11.296 -19.769 1.00 94.38 363 PHE A O 1
ATOM 2890 N N . PRO A 1 364 ? 12.384 12.906 -18.745 1.00 92.44 364 PRO A N 1
ATOM 2891 C CA . PRO A 1 364 ? 11.112 12.173 -18.773 1.00 92.44 364 PRO A CA 1
ATOM 2892 C C . PRO A 1 364 ? 10.766 11.651 -20.172 1.00 92.44 364 PRO A C 1
ATOM 2894 O O . PRO A 1 364 ? 10.485 10.468 -20.333 1.00 92.44 364 PRO A O 1
ATOM 2897 N N . THR A 1 365 ? 10.936 12.474 -21.211 1.00 91.06 365 THR A N 1
ATOM 2898 C CA . THR A 1 365 ? 10.645 12.096 -22.605 1.00 91.06 365 THR A CA 1
ATOM 2899 C C . THR A 1 365 ? 11.493 10.922 -23.107 1.00 91.06 365 THR A C 1
ATOM 2901 O O . THR A 1 365 ? 11.036 10.132 -23.930 1.00 91.06 365 THR A O 1
ATOM 2904 N N . ARG A 1 366 ? 12.731 10.763 -22.611 1.00 89.69 366 ARG A N 1
ATOM 2905 C CA . ARG A 1 366 ? 13.573 9.607 -22.966 1.00 89.69 366 ARG A CA 1
ATOM 2906 C C . ARG A 1 366 ? 13.097 8.336 -22.275 1.00 89.69 366 ARG A C 1
ATOM 2908 O O . ARG A 1 366 ? 13.179 7.276 -22.881 1.00 89.69 366 ARG A O 1
ATOM 2915 N N . ILE A 1 367 ? 12.610 8.444 -21.040 1.00 91.56 367 ILE A N 1
ATOM 2916 C CA . ILE A 1 367 ? 12.055 7.314 -20.288 1.00 91.56 367 ILE A CA 1
ATOM 2917 C C . ILE A 1 367 ? 10.709 6.885 -20.883 1.00 91.56 367 ILE A C 1
ATOM 2919 O O . ILE A 1 367 ? 10.505 5.698 -21.120 1.00 91.56 367 ILE A O 1
ATOM 2923 N N . GLU A 1 368 ? 9.843 7.836 -21.232 1.00 89.69 368 GLU A N 1
ATOM 2924 C CA . GLU A 1 368 ? 8.573 7.585 -21.929 1.00 89.69 368 GLU A CA 1
ATOM 2925 C C . GLU A 1 368 ? 8.790 6.880 -23.278 1.00 89.69 368 GLU A C 1
ATOM 2927 O O . GLU A 1 368 ? 8.068 5.941 -23.619 1.00 89.69 368 GLU A O 1
ATOM 2932 N N . ALA A 1 369 ? 9.844 7.249 -24.017 1.00 89.56 369 ALA A N 1
ATOM 2933 C CA . ALA A 1 369 ? 10.203 6.605 -25.280 1.00 89.56 369 ALA A CA 1
ATOM 2934 C C . ALA A 1 369 ? 10.581 5.114 -25.139 1.00 89.56 369 ALA A C 1
ATOM 2936 O O . ALA A 1 369 ? 10.518 4.381 -26.126 1.00 89.56 369 ALA A O 1
ATOM 2937 N N . LEU A 1 370 ? 10.924 4.639 -23.932 1.00 87.56 370 LEU A N 1
ATOM 2938 C CA . LEU A 1 370 ? 11.182 3.216 -23.661 1.00 87.56 370 LEU A CA 1
ATOM 2939 C C . LEU A 1 370 ? 9.895 2.375 -23.622 1.00 87.56 370 LEU A C 1
ATOM 2941 O O . LEU A 1 370 ? 9.979 1.141 -23.591 1.00 87.56 370 LEU A O 1
ATOM 2945 N N . LYS A 1 371 ? 8.721 3.031 -23.600 1.00 85.56 371 LYS A N 1
ATOM 2946 C CA . LYS A 1 371 ? 7.391 2.405 -23.545 1.00 85.56 371 LYS A CA 1
ATOM 2947 C C . LYS A 1 371 ? 7.278 1.371 -22.418 1.00 85.56 371 LYS A C 1
ATOM 2949 O O . LYS A 1 371 ? 6.762 0.275 -22.610 1.00 85.56 371 LYS A O 1
ATOM 2954 N N . VAL A 1 372 ? 7.832 1.679 -21.245 1.00 84.38 372 VAL A N 1
ATOM 2955 C CA . VAL A 1 372 ? 7.683 0.839 -20.047 1.00 84.38 372 VAL A CA 1
ATOM 2956 C C . VAL A 1 372 ? 6.447 1.322 -19.299 1.00 84.38 372 VAL A C 1
ATOM 2958 O O . VAL A 1 372 ? 6.414 2.468 -18.862 1.00 84.38 372 VAL A O 1
ATOM 2961 N N . LYS A 1 373 ? 5.432 0.466 -19.153 1.00 80.50 373 LYS A N 1
ATOM 2962 C CA . LYS A 1 373 ? 4.200 0.816 -18.432 1.00 80.50 373 LYS A CA 1
ATOM 2963 C C . LYS A 1 373 ? 4.471 0.938 -16.926 1.00 80.50 373 LYS A C 1
ATOM 2965 O O . LYS A 1 373 ? 5.061 0.035 -16.313 1.00 80.50 373 LYS A O 1
ATOM 2970 N N . GLU A 1 374 ? 4.037 2.049 -16.333 1.00 77.12 374 GLU A N 1
ATOM 2971 C CA . GLU A 1 374 ? 3.977 2.183 -14.875 1.00 77.12 374 GLU A CA 1
ATOM 2972 C C . GLU A 1 374 ? 2.964 1.172 -14.330 1.00 77.12 374 GLU A C 1
ATOM 2974 O O . GLU A 1 374 ? 1.891 0.993 -14.898 1.00 77.12 374 GLU A O 1
ATOM 2979 N N . ILE A 1 375 ? 3.350 0.448 -13.277 1.00 74.56 375 ILE A N 1
ATOM 2980 C CA . ILE A 1 375 ? 2.449 -0.472 -12.577 1.00 74.56 375 ILE A CA 1
ATOM 2981 C C . ILE A 1 375 ? 1.795 0.328 -11.457 1.00 74.56 375 ILE A C 1
ATOM 2983 O O . ILE A 1 375 ? 2.501 0.946 -10.657 1.00 74.56 375 ILE A O 1
ATOM 2987 N N . GLU A 1 376 ? 0.469 0.312 -11.404 1.00 80.12 376 GLU A N 1
ATOM 2988 C CA . GLU A 1 376 ? -0.272 0.828 -10.258 1.00 80.12 376 GLU A CA 1
ATOM 2989 C C . GLU A 1 376 ? -0.067 -0.085 -9.049 1.00 80.12 376 GLU A C 1
ATOM 2991 O O . GLU A 1 376 ? 0.171 -1.286 -9.186 1.00 80.12 376 GLU A O 1
ATOM 2996 N N . VAL A 1 377 ? -0.119 0.479 -7.842 1.00 82.19 377 VAL A N 1
ATOM 2997 C CA . VAL A 1 377 ? 0.006 -0.344 -6.637 1.00 82.19 377 VAL A CA 1
ATOM 2998 C C . VAL A 1 377 ? -1.210 -1.265 -6.569 1.00 82.19 377 VAL A C 1
ATOM 3000 O O . VAL A 1 377 ? -2.320 -0.744 -6.470 1.00 82.19 377 VAL A O 1
ATOM 3003 N N . PRO A 1 378 ? -1.031 -2.602 -6.606 1.00 81.62 378 PRO A N 1
ATOM 3004 C CA . PRO A 1 378 ? -2.170 -3.507 -6.543 1.00 81.62 378 PRO A CA 1
ATOM 3005 C C . PRO A 1 378 ? -2.903 -3.292 -5.212 1.00 81.62 378 PRO A C 1
ATOM 3007 O O . PRO A 1 378 ? -2.246 -2.953 -4.215 1.00 81.62 378 PRO A O 1
ATOM 3010 N N . PRO A 1 379 ? -4.228 -3.480 -5.148 1.00 86.75 379 PRO A N 1
ATOM 3011 C CA . PRO A 1 379 ? -4.970 -3.339 -3.902 1.00 86.75 379 PRO A CA 1
ATOM 3012 C C . PRO A 1 379 ? -4.555 -4.424 -2.888 1.00 86.75 379 PRO A C 1
ATOM 3014 O O . PRO A 1 379 ? -4.009 -5.476 -3.254 1.00 86.75 379 PRO A O 1
ATOM 3017 N N . PRO A 1 380 ? -4.724 -4.185 -1.574 1.00 88.12 380 PRO A N 1
ATOM 3018 C CA . PRO A 1 380 ? -4.503 -5.220 -0.570 1.00 88.12 380 PRO A CA 1
ATOM 3019 C C . PRO A 1 380 ? -5.427 -6.399 -0.868 1.00 88.12 380 PRO A C 1
ATOM 3021 O O . PRO A 1 380 ? -6.624 -6.205 -1.047 1.00 88.12 380 PRO A O 1
ATOM 3024 N N . SER A 1 381 ? -4.869 -7.604 -0.941 1.00 92.31 381 SER A N 1
ATOM 3025 C CA . SER A 1 381 ? -5.603 -8.792 -1.379 1.00 92.31 381 SER A CA 1
ATOM 3026 C C . SER A 1 381 ? -5.382 -9.949 -0.414 1.00 92.31 381 SER A C 1
ATOM 3028 O O . SER A 1 381 ? -4.320 -10.023 0.201 1.00 92.31 381 SER A O 1
ATOM 3030 N N . LEU A 1 382 ? -6.363 -10.840 -0.274 1.00 94.62 382 LEU A N 1
ATOM 3031 C CA . LEU A 1 382 ? -6.184 -12.143 0.371 1.00 94.62 382 LEU A CA 1
ATOM 3032 C C . LEU A 1 382 ? -6.093 -13.241 -0.675 1.00 94.62 382 LEU A C 1
ATOM 3034 O O . LEU A 1 382 ? -6.840 -13.218 -1.651 1.00 94.62 382 LEU A O 1
ATOM 3038 N N . VAL A 1 383 ? -5.246 -14.232 -0.415 1.00 96.44 383 VAL A N 1
ATOM 3039 C CA . VAL A 1 383 ? -5.213 -15.462 -1.197 1.00 96.44 383 VAL A CA 1
ATOM 3040 C C . VAL A 1 383 ? -6.210 -16.451 -0.608 1.00 96.44 383 VAL A C 1
ATOM 3042 O O . VAL A 1 383 ? -6.276 -16.655 0.608 1.00 96.44 383 VAL A O 1
ATOM 3045 N N . MET A 1 384 ? -6.997 -17.063 -1.483 1.00 96.88 384 MET A N 1
ATOM 3046 C CA . MET A 1 384 ? -7.831 -18.216 -1.172 1.00 96.88 384 MET A CA 1
ATOM 3047 C C . MET A 1 384 ? -7.487 -19.351 -2.127 1.00 96.88 384 MET A C 1
ATOM 3049 O O . MET A 1 384 ? -7.280 -19.117 -3.319 1.00 96.88 384 MET A O 1
ATOM 3053 N N . ILE A 1 385 ? -7.420 -20.571 -1.600 1.00 97.31 385 ILE A N 1
ATOM 3054 C CA . ILE A 1 385 ? -7.061 -21.761 -2.376 1.00 97.31 385 ILE A CA 1
ATOM 3055 C C . ILE A 1 385 ? -8.205 -22.767 -2.314 1.00 97.31 385 ILE A C 1
ATOM 3057 O O . ILE A 1 385 ? -8.707 -23.079 -1.234 1.00 97.31 385 ILE A O 1
ATOM 3061 N N . PHE A 1 386 ? -8.588 -23.296 -3.470 1.00 96.12 386 PHE A N 1
ATOM 3062 C CA . PHE A 1 386 ? -9.626 -24.310 -3.632 1.00 96.12 386 PHE A CA 1
ATOM 3063 C C . PHE A 1 386 ? -9.079 -25.535 -4.365 1.00 96.12 386 PHE A C 1
ATOM 3065 O O . PHE A 1 386 ? -8.037 -25.474 -5.017 1.00 96.12 386 PHE A O 1
ATOM 3072 N N . GLU A 1 387 ? -9.805 -26.646 -4.278 1.00 93.56 387 GLU A N 1
ATOM 3073 C CA . GLU A 1 387 ? -9.533 -27.827 -5.098 1.00 93.56 387 GLU A CA 1
ATOM 3074 C C . GLU A 1 387 ? -9.769 -27.534 -6.587 1.00 93.56 387 GLU A C 1
ATOM 3076 O O . GLU A 1 387 ? -10.766 -26.901 -6.945 1.00 93.56 387 GLU A O 1
ATOM 3081 N N . GLY A 1 388 ? -8.889 -28.035 -7.459 1.00 88.94 388 GLY A N 1
ATOM 3082 C CA . GLY A 1 388 ? -8.953 -27.874 -8.918 1.00 88.94 388 GLY A CA 1
ATOM 3083 C C . GLY A 1 388 ? -10.273 -28.347 -9.524 1.00 88.94 388 GLY A C 1
ATOM 3084 O O . GLY A 1 388 ? -10.780 -27.769 -10.479 1.00 88.94 388 GLY A O 1
ATOM 3085 N N . GLU A 1 389 ? -10.906 -29.342 -8.910 1.00 86.56 389 GLU A N 1
ATOM 3086 C CA . GLU A 1 389 ? -12.215 -29.868 -9.317 1.00 86.56 389 GLU A CA 1
ATOM 3087 C C . GLU A 1 389 ? -13.346 -28.842 -9.229 1.00 86.56 389 GLU A C 1
ATOM 3089 O O . GLU A 1 389 ? -14.362 -28.965 -9.914 1.00 86.56 389 GLU A O 1
ATOM 3094 N N . ARG A 1 390 ? -13.168 -27.833 -8.375 1.00 89.38 390 ARG A N 1
ATOM 3095 C CA . ARG A 1 390 ? -14.126 -26.754 -8.142 1.00 89.38 390 ARG A CA 1
ATOM 3096 C C . ARG A 1 390 ? -13.780 -25.496 -8.935 1.00 89.38 390 ARG A C 1
ATOM 3098 O O . ARG A 1 390 ? -14.412 -24.467 -8.727 1.00 89.38 390 ARG A O 1
ATOM 3105 N N . ALA A 1 391 ? -12.829 -25.573 -9.870 1.00 90.56 391 ALA A N 1
ATOM 3106 C CA . ALA A 1 391 ? -12.406 -24.456 -10.715 1.00 90.56 391 ALA A CA 1
ATOM 3107 C C . ALA A 1 391 ? -13.571 -23.725 -11.385 1.00 90.56 391 ALA A C 1
ATOM 3109 O O . ALA A 1 391 ? -13.674 -22.508 -11.256 1.00 90.56 391 ALA A O 1
ATOM 3110 N N . GLN A 1 392 ? -14.490 -24.453 -12.028 1.00 89.38 392 GLN A N 1
ATOM 3111 C CA . GLN A 1 392 ? -15.636 -23.824 -12.688 1.00 89.38 392 GLN A CA 1
ATOM 3112 C C . GLN A 1 392 ? -16.586 -23.146 -11.688 1.00 89.38 392 GLN A C 1
ATOM 3114 O O . GLN A 1 392 ? -17.050 -22.043 -11.943 1.00 89.38 392 GLN A O 1
ATOM 3119 N N . GLU A 1 393 ? -16.843 -23.771 -10.535 1.00 91.38 393 GLU A N 1
ATOM 3120 C CA . GLU A 1 393 ? -17.691 -23.198 -9.478 1.00 91.38 393 GLU A CA 1
ATOM 3121 C C . GLU A 1 393 ? -17.087 -21.894 -8.934 1.00 91.38 393 GLU A C 1
ATOM 3123 O O . GLU A 1 393 ? -17.772 -20.878 -8.835 1.00 91.38 393 GLU A O 1
ATOM 3128 N N . VAL A 1 394 ? -15.783 -21.904 -8.642 1.00 93.81 394 VAL A N 1
ATOM 3129 C CA . VAL A 1 394 ? -15.019 -20.731 -8.193 1.00 93.81 394 VAL A CA 1
ATOM 3130 C C . VAL A 1 394 ? -15.055 -19.619 -9.247 1.00 93.81 394 VAL A C 1
ATOM 3132 O O . VAL A 1 394 ? -15.261 -18.452 -8.905 1.00 93.81 394 VAL A O 1
ATOM 3135 N N . LEU A 1 395 ? -14.895 -19.961 -10.528 1.00 93.19 395 LEU A N 1
ATOM 3136 C CA . LEU A 1 395 ? -14.938 -19.005 -11.634 1.00 93.19 395 LEU A CA 1
ATOM 3137 C C . LEU A 1 395 ? -16.331 -18.375 -11.804 1.00 93.19 395 LEU A C 1
ATOM 3139 O O . LEU A 1 395 ? -16.452 -17.155 -11.930 1.00 93.19 395 LEU A O 1
ATOM 3143 N N . ASP A 1 396 ? -17.388 -19.187 -11.776 1.00 92.00 396 ASP A N 1
ATOM 3144 C CA . ASP A 1 396 ? -18.768 -18.725 -11.952 1.00 92.00 396 ASP A CA 1
ATOM 3145 C C . ASP A 1 396 ? -19.204 -17.810 -10.807 1.00 92.00 396 ASP A C 1
ATOM 3147 O O . ASP A 1 396 ? -19.831 -16.774 -11.037 1.00 92.00 396 ASP A O 1
ATOM 3151 N N . ILE A 1 397 ? -18.828 -18.158 -9.575 1.00 93.69 397 ILE A N 1
ATOM 3152 C CA . ILE A 1 397 ? -19.169 -17.373 -8.387 1.00 93.69 397 ILE A CA 1
ATOM 3153 C C . ILE A 1 397 ? -18.363 -16.082 -8.323 1.00 93.69 397 ILE A C 1
ATOM 3155 O O . ILE A 1 397 ? -18.887 -15.084 -7.838 1.00 93.69 397 ILE A O 1
ATOM 3159 N N . SER A 1 398 ? -17.132 -16.070 -8.838 1.00 93.38 398 SER A N 1
ATOM 3160 C CA . SER A 1 398 ? -16.302 -14.861 -8.878 1.00 93.38 398 SER A CA 1
ATOM 3161 C C . SER A 1 398 ? -16.678 -13.873 -9.980 1.00 93.38 398 SER A C 1
ATOM 3163 O O . SER A 1 398 ? -16.409 -12.679 -9.852 1.00 93.38 398 SER A O 1
ATOM 3165 N N . LYS A 1 399 ? -17.385 -14.324 -11.022 1.00 92.94 399 LYS A N 1
ATOM 3166 C CA . LYS A 1 399 ? -17.792 -13.500 -12.171 1.00 92.94 399 LYS A CA 1
ATOM 3167 C C . LYS A 1 399 ? -18.528 -12.193 -11.815 1.00 92.94 399 LYS A C 1
ATOM 3169 O O . LYS A 1 399 ? -18.181 -11.164 -12.396 1.00 92.94 399 LYS A O 1
ATOM 3174 N N . PRO A 1 400 ? -19.511 -12.153 -10.888 1.00 93.31 400 PRO A N 1
ATOM 3175 C CA . PRO A 1 400 ? -20.217 -10.917 -10.535 1.00 93.31 400 PRO A CA 1
ATOM 3176 C C . PRO A 1 400 ? -19.318 -9.847 -9.903 1.00 93.31 400 PRO A C 1
ATOM 3178 O O . PRO A 1 400 ? -19.664 -8.669 -9.933 1.00 93.31 400 PRO A O 1
ATOM 3181 N N . PHE A 1 401 ? -18.176 -10.250 -9.343 1.00 93.19 401 PHE A N 1
ATOM 3182 C CA . PHE A 1 401 ? -17.191 -9.377 -8.709 1.00 93.19 401 PHE A CA 1
ATOM 3183 C C . PHE A 1 401 ? -15.805 -9.514 -9.356 1.00 93.19 401 PHE A C 1
ATOM 3185 O O . PHE A 1 401 ? -14.788 -9.354 -8.687 1.00 93.19 401 PHE A O 1
ATOM 3192 N N . ALA A 1 402 ? -15.755 -9.759 -10.670 1.00 91.19 402 ALA A N 1
ATOM 3193 C CA . ALA A 1 402 ? -14.509 -9.916 -11.423 1.00 91.19 402 ALA A CA 1
ATOM 3194 C C . ALA A 1 402 ? -13.536 -8.731 -11.252 1.00 91.19 402 ALA A C 1
ATOM 3196 O O . ALA A 1 402 ? -12.328 -8.933 -11.227 1.00 91.19 402 ALA A O 1
ATOM 3197 N N . SER A 1 403 ? -14.041 -7.506 -11.051 1.00 90.06 403 SER A N 1
ATOM 3198 C CA . SER A 1 403 ? -13.208 -6.321 -10.781 1.00 90.06 403 SER A CA 1
ATOM 3199 C C . SER A 1 403 ? -12.429 -6.386 -9.463 1.00 90.06 403 SER A C 1
ATOM 3201 O O . SER A 1 403 ? -11.445 -5.674 -9.305 1.00 90.06 403 SER A O 1
ATOM 3203 N N . GLU A 1 404 ? -12.872 -7.210 -8.511 1.00 91.62 404 GLU A N 1
ATOM 3204 C CA . GLU A 1 404 ? -12.214 -7.425 -7.216 1.00 91.62 404 GLU A CA 1
ATOM 3205 C C . GLU A 1 404 ? -11.240 -8.615 -7.253 1.00 91.62 404 GLU A C 1
ATOM 3207 O O . GLU A 1 404 ? -10.519 -8.859 -6.283 1.00 91.62 404 GLU A O 1
ATOM 3212 N N . VAL A 1 405 ? -11.206 -9.372 -8.353 1.00 92.44 405 VAL A N 1
ATOM 3213 C CA . VAL A 1 405 ? -10.262 -10.473 -8.559 1.00 92.44 405 VAL A CA 1
ATOM 3214 C C . VAL A 1 405 ? -8.972 -9.897 -9.128 1.00 92.44 405 VAL A C 1
ATOM 3216 O O . VAL A 1 405 ? -8.907 -9.501 -10.287 1.00 92.44 405 VAL A O 1
ATOM 3219 N N . VAL A 1 406 ? -7.931 -9.844 -8.300 1.00 90.31 406 VAL A N 1
ATOM 3220 C CA . VAL A 1 406 ? -6.632 -9.277 -8.688 1.00 90.31 406 VAL A CA 1
ATOM 3221 C C . VAL A 1 406 ? -5.812 -10.291 -9.475 1.00 90.31 406 VAL A C 1
ATOM 3223 O O . VAL A 1 406 ? -5.205 -9.946 -10.485 1.00 90.31 406 VAL A O 1
ATOM 3226 N N . HIS A 1 407 ? -5.812 -11.545 -9.022 1.00 91.31 407 HIS A N 1
ATOM 3227 C CA . HIS A 1 407 ? -5.171 -12.658 -9.715 1.00 91.31 407 HIS A CA 1
ATOM 3228 C C . HIS A 1 407 ? -6.010 -13.924 -9.589 1.00 91.31 407 HIS A C 1
ATOM 3230 O O . HIS A 1 407 ? -6.666 -14.150 -8.569 1.00 91.31 407 HIS A O 1
ATOM 3236 N N . LEU A 1 408 ? -5.948 -14.761 -10.618 1.00 92.56 408 LEU A N 1
ATOM 3237 C CA . LEU A 1 408 ? -6.555 -16.080 -10.655 1.00 92.56 408 LEU A CA 1
ATOM 3238 C C . LEU A 1 408 ? -5.644 -16.987 -11.479 1.00 92.56 408 LEU A C 1
ATOM 3240 O O . LEU A 1 408 ? -5.224 -16.604 -12.567 1.00 92.56 408 LEU A O 1
ATOM 3244 N N . GLY A 1 409 ? -5.323 -18.164 -10.952 1.00 92.38 409 GLY A N 1
ATOM 3245 C CA . GLY A 1 409 ? -4.499 -19.144 -11.653 1.00 92.38 409 GLY A CA 1
ATOM 3246 C C . GLY A 1 409 ? -4.641 -20.546 -11.078 1.00 92.38 409 GLY A C 1
ATOM 3247 O O . GLY A 1 409 ? -5.233 -20.746 -10.011 1.00 92.38 409 GLY A O 1
ATOM 3248 N N . TYR A 1 410 ? -4.089 -21.514 -11.804 1.00 94.25 410 TYR A N 1
ATOM 3249 C CA . TYR A 1 410 ? -4.177 -22.936 -11.485 1.00 94.25 410 TYR A CA 1
ATOM 3250 C C . TYR A 1 410 ? -2.780 -23.488 -11.243 1.00 94.25 410 TYR A C 1
ATOM 3252 O O . TYR A 1 410 ? -1.899 -23.332 -12.083 1.00 94.25 410 TYR A O 1
ATOM 3260 N N . PHE A 1 411 ? -2.580 -24.139 -10.103 1.00 95.38 411 PHE A N 1
ATOM 3261 C CA . PHE A 1 411 ? -1.266 -24.577 -9.633 1.00 95.38 411 PHE A CA 1
ATOM 3262 C C . PHE A 1 411 ? -1.288 -26.048 -9.233 1.00 95.38 411 PHE A C 1
ATOM 3264 O O . PHE A 1 411 ? -2.332 -26.571 -8.869 1.00 95.38 411 PHE A O 1
ATOM 3271 N N . ASP A 1 412 ? -0.145 -26.722 -9.262 1.00 93.75 412 ASP A N 1
ATOM 3272 C CA . ASP A 1 412 ? -0.017 -28.130 -8.850 1.00 93.75 412 ASP A CA 1
ATOM 3273 C C . ASP A 1 412 ? 0.059 -28.340 -7.324 1.00 93.75 412 ASP A C 1
ATOM 3275 O O . ASP A 1 412 ? 0.028 -29.474 -6.845 1.00 93.75 412 ASP A O 1
ATOM 3279 N N . SER A 1 413 ? 0.170 -27.258 -6.548 1.00 93.12 413 SER A N 1
ATOM 3280 C CA . SER A 1 413 ? 0.351 -27.299 -5.098 1.00 93.12 413 SER A CA 1
ATOM 3281 C C . SER A 1 413 ? -0.305 -26.105 -4.409 1.00 93.12 413 SER A C 1
ATOM 3283 O O . SER A 1 413 ? -0.417 -25.014 -4.966 1.00 93.12 413 SER A O 1
ATOM 3285 N N . SER A 1 414 ? -0.711 -26.302 -3.152 1.00 91.94 414 SER A N 1
ATOM 3286 C CA . SER A 1 414 ? -1.168 -25.225 -2.269 1.00 91.94 414 SER A CA 1
ATOM 3287 C C . SER A 1 414 ? -0.017 -24.520 -1.546 1.00 91.94 414 SER A C 1
ATOM 3289 O O . SER A 1 414 ? -0.259 -23.531 -0.860 1.00 91.94 414 SER A O 1
ATOM 3291 N N . ASN A 1 415 ? 1.212 -25.043 -1.639 1.00 92.81 415 ASN A N 1
ATOM 3292 C CA . ASN A 1 415 ? 2.398 -24.430 -1.048 1.00 92.81 415 ASN A CA 1
ATOM 3293 C C . ASN A 1 415 ? 2.975 -23.372 -2.007 1.00 92.81 415 ASN A C 1
ATOM 3295 O O . ASN A 1 415 ? 3.515 -23.759 -3.044 1.00 92.81 415 ASN A O 1
ATOM 3299 N N . PRO A 1 416 ? 2.941 -22.070 -1.666 1.00 91.06 416 PRO A N 1
ATOM 3300 C CA . PRO A 1 416 ? 3.399 -21.011 -2.563 1.00 91.06 416 PRO A CA 1
ATOM 3301 C C . PRO A 1 416 ? 4.874 -21.134 -2.980 1.00 91.06 416 PRO A C 1
ATOM 3303 O O . PRO A 1 416 ? 5.238 -20.682 -4.056 1.00 91.06 416 PRO A O 1
ATOM 3306 N N . GLU A 1 417 ? 5.741 -21.720 -2.146 1.00 90.06 417 GLU A N 1
ATOM 3307 C CA . GLU A 1 417 ? 7.184 -21.810 -2.436 1.00 90.06 417 GLU A CA 1
ATOM 3308 C C . GLU A 1 417 ? 7.538 -22.897 -3.465 1.00 90.06 417 GLU A C 1
ATOM 3310 O O . GLU A 1 417 ? 8.589 -22.830 -4.102 1.00 90.06 417 GLU A O 1
ATOM 3315 N N . GLU A 1 418 ? 6.677 -23.903 -3.614 1.00 91.19 418 GLU A N 1
ATOM 3316 C CA . GLU A 1 418 ? 6.911 -25.078 -4.464 1.00 91.19 418 GLU A CA 1
ATOM 3317 C C . GLU A 1 418 ? 5.942 -25.153 -5.648 1.00 91.19 418 GLU A C 1
ATOM 3319 O O . GLU A 1 418 ? 6.206 -25.892 -6.599 1.00 91.19 418 GLU A O 1
ATOM 3324 N N . ALA A 1 419 ? 4.836 -24.408 -5.577 1.00 91.75 419 ALA A N 1
ATOM 3325 C CA . ALA A 1 419 ? 3.777 -24.407 -6.568 1.00 91.75 419 ALA A CA 1
ATOM 3326 C C . ALA A 1 419 ? 4.278 -23.979 -7.947 1.00 91.75 419 ALA A C 1
ATOM 3328 O O . ALA A 1 419 ? 4.983 -22.980 -8.106 1.00 91.75 419 ALA A O 1
ATOM 3329 N N . LYS A 1 420 ? 3.853 -24.727 -8.961 1.00 90.38 420 LYS A N 1
ATOM 3330 C CA . LYS A 1 420 ? 4.072 -24.419 -10.370 1.00 90.38 420 LYS A CA 1
ATOM 3331 C C . LYS A 1 420 ? 2.738 -24.157 -11.038 1.00 90.38 420 LYS A C 1
ATOM 3333 O O . LYS A 1 420 ? 1.782 -24.908 -10.847 1.00 90.38 420 LYS A O 1
ATOM 3338 N N . GLU A 1 421 ? 2.692 -23.083 -11.816 1.00 90.56 421 GLU A N 1
ATOM 3339 C CA . GLU A 1 421 ? 1.531 -22.743 -12.633 1.00 90.56 421 GLU A CA 1
ATOM 3340 C C . GLU A 1 421 ? 1.307 -23.853 -13.673 1.00 90.56 421 GLU A C 1
ATOM 3342 O O . GLU A 1 421 ? 2.216 -24.212 -14.423 1.00 90.56 421 GLU A O 1
ATOM 3347 N N . LEU A 1 422 ? 0.108 -24.437 -13.669 1.00 89.31 422 LEU A N 1
ATOM 3348 C CA . LEU A 1 422 ? -0.316 -25.474 -14.607 1.00 89.31 422 LEU A CA 1
ATOM 3349 C C . LEU A 1 422 ? -0.839 -24.847 -15.901 1.00 89.31 422 LEU A C 1
ATOM 3351 O O . LEU A 1 422 ? -0.448 -25.258 -16.991 1.00 89.31 422 LEU A O 1
ATOM 3355 N N . CYS A 1 423 ? -1.751 -23.884 -15.775 1.00 86.44 423 CYS A N 1
ATOM 3356 C CA . CYS A 1 423 ? -2.455 -23.243 -16.886 1.00 86.44 423 CYS A CA 1
ATOM 3357 C C . CYS A 1 423 ? -3.075 -21.906 -16.457 1.00 86.44 423 CYS A C 1
ATOM 3359 O O . CYS A 1 423 ? -3.161 -21.612 -15.261 1.00 86.44 423 CYS A O 1
ATOM 3361 N N . LYS A 1 424 ? -3.537 -21.118 -17.439 1.00 82.94 424 LYS A N 1
ATOM 3362 C CA . LYS A 1 424 ? -4.124 -19.783 -17.220 1.00 82.94 424 LYS A CA 1
ATOM 3363 C C . LYS A 1 424 ? -5.657 -19.808 -17.182 1.00 82.94 424 LYS A C 1
ATOM 3365 O O . LYS A 1 424 ? -6.269 -18.940 -16.564 1.00 82.94 424 LYS A O 1
ATOM 3370 N N . THR A 1 425 ? -6.299 -20.799 -17.810 1.00 87.50 425 THR A N 1
ATOM 3371 C CA . THR A 1 425 ? -7.768 -20.868 -17.942 1.00 87.50 425 THR A CA 1
ATOM 3372 C C . THR A 1 425 ? -8.360 -22.183 -17.429 1.00 87.50 425 THR A C 1
ATOM 3374 O O . THR A 1 425 ? -7.706 -23.224 -17.455 1.00 87.50 425 THR A O 1
ATOM 3377 N N . VAL A 1 426 ? -9.637 -22.165 -17.003 1.00 87.44 426 VAL A N 1
ATOM 3378 C CA . VAL A 1 426 ? -10.361 -23.405 -16.632 1.00 87.44 426 VAL A CA 1
ATOM 3379 C C . VAL A 1 426 ? -10.409 -24.379 -17.809 1.00 87.44 426 VAL A C 1
ATOM 3381 O O . VAL A 1 426 ? -10.331 -25.588 -17.616 1.00 87.44 426 VAL A O 1
ATOM 3384 N N . TYR A 1 427 ? -10.539 -23.859 -19.030 1.00 85.38 427 TYR A N 1
ATOM 3385 C CA . TYR A 1 427 ? -10.640 -24.681 -20.232 1.00 85.38 427 TYR A CA 1
ATOM 3386 C C . TYR A 1 427 ? -9.373 -25.502 -20.462 1.00 85.38 427 TYR A C 1
ATOM 3388 O O . TYR A 1 427 ? -9.468 -26.702 -20.699 1.00 85.38 427 TYR A O 1
ATOM 3396 N N . GLU A 1 428 ? -8.199 -24.880 -20.327 1.00 85.94 428 GLU A N 1
ATOM 3397 C CA . GLU A 1 428 ? -6.915 -25.582 -20.396 1.00 85.94 428 GLU A CA 1
ATOM 3398 C C . GLU A 1 428 ? -6.816 -26.660 -19.316 1.00 85.94 428 GLU A C 1
ATOM 3400 O O . GLU A 1 428 ? -6.432 -27.788 -19.621 1.00 85.94 428 GLU A O 1
ATOM 3405 N N . LEU A 1 429 ? -7.223 -26.346 -18.079 1.00 86.88 429 LEU A N 1
ATOM 3406 C CA . LEU A 1 429 ? -7.198 -27.301 -16.972 1.00 86.88 429 LEU A CA 1
ATOM 3407 C C . LEU A 1 429 ? -8.036 -28.548 -17.274 1.00 86.88 429 LEU A C 1
ATOM 3409 O O . LEU A 1 429 ? -7.606 -29.664 -17.015 1.00 86.88 429 LEU A O 1
ATOM 3413 N N . GLU A 1 430 ? -9.234 -28.385 -17.826 1.00 84.38 430 GLU A N 1
ATOM 3414 C CA . GLU A 1 430 ? -10.136 -29.506 -18.106 1.00 84.38 430 GLU A CA 1
ATOM 3415 C C . GLU A 1 430 ? -9.722 -30.364 -19.311 1.00 84.38 430 GLU A C 1
ATOM 3417 O O . GLU A 1 430 ? -10.199 -31.495 -19.473 1.00 84.38 430 GLU A O 1
ATOM 3422 N N . GLU A 1 431 ? -8.842 -29.853 -20.172 1.00 83.75 431 GLU A N 1
ATOM 3423 C CA . GLU A 1 431 ? -8.259 -30.639 -21.257 1.00 83.75 431 GLU A CA 1
ATOM 3424 C C . GLU A 1 431 ? -7.086 -31.518 -20.800 1.00 83.75 431 GLU A C 1
ATOM 3426 O O . GLU A 1 431 ? -6.793 -32.515 -21.478 1.00 83.75 431 GLU A O 1
ATOM 3431 N N . MET A 1 432 ? -6.474 -31.201 -19.652 1.00 84.06 432 MET A N 1
ATOM 3432 C CA . MET A 1 432 ? -5.354 -31.939 -19.057 1.00 84.06 432 MET A CA 1
ATOM 3433 C C . MET A 1 432 ? -5.728 -33.365 -18.604 1.00 84.06 432 MET A C 1
ATOM 3435 O O . MET A 1 432 ? -6.910 -33.692 -18.466 1.00 84.06 432 MET A O 1
ATOM 3439 N N . PRO A 1 433 ? -4.725 -34.240 -18.372 1.00 84.38 433 PRO A N 1
ATOM 3440 C CA . PRO A 1 433 ? -4.945 -35.564 -17.794 1.00 84.38 433 PRO A CA 1
ATOM 3441 C C . PRO A 1 433 ? -5.632 -35.505 -16.423 1.00 84.38 433 PRO A C 1
ATOM 3443 O O . PRO A 1 433 ? -5.404 -34.570 -15.653 1.00 84.38 433 PRO A O 1
ATOM 3446 N N . ASP A 1 434 ? -6.424 -36.535 -16.103 1.00 80.25 434 ASP A N 1
ATOM 3447 C CA . ASP A 1 434 ? -7.169 -36.627 -14.838 1.00 80.25 434 ASP A CA 1
ATOM 3448 C C . ASP A 1 434 ? -6.228 -36.468 -13.624 1.00 80.25 434 ASP A C 1
ATOM 3450 O O . ASP A 1 434 ? -6.556 -35.745 -12.683 1.00 80.25 434 ASP A O 1
ATOM 3454 N N . GLU A 1 435 ? -5.017 -37.036 -13.689 1.00 83.69 435 GLU A N 1
ATOM 3455 C CA . GLU A 1 435 ? -4.017 -36.956 -12.618 1.00 83.69 435 GLU A CA 1
ATOM 3456 C C . GLU A 1 435 ? -3.557 -35.520 -12.341 1.00 83.69 435 GLU A C 1
ATOM 3458 O O . GLU A 1 435 ? -3.273 -35.171 -11.197 1.00 83.69 435 GLU A O 1
ATOM 3463 N N . SER A 1 436 ? -3.486 -34.676 -13.376 1.00 84.50 436 SER A N 1
ATOM 3464 C CA . SER A 1 436 ? -3.112 -33.265 -13.240 1.00 84.50 436 SER A CA 1
ATOM 3465 C C . SER A 1 436 ? -4.229 -32.450 -12.597 1.00 84.50 436 SER A C 1
ATOM 3467 O O . SER A 1 436 ? -3.950 -31.563 -11.796 1.00 84.50 436 SER A O 1
ATOM 3469 N N . ILE A 1 437 ? -5.492 -32.760 -12.904 1.00 82.25 437 ILE A N 1
ATOM 3470 C CA . ILE A 1 437 ? -6.638 -32.039 -12.336 1.00 82.25 437 ILE A CA 1
ATOM 3471 C C . ILE A 1 437 ? -6.873 -32.438 -10.876 1.00 82.25 437 ILE A C 1
ATOM 3473 O O . ILE A 1 437 ? -7.292 -31.602 -10.079 1.00 82.25 437 ILE A O 1
ATOM 3477 N N . ASP A 1 438 ? -6.609 -33.696 -10.521 1.00 84.44 438 ASP A N 1
ATOM 3478 C CA . ASP A 1 438 ? -6.763 -34.198 -9.151 1.00 84.44 438 ASP A CA 1
ATOM 3479 C C . ASP A 1 438 ? -5.762 -33.547 -8.174 1.00 84.44 438 ASP A C 1
ATOM 3481 O O . ASP A 1 438 ? -6.082 -33.347 -7.003 1.00 84.44 438 ASP A O 1
ATOM 3485 N N . VAL A 1 439 ? -4.566 -33.168 -8.643 1.00 89.69 439 VAL A N 1
ATOM 3486 C CA . VAL A 1 439 ? -3.582 -32.422 -7.829 1.00 89.69 439 VAL A CA 1
ATOM 3487 C C . VAL A 1 439 ? -3.722 -30.904 -7.946 1.00 89.69 439 VAL A C 1
ATOM 3489 O O . VAL A 1 439 ? -3.207 -30.179 -7.094 1.00 89.69 439 VAL A O 1
ATOM 3492 N N . ALA A 1 440 ? -4.423 -30.415 -8.972 1.00 93.31 440 ALA A N 1
ATOM 3493 C CA . ALA A 1 440 ? -4.556 -28.991 -9.235 1.00 93.31 440 ALA A CA 1
ATOM 3494 C C . ALA A 1 440 ? -5.247 -28.249 -8.084 1.00 93.31 440 ALA A C 1
ATOM 3496 O O . ALA A 1 440 ? -6.192 -28.732 -7.457 1.00 93.31 440 ALA A O 1
ATOM 3497 N N . LYS A 1 441 ? -4.805 -27.019 -7.853 1.00 95.75 441 LYS A N 1
ATOM 3498 C CA . LYS A 1 441 ? -5.346 -26.058 -6.900 1.00 95.75 441 LYS A CA 1
ATOM 3499 C C . LYS A 1 441 ? -5.697 -24.777 -7.634 1.00 95.75 441 LYS A C 1
ATOM 3501 O O . LYS A 1 441 ? -4.923 -24.281 -8.450 1.00 95.75 441 LYS A O 1
ATOM 3506 N N . VAL A 1 442 ? -6.864 -24.233 -7.325 1.00 96.25 442 VAL A N 1
ATOM 3507 C CA . VAL A 1 442 ? -7.307 -22.934 -7.835 1.00 96.25 442 VAL A CA 1
ATOM 3508 C C . VAL A 1 442 ? -6.889 -21.894 -6.820 1.00 96.25 442 VAL A C 1
ATOM 3510 O O . VAL A 1 442 ? -7.346 -21.936 -5.677 1.00 96.25 442 VAL A O 1
ATOM 3513 N N . VAL A 1 443 ? -6.026 -20.974 -7.222 1.00 96.38 443 VAL A N 1
ATOM 3514 C CA . VAL A 1 443 ? -5.540 -19.897 -6.364 1.00 96.38 443 VAL A CA 1
ATOM 3515 C C . VAL A 1 443 ? -6.155 -18.598 -6.857 1.00 96.38 443 VAL A C 1
ATOM 3517 O O . VAL A 1 443 ? -5.989 -18.222 -8.016 1.00 96.38 443 VAL A O 1
ATOM 3520 N N . ILE A 1 444 ? -6.872 -17.908 -5.973 1.00 95.19 444 ILE A N 1
ATOM 3521 C CA . ILE A 1 444 ? -7.497 -16.618 -6.265 1.00 95.19 444 ILE A CA 1
ATOM 3522 C C . ILE A 1 444 ? -7.014 -15.572 -5.261 1.00 95.19 444 ILE A C 1
ATOM 3524 O O . ILE A 1 444 ? -7.071 -15.783 -4.049 1.00 95.19 444 ILE A O 1
ATOM 3528 N N . ALA A 1 445 ? -6.527 -14.439 -5.763 1.00 94.88 445 ALA A N 1
ATOM 3529 C CA . ALA A 1 445 ? -6.196 -13.267 -4.965 1.00 94.88 445 ALA A CA 1
ATOM 3530 C C . ALA A 1 445 ? -7.339 -12.251 -5.073 1.00 94.88 445 ALA A C 1
ATOM 3532 O O . ALA A 1 445 ? -7.580 -11.683 -6.138 1.00 94.88 445 ALA A O 1
ATOM 3533 N N . LEU A 1 446 ? -8.046 -12.029 -3.966 1.00 94.19 446 LEU A N 1
ATOM 3534 C CA . LEU A 1 446 ? -9.218 -11.158 -3.894 1.00 94.19 446 LEU A CA 1
ATOM 3535 C C . LEU A 1 446 ? -8.897 -9.869 -3.153 1.00 94.19 446 LEU A C 1
ATOM 3537 O O . LEU A 1 446 ? -8.408 -9.916 -2.021 1.00 94.19 446 LEU A O 1
ATOM 3541 N N . SER A 1 447 ? -9.244 -8.740 -3.761 1.00 93.69 447 SER A N 1
ATOM 3542 C CA . SER A 1 447 ? -9.188 -7.412 -3.161 1.00 93.69 447 SER A CA 1
ATOM 3543 C C . SER A 1 447 ? -9.946 -7.363 -1.831 1.00 93.69 447 SER A C 1
ATOM 3545 O O . SER A 1 447 ? -11.007 -7.966 -1.645 1.00 93.69 447 SER A O 1
ATOM 3547 N N . LYS A 1 448 ? -9.377 -6.623 -0.878 1.00 88.75 448 LYS A N 1
ATOM 3548 C CA . LYS A 1 448 ? -9.955 -6.346 0.440 1.00 88.75 448 LYS A CA 1
ATOM 3549 C C . LYS A 1 448 ? -10.650 -5.000 0.547 1.00 88.75 448 LYS A C 1
ATOM 3551 O O . LYS A 1 448 ? -11.044 -4.623 1.650 1.00 88.75 448 LYS A O 1
ATOM 3556 N N . GLU A 1 449 ? -10.831 -4.300 -0.567 1.00 84.62 449 GLU A N 1
ATOM 3557 C CA . GLU A 1 449 ? -11.602 -3.057 -0.591 1.00 84.62 449 GLU A CA 1
ATOM 3558 C C . GLU A 1 449 ? -13.073 -3.308 -0.240 1.00 84.62 449 GLU A C 1
ATOM 3560 O O . GLU A 1 449 ? -13.667 -2.546 0.526 1.00 84.62 449 GLU A O 1
ATOM 3565 N N . GLN A 1 450 ? -13.630 -4.429 -0.712 1.00 86.81 450 GLN A N 1
ATOM 3566 C CA . GLN A 1 450 ? -14.984 -4.870 -0.388 1.00 86.81 450 GLN A CA 1
ATOM 3567 C C . GLN A 1 450 ? -14.970 -6.164 0.433 1.00 86.81 450 GLN A C 1
ATOM 3569 O O . GLN A 1 450 ? -14.237 -7.112 0.153 1.00 86.81 450 GLN A O 1
ATOM 3574 N N . SER A 1 451 ? -15.805 -6.229 1.472 1.00 86.56 451 SER A N 1
ATOM 3575 C CA . SER A 1 451 ? -15.879 -7.406 2.347 1.00 86.56 451 SER A CA 1
ATOM 3576 C C . SER A 1 451 ? -16.755 -8.532 1.785 1.00 86.56 451 SER A C 1
ATOM 3578 O O . SER A 1 451 ? -16.514 -9.695 2.105 1.00 86.56 451 SER A O 1
ATOM 3580 N N . GLU A 1 452 ? -17.739 -8.213 0.940 1.00 92.12 452 GLU A N 1
ATOM 3581 C CA . GLU A 1 452 ? -18.715 -9.166 0.394 1.00 92.12 452 GLU A CA 1
ATOM 3582 C C . GLU A 1 452 ? -18.078 -10.293 -0.445 1.00 92.12 452 GLU A C 1
ATOM 3584 O O . GLU A 1 452 ? -18.321 -11.454 -0.104 1.00 92.12 452 GLU A O 1
ATOM 3589 N N . PRO A 1 453 ? -17.191 -10.024 -1.431 1.00 92.62 453 PRO A N 1
ATOM 3590 C CA . PRO A 1 453 ? -16.529 -11.082 -2.203 1.00 92.62 453 PRO A CA 1
ATOM 3591 C C . PRO A 1 453 ? -15.762 -12.076 -1.328 1.00 92.62 453 PRO A C 1
ATOM 3593 O O . PRO A 1 453 ? -15.861 -13.287 -1.512 1.00 92.62 453 PRO A O 1
ATOM 3596 N N . THR A 1 454 ? -15.046 -11.576 -0.310 1.00 92.19 454 THR A N 1
ATOM 3597 C CA . THR A 1 454 ? -14.347 -12.445 0.649 1.00 92.19 454 THR A CA 1
ATOM 3598 C C . THR A 1 454 ? -15.342 -13.363 1.364 1.00 92.19 454 THR A C 1
ATOM 3600 O O . THR A 1 454 ? -15.082 -14.556 1.508 1.00 92.19 454 THR A O 1
ATOM 3603 N N . LEU A 1 455 ? -16.460 -12.820 1.856 1.00 91.69 455 LEU A N 1
ATOM 3604 C CA . LEU A 1 455 ? -17.438 -13.587 2.628 1.00 91.69 455 LEU A CA 1
ATOM 3605 C C . LEU A 1 455 ? -18.087 -14.681 1.778 1.00 91.69 455 LEU A C 1
ATOM 3607 O O . LEU A 1 455 ? -18.160 -15.820 2.236 1.00 91.69 455 LEU A O 1
ATOM 3611 N N . ILE A 1 456 ? -18.485 -14.357 0.545 1.00 93.38 456 ILE A N 1
ATOM 3612 C CA . ILE A 1 456 ? -19.057 -15.318 -0.410 1.00 93.38 456 ILE A CA 1
ATOM 3613 C C . ILE A 1 456 ? -18.060 -16.447 -0.682 1.00 93.38 456 ILE A C 1
ATOM 3615 O O . ILE A 1 456 ? -18.386 -17.620 -0.528 1.00 93.38 456 ILE A O 1
ATOM 3619 N N . MET A 1 457 ? -16.812 -16.104 -0.996 1.00 93.50 457 MET A N 1
ATOM 3620 C CA . MET A 1 457 ? -15.781 -17.096 -1.308 1.00 93.50 457 MET A CA 1
ATOM 3621 C C . MET A 1 457 ? -15.394 -17.945 -0.093 1.00 93.50 457 MET A C 1
ATOM 3623 O O . MET A 1 457 ? -15.094 -19.125 -0.233 1.00 93.50 457 MET A O 1
ATOM 3627 N N . THR A 1 458 ? -15.483 -17.393 1.119 1.00 93.38 458 THR A N 1
ATOM 3628 C CA . THR A 1 458 ? -15.272 -18.159 2.357 1.00 93.38 458 THR A CA 1
ATOM 3629 C C . THR A 1 458 ? -16.385 -19.185 2.584 1.00 93.38 458 THR A C 1
ATOM 3631 O O . THR A 1 458 ? -16.108 -20.289 3.050 1.00 93.38 458 THR A O 1
ATOM 3634 N N . GLN A 1 459 ? -17.636 -18.863 2.232 1.00 93.06 459 GLN A N 1
ATOM 3635 C CA . GLN A 1 459 ? -18.765 -19.799 2.347 1.00 93.06 459 GLN A CA 1
ATOM 3636 C C . GLN A 1 459 ? -18.618 -21.018 1.435 1.00 93.06 459 GLN A C 1
ATOM 3638 O O . GLN A 1 459 ? -19.168 -22.072 1.747 1.00 93.06 459 GLN A O 1
ATOM 3643 N N . LEU A 1 460 ? -17.834 -20.907 0.360 1.00 92.56 460 LEU A N 1
ATOM 3644 C CA . LEU A 1 460 ? -17.508 -22.043 -0.493 1.00 92.56 460 LEU A CA 1
ATOM 3645 C C . LEU A 1 460 ? -16.592 -23.060 0.180 1.00 92.56 460 LEU A C 1
ATOM 3647 O O . LEU A 1 460 ? -16.434 -24.144 -0.364 1.00 92.56 460 LEU A O 1
ATOM 3651 N N . GLY A 1 461 ? -16.005 -22.769 1.340 1.00 93.69 461 GLY A N 1
ATOM 3652 C CA . GLY A 1 461 ? -15.103 -23.697 2.020 1.00 93.69 461 GLY A CA 1
ATOM 3653 C C . GLY A 1 461 ? -13.779 -23.862 1.269 1.00 93.69 461 GLY A C 1
ATOM 3654 O O . GLY A 1 461 ? -13.508 -24.949 0.757 1.00 93.69 461 GLY A O 1
ATOM 3655 N N . PRO A 1 462 ? -12.967 -22.795 1.157 1.00 96.38 462 PRO A N 1
ATOM 3656 C CA . PRO A 1 462 ? -11.604 -22.905 0.651 1.00 96.38 462 PRO A CA 1
ATOM 3657 C C . PRO A 1 462 ? -10.765 -23.829 1.538 1.00 96.38 462 PRO A C 1
ATOM 3659 O O . PRO A 1 462 ? -10.965 -23.906 2.751 1.00 96.38 462 PRO A O 1
ATOM 3662 N N . LEU A 1 463 ? -9.771 -24.477 0.934 1.00 95.38 463 LEU A N 1
ATOM 3663 C CA . LEU A 1 463 ? -8.749 -25.254 1.639 1.00 95.38 463 LEU A CA 1
ATOM 3664 C C . LEU A 1 463 ? -7.865 -24.355 2.503 1.00 95.38 463 LEU A C 1
ATOM 3666 O O . LEU A 1 463 ? -7.378 -24.761 3.556 1.00 95.38 463 LEU A O 1
ATOM 3670 N N . TYR A 1 464 ? -7.640 -23.133 2.025 1.00 95.94 464 TYR A N 1
ATOM 3671 C CA . TYR A 1 464 ? -6.773 -22.161 2.661 1.00 95.94 464 TYR A CA 1
ATOM 3672 C C . TYR A 1 464 ? -7.277 -20.741 2.426 1.00 95.94 464 TYR A C 1
ATOM 3674 O O . TYR A 1 464 ? -7.738 -20.404 1.336 1.00 95.94 464 TYR A O 1
ATOM 3682 N N . VAL A 1 465 ? -7.137 -19.906 3.454 1.00 95.75 465 VAL A N 1
ATOM 3683 C CA . VAL A 1 465 ? -7.319 -18.456 3.389 1.00 95.75 465 VAL A CA 1
ATOM 3684 C C . VAL A 1 465 ? -6.134 -17.828 4.099 1.00 95.75 465 VAL A C 1
ATOM 3686 O O . VAL A 1 465 ? -5.829 -18.222 5.229 1.00 95.75 465 VAL A O 1
ATOM 3689 N N . SER A 1 466 ? -5.493 -16.840 3.476 1.00 95.19 466 SER A N 1
ATOM 3690 C CA . SER A 1 466 ? -4.387 -16.133 4.116 1.00 95.19 466 SER A CA 1
ATOM 3691 C C . SER A 1 466 ? -4.815 -15.573 5.484 1.00 95.19 466 SER A C 1
ATOM 3693 O O . SER A 1 466 ? -5.876 -14.944 5.588 1.00 95.19 466 SER A O 1
ATOM 3695 N N . PRO A 1 467 ? -4.000 -15.736 6.541 1.00 92.62 467 PRO A N 1
ATOM 3696 C CA . PRO A 1 467 ? -4.359 -15.310 7.895 1.00 92.62 467 PRO A CA 1
ATOM 3697 C C . PRO A 1 467 ? -4.388 -13.784 8.055 1.00 92.62 467 PRO A C 1
ATOM 3699 O O . PRO A 1 467 ? -5.103 -13.254 8.906 1.00 92.62 467 PRO A O 1
ATOM 3702 N N . ASP A 1 468 ? -3.597 -13.073 7.252 1.00 90.75 468 ASP A N 1
ATOM 3703 C CA . ASP A 1 468 ? -3.453 -11.624 7.284 1.00 90.75 468 ASP A CA 1
ATOM 3704 C C . ASP A 1 468 ? -2.942 -11.084 5.935 1.00 90.75 468 ASP A C 1
ATOM 3706 O O . ASP A 1 468 ? -2.407 -11.827 5.110 1.00 90.75 468 ASP A O 1
ATOM 3710 N N . LEU A 1 469 ? -3.082 -9.770 5.727 1.00 88.75 469 LEU A N 1
ATOM 3711 C CA . LEU A 1 469 ? -2.703 -9.088 4.481 1.00 88.75 469 LEU A CA 1
ATOM 3712 C C . LEU A 1 469 ? -1.204 -9.152 4.162 1.00 88.75 469 LEU A C 1
ATOM 3714 O O . LEU A 1 469 ? -0.826 -9.158 2.993 1.00 88.75 469 LEU A O 1
ATOM 3718 N N . LYS A 1 470 ? -0.338 -9.199 5.178 1.00 87.88 470 LYS A N 1
ATOM 3719 C CA . LYS A 1 470 ? 1.115 -9.216 4.981 1.00 87.88 470 LYS A CA 1
ATOM 3720 C C . LYS A 1 470 ? 1.585 -10.592 4.528 1.00 87.88 470 LYS A C 1
ATOM 3722 O O . LYS A 1 470 ? 2.499 -10.688 3.711 1.00 87.88 470 LYS A O 1
ATOM 3727 N N . THR A 1 471 ? 0.982 -11.646 5.068 1.00 91.50 471 THR A N 1
ATOM 3728 C CA . THR A 1 471 ? 1.191 -13.016 4.591 1.00 91.50 471 THR A CA 1
ATOM 3729 C C . THR A 1 471 ? 0.647 -13.165 3.170 1.00 91.50 471 THR A C 1
ATOM 3731 O O . THR A 1 471 ? 1.393 -13.590 2.291 1.00 91.50 471 THR A O 1
ATOM 3734 N N . ALA A 1 472 ? -0.570 -12.675 2.916 1.00 92.44 472 ALA A N 1
ATOM 3735 C CA . ALA A 1 472 ? -1.185 -12.706 1.591 1.00 92.44 472 ALA A CA 1
ATOM 3736 C C . ALA A 1 472 ? -0.351 -11.996 0.514 1.00 92.44 472 ALA A C 1
ATOM 3738 O O . ALA A 1 472 ? -0.195 -12.523 -0.579 1.00 92.44 472 ALA A O 1
ATOM 3739 N N . GLU A 1 473 ? 0.242 -10.832 0.811 1.00 89.00 473 GLU A N 1
ATOM 3740 C CA . GLU A 1 473 ? 1.097 -10.118 -0.151 1.00 89.00 473 GLU A CA 1
ATOM 3741 C C . GLU A 1 473 ? 2.302 -10.963 -0.593 1.00 89.00 473 GLU A C 1
ATOM 3743 O O . GLU A 1 473 ? 2.686 -10.927 -1.760 1.00 89.00 473 GLU A O 1
ATOM 3748 N N . ARG A 1 474 ? 2.898 -11.743 0.317 1.00 90.25 474 ARG A N 1
ATOM 3749 C CA . ARG A 1 474 ? 4.001 -12.648 -0.040 1.00 90.25 474 ARG A CA 1
ATOM 3750 C C . ARG A 1 474 ? 3.518 -13.822 -0.874 1.00 90.25 474 ARG A C 1
ATOM 3752 O O . ARG A 1 474 ? 4.188 -14.188 -1.827 1.00 90.25 474 ARG A O 1
ATOM 3759 N N . GLU A 1 475 ? 2.377 -14.398 -0.517 1.00 94.00 475 GLU A N 1
ATOM 3760 C CA . GLU A 1 475 ? 1.782 -15.518 -1.249 1.00 94.00 475 GLU A CA 1
ATOM 3761 C C . GLU A 1 475 ? 1.408 -15.110 -2.672 1.00 94.00 475 GLU A C 1
ATOM 3763 O O . GLU A 1 475 ? 1.741 -15.832 -3.604 1.00 94.00 475 GLU A O 1
ATOM 3768 N N . VAL A 1 476 ? 0.811 -13.924 -2.852 1.00 91.75 476 VAL A N 1
ATOM 3769 C CA . VAL A 1 476 ? 0.548 -13.354 -4.182 1.00 91.75 476 VAL A CA 1
ATOM 3770 C C . VAL A 1 476 ? 1.835 -13.274 -4.993 1.00 91.75 476 VAL A C 1
ATOM 3772 O O . VAL A 1 476 ? 1.833 -13.639 -6.155 1.00 91.75 476 VAL A O 1
ATOM 3775 N N . GLU A 1 477 ? 2.943 -12.838 -4.400 1.00 88.50 477 GLU A N 1
ATOM 3776 C CA . GLU A 1 477 ? 4.217 -12.713 -5.120 1.00 88.50 477 GLU A CA 1
ATOM 3777 C C . GLU A 1 477 ? 4.898 -14.038 -5.445 1.00 88.50 477 GLU A C 1
ATOM 3779 O O . GLU A 1 477 ? 5.730 -14.073 -6.350 1.00 88.50 477 GLU A O 1
ATOM 3784 N N . LEU A 1 478 ? 4.582 -15.095 -4.701 1.00 91.12 478 LEU A N 1
ATOM 3785 C CA . LEU A 1 478 ? 5.103 -16.435 -4.938 1.00 91.12 478 LEU A CA 1
ATOM 3786 C C . LEU A 1 478 ? 4.269 -17.174 -5.989 1.00 91.12 478 LEU A C 1
ATOM 3788 O O . LEU A 1 478 ? 4.840 -17.727 -6.922 1.00 91.12 478 LEU A O 1
ATOM 3792 N N . PHE A 1 479 ? 2.937 -17.120 -5.884 1.00 91.19 479 PHE A N 1
ATOM 3793 C CA . PHE A 1 479 ? 2.032 -17.710 -6.874 1.00 91.19 479 PHE A CA 1
ATOM 3794 C C . PHE A 1 479 ? 2.006 -16.923 -8.186 1.00 91.19 479 PHE A C 1
ATOM 3796 O O . PHE A 1 479 ? 2.027 -17.507 -9.261 1.00 91.19 479 PHE A O 1
ATOM 3803 N N . PHE A 1 480 ? 1.981 -15.594 -8.106 1.00 88.44 480 PHE A N 1
ATOM 3804 C CA . PHE A 1 480 ? 1.885 -14.685 -9.249 1.00 88.44 480 PHE A CA 1
ATOM 3805 C C . PHE A 1 480 ? 3.109 -13.763 -9.272 1.00 88.44 480 PHE A C 1
ATOM 3807 O O . PHE A 1 480 ? 3.007 -12.558 -8.995 1.00 88.44 480 PHE A O 1
ATOM 3814 N N . PRO A 1 481 ? 4.307 -14.310 -9.552 1.00 82.56 481 PRO A N 1
ATOM 3815 C CA . PRO A 1 481 ? 5.513 -13.510 -9.580 1.00 82.56 481 PRO A CA 1
ATOM 3816 C C . PRO A 1 481 ? 5.373 -12.415 -10.645 1.00 82.56 481 PRO A C 1
ATOM 3818 O O . PRO A 1 481 ? 4.934 -12.679 -11.764 1.00 82.56 481 PRO A O 1
ATOM 3821 N N . PRO A 1 482 ? 5.752 -11.162 -10.341 1.00 67.81 482 PRO A N 1
ATOM 3822 C CA . PRO A 1 482 ? 5.716 -10.090 -11.325 1.00 67.81 482 PRO A CA 1
ATOM 3823 C C . PRO A 1 482 ? 6.774 -10.374 -12.399 1.00 67.81 482 PRO A C 1
ATOM 3825 O O . PRO A 1 482 ? 7.956 -10.079 -12.205 1.00 67.81 482 PRO A O 1
ATOM 3828 N N . TYR A 1 483 ? 6.358 -10.975 -13.515 1.00 61.47 483 TYR A N 1
ATOM 3829 C CA . TYR A 1 483 ? 7.231 -11.359 -14.620 1.00 61.47 483 TYR A CA 1
ATOM 3830 C C . TYR A 1 483 ? 8.033 -10.145 -15.125 1.00 61.47 483 TYR A C 1
ATOM 3832 O O . TYR A 1 483 ? 7.490 -9.101 -15.491 1.00 61.47 483 TYR A O 1
ATOM 3840 N N . LEU A 1 484 ? 9.365 -10.255 -15.089 1.00 54.28 484 LEU A N 1
ATOM 3841 C CA . LEU A 1 484 ? 10.293 -9.183 -15.471 1.00 54.28 484 LEU A CA 1
ATOM 3842 C C . LEU A 1 484 ? 10.621 -9.174 -16.980 1.00 54.28 484 LEU A C 1
ATOM 3844 O O . LEU A 1 484 ? 11.353 -8.274 -17.407 1.00 54.28 484 LEU A O 1
ATOM 3848 N N . GLU A 1 485 ? 10.165 -10.169 -17.757 1.00 52.19 485 GLU A N 1
ATOM 3849 C CA . GLU A 1 485 ? 10.810 -10.529 -19.036 1.00 52.19 485 GLU A CA 1
ATOM 3850 C C . GLU A 1 485 ? 9.941 -10.712 -20.283 1.00 52.19 485 GLU A C 1
ATOM 3852 O O . GLU A 1 485 ? 10.522 -10.617 -21.359 1.00 52.19 485 GLU A O 1
ATOM 3857 N N . GLU A 1 486 ? 8.622 -10.885 -20.235 1.00 51.81 486 GLU A N 1
ATOM 3858 C CA . GLU A 1 486 ? 7.909 -11.261 -21.470 1.00 51.81 486 GLU A CA 1
ATOM 3859 C C . GLU A 1 486 ? 7.289 -10.087 -22.237 1.00 51.81 486 GLU A C 1
ATOM 3861 O O . GLU A 1 486 ? 6.799 -9.103 -21.671 1.00 51.81 486 GLU A O 1
ATOM 3866 N N . GLU A 1 487 ? 7.402 -10.203 -23.564 1.00 49.56 487 GLU A N 1
ATOM 3867 C CA . GLU A 1 487 ? 6.667 -9.436 -24.563 1.00 49.56 487 GLU A CA 1
ATOM 3868 C C . GLU A 1 487 ? 5.171 -9.479 -24.244 1.00 49.56 487 GLU A C 1
ATOM 3870 O O . GLU A 1 487 ? 4.692 -10.387 -23.575 1.00 49.56 487 GLU A O 1
ATOM 3875 N N . GLU A 1 488 ? 4.459 -8.439 -24.662 1.00 47.88 488 GLU A N 1
ATOM 3876 C CA . GLU A 1 488 ? 3.082 -8.127 -24.284 1.00 47.88 488 GLU A CA 1
ATOM 3877 C C . GLU A 1 488 ? 2.077 -9.221 -24.714 1.00 47.88 488 GLU A C 1
ATOM 3879 O O . GLU A 1 488 ? 1.295 -9.005 -25.634 1.00 47.88 488 GLU A O 1
ATOM 3884 N N . GLU A 1 489 ? 2.058 -10.388 -24.064 1.00 53.19 489 GLU A N 1
ATOM 3885 C CA . GLU A 1 489 ? 0.887 -11.262 -24.094 1.00 53.19 489 GLU A CA 1
ATOM 3886 C C . GLU A 1 489 ? -0.229 -10.533 -23.346 1.00 53.19 489 GLU A C 1
ATOM 3888 O O . GLU A 1 489 ? -0.079 -10.147 -22.180 1.00 53.19 489 GLU A O 1
ATOM 3893 N N . GLU A 1 490 ? -1.334 -10.263 -24.042 1.00 57.41 490 GLU A N 1
ATOM 3894 C CA . GLU A 1 490 ? -2.507 -9.677 -23.406 1.00 57.41 490 GLU A CA 1
ATOM 3895 C C . GLU A 1 490 ? -2.944 -10.562 -22.229 1.00 57.41 490 GLU A C 1
ATOM 3897 O O . GLU A 1 490 ? -2.878 -11.792 -22.324 1.00 57.41 490 GLU A O 1
ATOM 3902 N N . PRO A 1 491 ? -3.361 -9.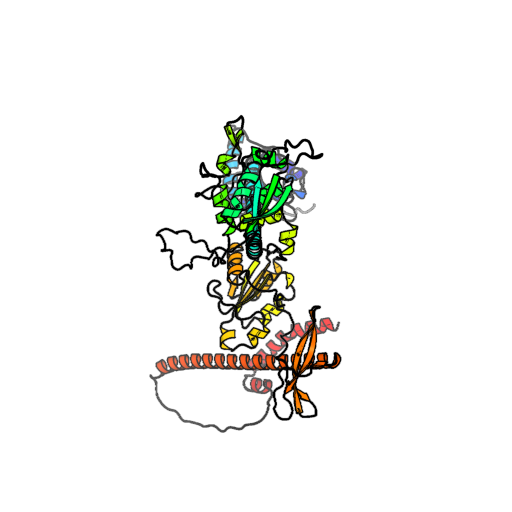963 -21.097 1.00 64.75 491 PRO A N 1
ATOM 3903 C CA . PRO A 1 491 ? -3.860 -10.738 -19.974 1.00 64.75 491 PRO A CA 1
ATOM 3904 C C . PRO A 1 491 ? -5.020 -11.607 -20.459 1.00 64.75 491 PRO A C 1
ATOM 3906 O O . PRO A 1 491 ? -6.024 -11.093 -20.950 1.00 64.75 491 PRO A O 1
ATOM 3909 N N . VAL A 1 492 ? -4.855 -12.924 -20.342 1.00 73.62 492 VAL A N 1
ATOM 3910 C CA . VAL A 1 492 ? -5.887 -13.884 -20.726 1.00 73.62 492 VAL A CA 1
ATOM 3911 C C . VAL A 1 492 ? -7.084 -13.661 -19.810 1.00 73.62 492 VAL A C 1
ATOM 3913 O O . VAL A 1 492 ? -6.948 -13.793 -18.595 1.00 73.62 492 VAL A O 1
ATOM 3916 N N . ASP A 1 493 ? -8.233 -13.293 -20.381 1.00 81.94 493 ASP A N 1
ATOM 3917 C CA . ASP A 1 493 ? -9.479 -13.140 -19.629 1.00 81.94 493 ASP A CA 1
ATOM 3918 C C . ASP A 1 493 ? -9.906 -14.514 -19.086 1.00 81.94 493 ASP A C 1
ATOM 3920 O O . ASP A 1 493 ? -10.281 -15.385 -19.880 1.00 81.94 493 ASP A O 1
ATOM 3924 N N . PRO A 1 494 ? -9.892 -14.737 -17.757 1.00 84.50 494 PRO A N 1
ATOM 3925 C CA . PRO A 1 494 ? -10.291 -16.018 -17.182 1.00 84.50 494 PRO A CA 1
ATOM 3926 C C . PRO A 1 494 ? -11.746 -16.384 -17.488 1.00 84.50 494 PRO A C 1
ATOM 3928 O O . PRO A 1 494 ? -12.090 -17.565 -17.499 1.00 84.50 494 PRO A O 1
ATOM 3931 N N . TRP A 1 495 ? -12.599 -15.384 -17.739 1.00 86.44 495 TRP A N 1
ATOM 3932 C CA . TRP A 1 495 ? -14.008 -15.550 -18.104 1.00 86.44 495 TRP A CA 1
ATOM 3933 C C . TRP A 1 495 ? -14.247 -15.463 -19.614 1.00 86.44 495 TRP A C 1
ATOM 3935 O O . TRP A 1 495 ? -15.405 -15.461 -20.050 1.00 86.44 495 TRP A O 1
ATOM 3945 N N . GLY A 1 496 ? -13.170 -15.400 -20.400 1.00 79.25 496 GLY A N 1
ATOM 3946 C CA . GLY A 1 496 ? -13.211 -15.356 -21.849 1.00 79.25 496 GLY A CA 1
ATOM 3947 C C . GLY A 1 496 ? -13.850 -16.607 -22.466 1.00 79.25 496 GLY A C 1
ATOM 3948 O O . GLY A 1 496 ? -14.104 -17.611 -21.786 1.00 79.25 496 GLY A O 1
ATOM 3949 N N . PRO A 1 497 ? -14.152 -16.566 -23.774 1.00 74.06 497 PRO A N 1
ATOM 3950 C CA . PRO A 1 497 ? -14.575 -17.759 -24.494 1.00 74.06 497 PRO A CA 1
ATOM 3951 C C . PRO A 1 497 ? -13.465 -18.828 -24.468 1.00 74.06 497 PRO A C 1
ATOM 3953 O O . PRO A 1 497 ? -12.293 -18.486 -24.299 1.00 74.06 497 PRO A O 1
ATOM 3956 N N . PRO A 1 498 ? -13.812 -20.116 -24.649 1.00 69.69 498 PRO A N 1
ATOM 3957 C CA . PRO A 1 498 ? -12.809 -21.168 -24.756 1.00 69.69 498 PRO A CA 1
ATOM 3958 C C . PRO A 1 498 ? -11.822 -20.862 -25.892 1.00 69.69 498 PRO A C 1
ATOM 3960 O O . PRO A 1 498 ? -12.227 -20.266 -26.899 1.00 69.69 498 PRO A O 1
ATOM 3963 N N . PRO A 1 499 ? -10.543 -21.260 -25.753 1.00 67.19 499 PRO A N 1
ATOM 3964 C CA . PRO A 1 499 ? -9.564 -21.066 -26.812 1.00 67.19 499 PRO A CA 1
ATOM 3965 C C . PRO A 1 499 ? -10.051 -21.744 -28.104 1.00 67.19 499 PRO A C 1
ATOM 3967 O O . PRO A 1 499 ? -10.660 -22.819 -28.037 1.00 67.19 499 PRO A O 1
ATOM 3970 N N . PRO A 1 500 ? -9.820 -21.130 -29.280 1.00 62.59 500 PRO A N 1
ATOM 3971 C CA . PRO A 1 500 ? -10.234 -21.726 -30.542 1.00 62.59 500 PRO A CA 1
ATOM 3972 C C . PRO A 1 500 ? -9.544 -23.088 -30.712 1.00 62.59 500 PRO A C 1
ATOM 3974 O O . PRO A 1 500 ? -8.361 -23.221 -30.373 1.00 62.59 500 PRO A O 1
ATOM 3977 N N . PRO A 1 501 ? -10.251 -24.117 -31.216 1.00 61.88 501 PRO A N 1
ATOM 3978 C CA . PRO A 1 501 ? -9.625 -25.402 -31.482 1.00 61.88 501 PRO A CA 1
ATOM 3979 C C . PRO A 1 501 ? -8.489 -25.241 -32.505 1.00 61.88 501 PRO A C 1
ATOM 3981 O O . PRO A 1 501 ? -8.482 -24.282 -33.284 1.00 61.88 501 PRO A O 1
ATOM 3984 N N . PRO A 1 502 ? -7.518 -26.174 -32.530 1.00 60.81 502 PRO A N 1
ATOM 3985 C CA . PRO A 1 502 ? -6.473 -26.152 -33.538 1.00 60.81 502 PRO A CA 1
ATOM 3986 C C . PRO A 1 502 ? -7.097 -26.097 -34.939 1.00 60.81 502 PRO A C 1
ATOM 3988 O O . PRO A 1 502 ? -8.115 -26.754 -35.180 1.00 60.81 502 PRO A O 1
ATOM 3991 N N . PRO A 1 503 ? -6.493 -25.317 -35.850 1.00 64.25 503 PRO A N 1
ATOM 3992 C CA . PRO A 1 503 ? -7.096 -24.968 -37.124 1.00 64.25 503 PRO A CA 1
ATOM 3993 C C . PRO A 1 503 ? -7.478 -26.228 -37.915 1.00 64.25 503 PRO A C 1
ATOM 3995 O O . PRO A 1 503 ? -6.605 -27.066 -38.174 1.00 64.25 503 PRO A O 1
ATOM 3998 N N . PRO A 1 504 ? -8.762 -26.407 -38.278 1.00 69.94 504 PRO A N 1
ATOM 3999 C CA . PRO A 1 504 ? -9.200 -27.600 -38.983 1.00 69.94 504 PRO A CA 1
ATOM 4000 C C . PRO A 1 504 ? -8.602 -27.659 -40.392 1.00 69.94 504 PRO A C 1
ATOM 4002 O O . PRO A 1 504 ? -8.320 -26.639 -41.029 1.00 69.94 504 PRO A O 1
ATOM 4005 N N . ILE A 1 505 ? -8.431 -28.887 -40.885 1.00 77.00 505 ILE A N 1
ATOM 4006 C CA . ILE A 1 505 ? -8.061 -29.147 -42.276 1.00 77.00 505 ILE A CA 1
ATOM 4007 C C . ILE A 1 505 ? -9.351 -29.174 -43.096 1.00 77.00 505 ILE A C 1
ATOM 4009 O O . ILE A 1 505 ? -10.180 -30.073 -42.941 1.00 77.00 505 ILE A O 1
ATOM 4013 N N . TRP A 1 506 ? -9.528 -28.178 -43.956 1.00 80.56 506 TRP A N 1
ATOM 4014 C CA . TRP A 1 506 ? -10.628 -28.104 -44.907 1.00 80.56 506 TRP A CA 1
ATOM 4015 C C . TRP A 1 506 ? -10.204 -28.718 -46.240 1.00 80.56 506 TRP A C 1
ATOM 4017 O O . TRP A 1 506 ? -9.114 -28.434 -46.731 1.00 80.56 506 TRP A O 1
ATOM 4027 N N . VAL A 1 507 ? -11.057 -29.551 -46.835 1.00 81.31 507 VAL A N 1
ATOM 4028 C CA . VAL A 1 507 ? -10.778 -30.192 -48.126 1.00 81.31 507 VAL A CA 1
ATOM 4029 C C . VAL A 1 507 ? -11.720 -29.630 -49.182 1.00 81.31 507 VAL A C 1
ATOM 4031 O O . VAL A 1 507 ? -12.935 -29.624 -48.979 1.00 81.31 507 VAL A O 1
ATOM 4034 N N . ASP A 1 508 ? -11.167 -29.156 -50.297 1.00 82.31 508 ASP A N 1
ATOM 4035 C CA . ASP A 1 508 ? -11.968 -28.635 -51.407 1.00 82.31 508 ASP A CA 1
ATOM 4036 C C . ASP A 1 508 ? -12.634 -29.750 -52.236 1.00 82.31 508 ASP A C 1
ATOM 4038 O O . ASP A 1 508 ? -12.347 -30.938 -52.082 1.00 82.31 508 ASP A O 1
ATOM 4042 N N . GLU A 1 509 ? -13.520 -29.375 -53.166 1.00 81.00 509 GLU A N 1
ATOM 4043 C CA . GLU A 1 509 ? -14.207 -30.324 -54.061 1.00 81.00 509 GLU A CA 1
ATOM 4044 C C . GLU A 1 509 ? -13.252 -31.143 -54.945 1.00 81.00 509 GLU A C 1
ATOM 4046 O O . GLU A 1 509 ? -13.637 -32.183 -55.485 1.00 81.00 509 GLU A O 1
ATOM 4051 N N . THR A 1 510 ? -12.015 -30.674 -55.122 1.00 80.19 510 THR A N 1
ATOM 4052 C CA . THR A 1 510 ? -11.001 -31.358 -55.923 1.00 80.19 510 THR A CA 1
ATOM 4053 C C . THR A 1 510 ? -10.172 -32.340 -55.100 1.00 80.19 510 THR A C 1
ATOM 4055 O O . THR A 1 510 ? -9.643 -33.282 -55.685 1.00 80.19 510 THR A O 1
ATOM 4058 N N . GLY A 1 511 ? -10.143 -32.187 -53.771 1.00 78.50 511 GLY A N 1
ATOM 4059 C CA . GLY A 1 511 ? -9.404 -32.997 -52.804 1.00 78.50 511 GLY A CA 1
ATOM 4060 C C . GLY A 1 511 ? -8.119 -32.343 -52.271 1.00 78.50 511 GLY A C 1
ATOM 4061 O O . GLY A 1 511 ? -7.288 -33.054 -51.710 1.00 78.50 511 GLY A O 1
ATOM 4062 N N . ASN A 1 512 ? -7.908 -31.036 -52.475 1.00 85.00 512 ASN A N 1
ATOM 4063 C CA . ASN A 1 512 ? -6.786 -30.309 -51.873 1.00 85.00 512 ASN A CA 1
ATOM 4064 C C . ASN A 1 512 ? -7.083 -30.004 -50.402 1.00 85.00 512 ASN A C 1
ATOM 4066 O O . ASN A 1 512 ? -8.208 -29.645 -50.060 1.00 85.00 512 ASN A O 1
ATOM 4070 N N . GLU A 1 513 ? -6.065 -30.080 -49.551 1.00 85.62 513 GLU A N 1
ATOM 4071 C CA . GLU A 1 513 ? -6.156 -29.786 -48.123 1.00 85.62 513 GLU A CA 1
ATOM 4072 C C . GLU A 1 513 ? -5.681 -28.353 -47.839 1.00 85.62 513 GLU A C 1
ATOM 4074 O O . GLU A 1 513 ? -4.576 -27.942 -48.213 1.00 85.62 513 GLU A O 1
ATOM 4079 N N . TYR A 1 514 ? -6.512 -27.602 -47.126 1.00 84.50 514 TYR A N 1
ATOM 4080 C CA . TYR A 1 514 ? -6.259 -26.247 -46.661 1.00 84.50 514 TYR A CA 1
ATOM 4081 C C . TYR A 1 514 ? -6.268 -26.216 -45.135 1.00 84.50 514 TYR A C 1
ATOM 4083 O O . TYR A 1 514 ? -7.129 -26.815 -44.499 1.00 84.50 514 TYR A O 1
ATOM 4091 N N . LEU A 1 515 ? -5.340 -25.471 -44.546 1.00 83.31 515 LEU A N 1
ATOM 4092 C CA . LEU A 1 515 ? -5.292 -25.195 -43.118 1.00 83.31 515 LEU A CA 1
ATOM 4093 C C . LEU A 1 515 ? -6.001 -23.870 -42.827 1.00 83.31 515 LEU A C 1
ATOM 4095 O O . LEU A 1 515 ? -5.642 -22.835 -43.396 1.00 83.31 515 LEU A O 1
ATOM 4099 N N . GLU A 1 516 ? -6.999 -23.886 -41.948 1.00 83.06 516 GLU A N 1
ATOM 4100 C CA . GLU A 1 516 ? -7.749 -22.679 -41.583 1.00 83.06 516 GLU A CA 1
ATOM 4101 C C . GLU A 1 516 ? -7.019 -21.836 -40.530 1.00 83.06 516 GLU A C 1
ATOM 4103 O O . GLU A 1 516 ? -7.199 -22.043 -39.343 1.00 83.06 516 GLU A O 1
ATOM 4108 N N . ILE A 1 517 ? -6.204 -20.863 -40.930 1.00 80.94 517 ILE A N 1
ATOM 4109 C CA . ILE A 1 517 ? -5.376 -20.057 -40.016 1.00 80.94 517 ILE A CA 1
ATOM 4110 C C . ILE A 1 517 ? -5.950 -18.658 -39.764 1.00 80.94 517 ILE A C 1
ATOM 4112 O O . ILE A 1 517 ? -6.679 -18.106 -40.587 1.00 80.94 517 ILE A O 1
ATOM 4116 N N . TYR A 1 518 ? -5.553 -18.039 -38.653 1.00 79.94 518 TYR A N 1
ATOM 4117 C CA . TYR A 1 518 ? -5.792 -16.621 -38.388 1.00 79.94 518 TYR A CA 1
ATOM 4118 C C . TYR A 1 518 ? -4.602 -15.787 -38.889 1.00 79.94 518 TYR A C 1
ATOM 4120 O O . TYR A 1 518 ? -3.456 -16.038 -38.523 1.00 79.94 518 TYR A O 1
ATOM 4128 N N . LEU A 1 519 ? -4.864 -14.793 -39.740 1.00 77.94 519 LEU A N 1
ATOM 4129 C CA . LEU A 1 519 ? -3.876 -13.815 -40.197 1.00 77.94 519 LEU A CA 1
ATOM 4130 C C . LEU A 1 519 ? -4.166 -12.452 -39.574 1.00 77.94 519 LEU A C 1
ATOM 4132 O O . LEU A 1 519 ? -5.219 -11.864 -39.828 1.00 77.94 519 LEU A O 1
ATOM 4136 N N . THR A 1 520 ? -3.202 -11.932 -38.819 1.00 73.62 520 THR A N 1
ATOM 4137 C CA . THR A 1 520 ? -3.240 -10.578 -38.258 1.00 73.62 520 THR A CA 1
ATOM 4138 C C . THR A 1 520 ? -2.540 -9.608 -39.202 1.00 73.62 520 THR A C 1
ATOM 4140 O O . THR A 1 520 ? -1.405 -9.832 -39.628 1.00 73.62 520 THR A O 1
ATOM 4143 N N . ASN A 1 521 ? -3.222 -8.528 -39.575 1.00 72.75 521 ASN A N 1
ATOM 4144 C CA . ASN A 1 521 ? -2.627 -7.473 -40.385 1.00 72.75 521 ASN A CA 1
ATOM 4145 C C . ASN A 1 521 ? -1.723 -6.557 -39.528 1.00 72.75 521 ASN A C 1
ATOM 4147 O O . ASN A 1 521 ? -1.724 -6.602 -38.301 1.00 72.75 521 ASN A O 1
ATOM 4151 N N . ILE A 1 522 ? -0.970 -5.664 -40.177 1.00 60.91 522 ILE A N 1
ATOM 4152 C CA . ILE A 1 522 ? -0.100 -4.676 -39.503 1.00 60.91 522 ILE A CA 1
ATOM 4153 C C . ILE A 1 522 ? -0.848 -3.666 -38.606 1.00 60.91 522 ILE A C 1
ATOM 4155 O O . ILE A 1 522 ? -0.204 -2.890 -37.903 1.00 60.91 522 ILE A O 1
ATOM 4159 N N . PHE A 1 523 ? -2.181 -3.643 -38.656 1.00 60.47 523 PHE A N 1
ATOM 4160 C CA . PHE A 1 523 ? -3.051 -2.789 -37.848 1.00 60.47 523 PHE A CA 1
ATOM 4161 C C . PHE A 1 523 ? -3.675 -3.534 -36.654 1.00 60.47 523 PHE A C 1
ATOM 4163 O O . PHE A 1 523 ? -4.382 -2.908 -35.872 1.00 60.47 523 PHE A O 1
ATOM 4170 N N . GLY A 1 524 ? -3.384 -4.832 -36.486 1.00 54.62 524 GLY A N 1
ATOM 4171 C CA . GLY A 1 524 ? -3.923 -5.671 -35.412 1.00 54.62 524 GLY A CA 1
ATOM 4172 C C . GLY A 1 524 ? -5.253 -6.356 -35.741 1.00 54.62 524 GLY A C 1
ATOM 4173 O O . GLY A 1 524 ? -5.739 -7.141 -34.931 1.00 54.62 524 GLY A O 1
ATOM 4174 N N . ASP A 1 525 ? -5.835 -6.130 -36.923 1.00 70.69 525 ASP A N 1
ATOM 4175 C CA . ASP A 1 525 ? -7.062 -6.822 -37.317 1.00 70.69 525 ASP A CA 1
ATOM 4176 C C . ASP A 1 525 ? -6.734 -8.262 -37.712 1.00 70.69 525 ASP A C 1
ATOM 4178 O O . ASP A 1 525 ? -5.938 -8.511 -38.626 1.00 70.69 525 ASP A O 1
ATOM 4182 N N . THR A 1 526 ? -7.373 -9.212 -37.038 1.00 74.12 526 THR A N 1
ATOM 4183 C CA . THR A 1 526 ? -7.190 -10.645 -37.274 1.00 74.12 526 THR A CA 1
ATOM 4184 C C . THR A 1 526 ? -8.352 -11.192 -38.103 1.00 74.12 526 THR A C 1
ATOM 4186 O O . THR A 1 526 ? -9.512 -10.932 -37.793 1.00 74.12 526 THR A O 1
ATOM 4189 N N . ARG A 1 527 ? -8.055 -11.945 -39.171 1.00 79.81 527 ARG A N 1
ATOM 4190 C CA . ARG A 1 527 ? -9.057 -12.600 -40.034 1.00 79.81 527 ARG A CA 1
ATOM 4191 C C . ARG A 1 527 ? -8.749 -14.082 -40.244 1.00 79.81 527 ARG A C 1
ATOM 4193 O O . ARG A 1 527 ? -7.587 -14.443 -40.418 1.00 79.81 527 ARG A O 1
ATOM 4200 N N . ARG A 1 528 ? -9.784 -14.927 -40.258 1.00 83.19 528 ARG A N 1
ATOM 4201 C CA . ARG A 1 528 ? -9.679 -16.374 -40.511 1.00 83.19 528 ARG A CA 1
ATOM 4202 C C . ARG A 1 528 ? -9.634 -16.645 -42.021 1.00 83.19 528 ARG A C 1
ATOM 4204 O O . ARG A 1 528 ? -10.449 -16.107 -42.769 1.00 83.19 528 ARG A O 1
ATOM 4211 N N . VAL A 1 529 ? -8.672 -17.443 -42.476 1.00 85.00 529 VAL A N 1
ATOM 4212 C CA . VAL A 1 529 ? -8.416 -17.743 -43.896 1.00 85.00 529 VAL A CA 1
ATOM 4213 C C . VAL A 1 529 ? -8.048 -19.214 -44.096 1.00 85.00 529 VAL A C 1
ATOM 4215 O O . VAL A 1 529 ? -7.557 -19.861 -43.179 1.00 85.00 529 VAL A O 1
ATOM 4218 N N . ARG A 1 530 ? -8.213 -19.744 -45.309 1.00 86.62 530 ARG A N 1
ATOM 4219 C CA . ARG A 1 530 ? -7.779 -21.093 -45.712 1.00 86.62 530 ARG A CA 1
ATOM 4220 C C . ARG A 1 530 ? -6.455 -21.009 -46.465 1.00 86.62 530 ARG A C 1
ATOM 4222 O O . ARG A 1 530 ? -6.433 -20.523 -47.592 1.00 86.62 530 ARG A O 1
ATOM 4229 N N . LYS A 1 531 ? -5.355 -21.479 -45.874 1.00 85.62 531 LYS A N 1
ATOM 4230 C CA . LYS A 1 531 ? -4.047 -21.578 -46.542 1.00 85.62 531 LYS A CA 1
ATOM 4231 C C . LYS A 1 531 ? -3.881 -22.971 -47.138 1.00 85.62 531 LYS A C 1
ATOM 4233 O O . LYS A 1 531 ? -3.964 -23.950 -46.405 1.00 85.62 531 LYS A O 1
ATOM 4238 N N . LEU A 1 532 ? -3.626 -23.076 -48.440 1.00 83.94 532 LEU A N 1
ATOM 4239 C CA . LEU A 1 532 ? -3.350 -24.365 -49.078 1.00 83.94 532 LEU A CA 1
ATOM 4240 C C . LEU A 1 532 ? -2.093 -24.995 -48.461 1.00 83.94 532 LEU A C 1
ATOM 4242 O O . LEU A 1 532 ? -1.048 -24.350 -48.401 1.00 83.94 532 LEU A O 1
ATOM 4246 N N . VAL A 1 533 ? -2.194 -26.245 -48.015 1.00 85.56 533 VAL A N 1
ATOM 4247 C CA . VAL A 1 533 ? -1.069 -26.977 -47.409 1.00 85.56 533 VAL A CA 1
ATOM 4248 C C . VAL A 1 533 ? -0.750 -28.270 -48.142 1.00 85.56 533 VAL A C 1
ATOM 4250 O O . VAL A 1 533 ? 0.399 -28.709 -48.109 1.00 85.56 533 VAL A O 1
ATOM 4253 N N . LYS A 1 534 ? -1.721 -28.865 -48.845 1.00 84.38 534 LYS A N 1
ATOM 4254 C CA . LYS A 1 534 ? -1.503 -30.105 -49.589 1.00 84.38 534 LYS A CA 1
ATOM 4255 C C . LYS A 1 534 ? -2.373 -30.193 -50.830 1.00 84.38 534 LYS A C 1
ATOM 4257 O O . LYS A 1 534 ? -3.559 -29.880 -50.793 1.00 84.38 534 LYS A O 1
ATOM 4262 N N . LEU A 1 535 ? -1.790 -30.659 -51.924 1.00 83.06 535 LEU A N 1
ATOM 4263 C CA . LEU A 1 535 ? -2.515 -30.927 -53.162 1.00 83.06 535 LEU A CA 1
ATOM 4264 C C . LEU A 1 535 ? -3.120 -32.339 -53.161 1.00 83.06 535 LEU A C 1
ATOM 4266 O O . LEU A 1 535 ? -2.665 -33.224 -52.436 1.00 83.06 535 LEU A O 1
ATOM 4270 N N . VAL A 1 536 ? -4.103 -32.570 -54.036 1.00 82.94 536 VAL A N 1
ATOM 4271 C CA . VAL A 1 536 ? -4.772 -33.875 -54.266 1.00 82.94 536 VAL A CA 1
ATOM 4272 C C . VAL A 1 536 ? -3.802 -35.041 -54.482 1.00 82.94 536 VAL A C 1
ATOM 4274 O O . VAL A 1 536 ? -4.110 -36.188 -54.160 1.00 82.94 536 VAL A O 1
ATOM 4277 N N . ASP A 1 537 ? -2.631 -34.771 -55.059 1.00 77.81 537 ASP A N 1
ATOM 4278 C CA . ASP A 1 537 ? -1.602 -35.775 -55.339 1.00 77.81 537 ASP A CA 1
ATOM 4279 C C . ASP A 1 537 ? -0.727 -36.127 -54.120 1.00 77.81 537 ASP A C 1
ATOM 4281 O O . ASP A 1 537 ? 0.134 -37.006 -54.204 1.00 77.81 537 ASP A O 1
ATOM 4285 N N . GLY A 1 538 ? -0.976 -35.479 -52.981 1.00 74.38 538 GLY A N 1
ATOM 4286 C CA . GLY A 1 538 ? -0.263 -35.662 -51.727 1.00 74.38 538 GLY A CA 1
ATOM 4287 C C . GLY A 1 538 ? 0.956 -34.756 -51.547 1.00 74.38 538 GLY A C 1
ATOM 4288 O O . GLY A 1 538 ? 1.635 -34.891 -50.529 1.00 74.38 538 GLY A O 1
ATOM 4289 N N . THR A 1 539 ? 1.240 -33.850 -52.488 1.00 83.06 539 THR A N 1
ATOM 4290 C CA . THR A 1 539 ? 2.368 -32.909 -52.404 1.00 83.06 539 THR A CA 1
ATOM 4291 C C . THR A 1 539 ? 2.086 -31.804 -51.387 1.00 83.06 539 THR A C 1
ATOM 4293 O O . THR A 1 539 ? 1.065 -31.124 -51.479 1.00 83.06 539 THR A O 1
ATOM 4296 N N . GLU A 1 540 ? 2.999 -31.604 -50.435 1.00 82.75 540 GLU A N 1
ATOM 4297 C CA . GLU A 1 540 ? 2.940 -30.512 -49.454 1.00 82.75 540 GLU A CA 1
ATOM 4298 C C . GLU A 1 540 ? 3.376 -29.175 -50.080 1.00 82.75 540 GLU A C 1
ATOM 4300 O O . GLU A 1 540 ? 4.308 -29.128 -50.887 1.00 82.75 540 GLU A O 1
ATOM 4305 N N . VAL A 1 541 ? 2.702 -28.082 -49.711 1.00 81.12 541 VAL A N 1
ATOM 4306 C CA . VAL A 1 541 ? 2.933 -26.733 -50.250 1.00 81.12 541 VAL A CA 1
ATOM 4307 C C . VAL A 1 541 ? 3.263 -25.771 -49.103 1.00 81.12 541 VAL A C 1
ATOM 4309 O O . VAL A 1 541 ? 2.393 -25.423 -48.310 1.00 81.12 541 VAL A O 1
ATOM 4312 N N . GLU A 1 542 ? 4.520 -25.320 -49.010 1.00 68.50 542 GLU A N 1
ATOM 4313 C CA . GLU A 1 542 ? 4.978 -24.421 -47.928 1.00 68.50 542 GLU A CA 1
ATOM 4314 C C . GLU A 1 542 ? 4.407 -22.990 -48.057 1.00 68.50 542 GLU A C 1
ATOM 4316 O O . GLU A 1 542 ? 3.952 -22.398 -47.071 1.00 68.50 542 GLU A O 1
ATOM 4321 N N . ASP A 1 543 ? 4.339 -22.466 -49.285 1.00 74.44 543 ASP A N 1
ATOM 4322 C CA . ASP A 1 543 ? 3.810 -21.136 -49.628 1.00 74.44 543 ASP A CA 1
ATOM 4323 C C . ASP A 1 543 ? 2.530 -21.250 -50.471 1.00 74.44 543 ASP A C 1
ATOM 4325 O O . ASP A 1 543 ? 2.463 -20.805 -51.617 1.00 74.44 543 ASP A O 1
ATOM 4329 N N . GLY A 1 544 ? 1.516 -21.920 -49.922 1.00 75.69 544 GLY A N 1
ATOM 4330 C CA . GLY A 1 544 ? 0.234 -22.103 -50.598 1.00 75.69 544 GLY A CA 1
ATOM 4331 C C . GLY A 1 544 ? -0.639 -20.847 -50.636 1.00 75.69 544 GLY A C 1
ATOM 4332 O O . GLY A 1 544 ? -0.569 -19.990 -49.749 1.00 75.69 544 GLY A O 1
ATOM 4333 N N . ASP A 1 545 ? -1.489 -20.768 -51.664 1.00 81.12 545 ASP A N 1
ATOM 4334 C CA . ASP A 1 545 ? -2.463 -19.691 -51.836 1.00 81.12 545 ASP A CA 1
ATOM 4335 C C . ASP A 1 545 ? -3.412 -19.590 -50.631 1.00 81.12 545 ASP A C 1
ATOM 4337 O O . ASP A 1 545 ? -3.801 -20.593 -50.021 1.00 81.12 545 ASP A O 1
ATOM 4341 N N . VAL A 1 546 ? -3.793 -18.354 -50.303 1.00 84.06 546 VAL A N 1
ATOM 4342 C CA . VAL A 1 546 ? -4.681 -18.031 -49.184 1.00 84.06 546 VAL A CA 1
ATOM 4343 C C . VAL A 1 546 ? -6.055 -17.646 -49.723 1.00 84.06 546 VAL A C 1
ATOM 4345 O O . VAL A 1 546 ? -6.182 -16.696 -50.495 1.00 84.06 546 VAL A O 1
ATOM 4348 N N . LEU A 1 547 ? -7.083 -18.372 -49.296 1.00 83.38 547 LEU A N 1
ATOM 4349 C CA . LEU A 1 547 ? -8.482 -18.097 -49.600 1.00 83.38 547 LEU A CA 1
ATOM 4350 C C . LEU A 1 547 ? -9.148 -17.413 -48.403 1.00 83.38 547 LEU A C 1
ATOM 4352 O O . LEU A 1 547 ? -9.077 -17.905 -47.276 1.00 83.38 547 LEU A O 1
ATOM 4356 N N . ASP A 1 548 ? -9.812 -16.286 -48.650 1.00 82.50 548 ASP A N 1
ATOM 4357 C CA . ASP A 1 548 ? -10.612 -15.606 -47.631 1.00 82.50 548 ASP A CA 1
ATOM 4358 C C . ASP A 1 548 ? -11.904 -16.397 -47.357 1.00 82.50 548 ASP A C 1
ATOM 4360 O O . ASP A 1 548 ? -12.592 -16.814 -48.292 1.00 82.50 548 ASP A O 1
ATOM 4364 N N . ILE A 1 549 ? -12.240 -16.590 -46.077 1.00 81.88 549 ILE A N 1
ATOM 4365 C CA . ILE A 1 549 ? -13.512 -17.194 -45.660 1.00 81.88 549 ILE A CA 1
ATOM 4366 C C . ILE A 1 549 ? -14.547 -16.063 -45.481 1.00 81.88 549 ILE A C 1
ATOM 4368 O O . ILE A 1 549 ? -14.248 -15.072 -44.805 1.00 81.88 549 ILE A O 1
ATOM 4372 N N . PRO A 1 550 ? -15.755 -16.156 -46.071 1.00 84.25 550 PRO A N 1
ATOM 4373 C CA . PRO A 1 550 ? -16.836 -15.198 -45.835 1.00 84.25 550 PRO A CA 1
ATOM 4374 C C . PRO A 1 550 ? -17.175 -15.058 -44.344 1.00 84.25 550 PRO A C 1
ATOM 4376 O O . PRO A 1 550 ? -17.232 -16.049 -43.626 1.00 84.25 550 PRO A O 1
ATOM 4379 N N . ALA A 1 551 ? -17.467 -13.840 -43.877 1.00 78.88 551 ALA A N 1
ATOM 4380 C CA . ALA A 1 551 ? -17.717 -13.576 -42.453 1.00 78.88 551 ALA A CA 1
ATOM 4381 C C . ALA A 1 551 ? -18.883 -14.394 -41.856 1.00 78.88 551 ALA A C 1
ATOM 4383 O O . ALA A 1 551 ? -18.813 -14.795 -40.700 1.00 78.88 551 ALA A O 1
ATOM 4384 N N . GLU A 1 552 ? -19.933 -14.663 -42.639 1.00 80.94 552 GLU A N 1
ATOM 4385 C CA . GLU A 1 552 ? -21.057 -15.519 -42.222 1.00 80.94 552 GLU A CA 1
ATOM 4386 C C . GLU A 1 552 ? -20.608 -16.973 -41.998 1.00 80.94 552 GLU A C 1
ATOM 4388 O O . GLU A 1 552 ? -20.965 -17.580 -40.995 1.00 80.94 552 GLU A O 1
ATOM 4393 N N . GLU A 1 553 ? -19.750 -17.498 -42.879 1.00 81.62 553 GLU A N 1
ATOM 4394 C CA . GLU A 1 553 ? -19.190 -18.849 -42.764 1.00 81.62 553 GLU A CA 1
ATOM 4395 C C . GLU A 1 553 ? -18.217 -18.953 -41.577 1.00 81.62 553 GLU A C 1
ATOM 4397 O O . GLU A 1 553 ? -18.215 -19.959 -40.875 1.00 81.62 553 GLU A O 1
ATOM 4402 N N . VAL A 1 554 ? -17.437 -17.901 -41.290 1.00 78.12 554 VAL A N 1
ATOM 4403 C CA . VAL A 1 554 ? -16.585 -17.847 -40.086 1.00 78.12 554 VAL A CA 1
ATOM 4404 C C . VAL A 1 554 ? -17.425 -17.988 -38.815 1.00 78.12 554 VAL A C 1
ATOM 4406 O O . VAL A 1 554 ? -17.077 -18.794 -37.956 1.00 78.12 554 VAL A O 1
ATOM 4409 N N . LEU A 1 555 ? -18.543 -17.260 -38.712 1.00 78.38 555 LEU A N 1
ATOM 4410 C CA . LEU A 1 555 ? -19.437 -17.338 -37.553 1.00 78.38 555 LEU A CA 1
ATOM 4411 C C . LEU A 1 555 ? -20.044 -18.738 -37.388 1.00 78.38 555 LEU A C 1
ATOM 4413 O O . LEU A 1 555 ? -20.036 -19.276 -36.284 1.00 78.38 555 LEU A O 1
ATOM 4417 N N . GLU A 1 556 ? -20.518 -19.357 -38.473 1.00 81.12 556 GLU A N 1
ATOM 4418 C CA . GLU A 1 556 ? -21.067 -20.721 -38.433 1.00 81.12 556 GLU A CA 1
ATOM 4419 C C . GLU A 1 556 ? -20.019 -21.762 -38.009 1.00 81.12 556 GLU A C 1
ATOM 4421 O O . GLU A 1 556 ? -20.321 -22.681 -37.239 1.00 81.12 556 GLU A O 1
ATOM 4426 N N . ILE A 1 557 ? -18.779 -21.628 -38.495 1.00 75.75 557 ILE A N 1
ATOM 4427 C CA . ILE A 1 557 ? -17.673 -22.510 -38.112 1.00 75.75 557 ILE A CA 1
ATOM 4428 C C . ILE A 1 557 ? -17.347 -22.335 -36.624 1.00 75.75 557 ILE A C 1
ATOM 4430 O O . ILE A 1 557 ? -17.256 -23.336 -35.914 1.00 75.75 557 ILE A O 1
ATOM 4434 N N . GLU A 1 558 ? -17.230 -21.098 -36.139 1.00 74.38 558 GLU A N 1
ATOM 4435 C CA . GLU A 1 558 ? -16.933 -20.799 -34.732 1.00 74.38 558 GLU A CA 1
ATOM 4436 C C . GLU A 1 558 ? -18.052 -21.264 -33.783 1.00 74.38 558 GLU A C 1
ATOM 4438 O O . GLU A 1 558 ? -17.771 -21.793 -32.706 1.00 74.38 558 GLU A O 1
ATOM 4443 N N . GLU A 1 559 ? -19.325 -21.125 -34.169 1.00 78.62 559 GLU A N 1
ATOM 4444 C CA . GLU A 1 559 ? -20.462 -21.650 -33.401 1.00 78.62 559 GLU A CA 1
ATOM 4445 C C . GLU A 1 559 ? -20.459 -23.182 -33.343 1.00 78.62 559 GLU A C 1
ATOM 4447 O O . GLU A 1 559 ? -20.678 -23.765 -32.275 1.00 78.62 559 GLU A O 1
ATOM 4452 N N . ARG A 1 560 ? -20.182 -23.855 -34.469 1.00 80.25 560 ARG A N 1
ATOM 4453 C CA . ARG A 1 560 ? -20.079 -25.320 -34.517 1.00 80.25 560 ARG A CA 1
ATOM 4454 C C . ARG A 1 560 ? -18.924 -25.824 -33.658 1.00 80.25 560 ARG A C 1
ATOM 4456 O O . ARG A 1 560 ? -19.127 -26.742 -32.869 1.00 80.25 560 ARG A O 1
ATOM 4463 N N . GLU A 1 561 ? -17.745 -25.225 -33.798 1.00 74.88 561 GLU A N 1
ATOM 4464 C CA . GLU A 1 561 ? -16.551 -25.554 -33.014 1.00 74.88 561 GLU A CA 1
ATOM 4465 C C . GLU A 1 561 ? -16.798 -25.366 -31.516 1.00 74.88 561 GLU A C 1
ATOM 4467 O O . GLU A 1 561 ? -16.452 -26.239 -30.720 1.00 74.88 561 GLU A O 1
ATOM 4472 N N . ARG A 1 562 ? -17.476 -24.279 -31.129 1.00 73.56 562 ARG A N 1
ATOM 4473 C CA . ARG A 1 562 ? -17.880 -24.034 -29.740 1.00 73.56 562 ARG A CA 1
ATOM 4474 C C . ARG A 1 562 ? -18.824 -25.115 -29.221 1.00 73.56 562 ARG A C 1
ATOM 4476 O O . ARG A 1 562 ? -18.605 -25.627 -28.127 1.00 73.56 562 ARG A O 1
ATOM 4483 N N . ARG A 1 563 ? -19.837 -25.502 -30.002 1.00 78.81 563 ARG A N 1
ATOM 4484 C CA . ARG A 1 563 ? -20.776 -26.565 -29.614 1.00 78.81 563 ARG A CA 1
ATOM 4485 C C . ARG A 1 563 ? -20.073 -27.915 -29.467 1.00 78.81 563 ARG A C 1
ATOM 4487 O O . ARG A 1 563 ? -20.279 -28.601 -28.475 1.00 78.81 563 ARG A O 1
ATOM 4494 N N . GLU A 1 564 ? -19.226 -28.291 -30.424 1.00 79.56 564 GLU A N 1
ATOM 4495 C CA . GLU A 1 564 ? -18.453 -29.540 -30.365 1.00 79.56 564 GLU A CA 1
ATOM 4496 C C . GLU A 1 564 ? -17.485 -29.558 -29.175 1.00 79.56 564 GLU A C 1
ATOM 4498 O O . GLU A 1 564 ? -17.321 -30.587 -28.513 1.00 79.56 564 GLU A O 1
ATOM 4503 N N . PHE A 1 565 ? -16.869 -28.414 -28.872 1.00 76.94 565 PHE A N 1
ATOM 4504 C CA . PHE A 1 565 ? -16.035 -28.233 -27.692 1.00 76.94 565 PHE A CA 1
ATOM 4505 C C . PHE A 1 565 ? -16.838 -28.424 -26.396 1.00 76.94 565 PHE A C 1
ATOM 4507 O O . PHE A 1 565 ? -16.430 -29.207 -25.535 1.00 76.94 565 PHE A O 1
ATOM 4514 N N . GLU A 1 566 ? -18.000 -27.777 -26.269 1.00 76.94 566 GLU A N 1
ATOM 4515 C CA . GLU A 1 566 ? -18.895 -27.907 -25.111 1.00 76.94 566 GLU A CA 1
ATOM 4516 C C . GLU A 1 566 ? -19.413 -29.342 -24.931 1.00 76.94 566 GLU A C 1
ATOM 4518 O O . GLU A 1 566 ? -19.359 -29.879 -23.824 1.00 76.94 566 GLU A O 1
ATOM 4523 N N . GLU A 1 567 ? -19.829 -30.012 -26.009 1.00 81.62 567 GLU A N 1
ATOM 4524 C CA . GLU A 1 567 ? -20.264 -31.415 -25.981 1.00 81.62 567 GLU A CA 1
ATOM 4525 C C . GLU A 1 567 ? -19.126 -32.353 -25.541 1.00 81.62 567 GLU A C 1
ATOM 4527 O O . GLU A 1 567 ? -19.316 -33.241 -24.701 1.00 81.62 567 GLU A O 1
ATOM 4532 N N . ARG A 1 568 ? -17.909 -32.148 -26.069 1.00 81.06 568 ARG A N 1
ATOM 4533 C CA . ARG A 1 568 ? -16.710 -32.910 -25.679 1.00 81.06 568 ARG A CA 1
ATOM 4534 C C . ARG A 1 568 ? -16.388 -32.719 -24.198 1.00 81.06 568 ARG A C 1
ATOM 4536 O O . ARG A 1 568 ? -16.062 -33.696 -23.516 1.00 81.06 568 ARG A O 1
ATOM 4543 N N . ARG A 1 569 ? -16.486 -31.482 -23.714 1.00 77.56 569 ARG A N 1
ATOM 4544 C CA . ARG A 1 569 ? -16.261 -31.084 -22.321 1.00 77.56 569 ARG A CA 1
ATOM 4545 C C . ARG A 1 569 ? -17.287 -31.726 -21.386 1.00 77.56 569 ARG A C 1
ATOM 4547 O O . ARG A 1 569 ? -16.911 -32.355 -20.396 1.00 77.56 569 ARG A O 1
ATOM 4554 N N . GLU A 1 570 ? -18.574 -31.650 -21.723 1.00 80.56 570 GLU A N 1
ATOM 4555 C CA . GLU A 1 570 ? -19.651 -32.251 -20.932 1.00 80.56 570 GLU A CA 1
ATOM 4556 C C . GLU A 1 570 ? -19.509 -33.778 -20.860 1.00 80.56 570 GLU A C 1
ATOM 4558 O O . GLU A 1 570 ? -19.651 -34.368 -19.784 1.00 80.56 570 GLU A O 1
ATOM 4563 N N . ARG A 1 571 ? -19.151 -34.423 -21.979 1.00 82.19 571 ARG A N 1
ATOM 4564 C CA . ARG A 1 571 ? -18.881 -35.865 -22.019 1.00 82.19 571 ARG A CA 1
ATOM 4565 C C . ARG A 1 571 ? -17.747 -36.254 -21.072 1.00 82.19 571 ARG A C 1
ATOM 4567 O O . ARG A 1 571 ? -17.944 -37.137 -20.241 1.00 82.19 571 ARG A O 1
ATOM 4574 N N . ARG A 1 572 ? -16.597 -35.571 -21.142 1.00 78.75 572 ARG A N 1
ATOM 4575 C CA . ARG A 1 572 ? -15.457 -35.819 -20.237 1.00 78.75 572 ARG A CA 1
ATOM 4576 C C . ARG A 1 572 ? -15.842 -35.631 -18.769 1.00 78.75 572 ARG A C 1
ATOM 4578 O O . ARG A 1 572 ? -15.507 -36.466 -17.932 1.00 78.75 572 ARG A O 1
ATOM 4585 N N . ARG A 1 573 ? -16.605 -34.580 -18.453 1.00 77.50 573 ARG A N 1
ATOM 4586 C CA . ARG A 1 573 ? -17.080 -34.312 -17.088 1.00 77.50 573 ARG A CA 1
ATOM 4587 C C . ARG A 1 573 ? -17.975 -35.437 -16.560 1.00 77.50 573 ARG A C 1
ATOM 4589 O O . ARG A 1 573 ? -17.776 -35.883 -15.430 1.00 77.50 573 ARG A O 1
ATOM 4596 N N . LYS A 1 574 ? -18.918 -35.928 -17.374 1.00 81.75 574 LYS A N 1
ATOM 4597 C CA . LYS A 1 574 ? -19.788 -37.068 -17.027 1.00 81.75 574 LYS A CA 1
ATOM 4598 C C . LYS A 1 574 ? -18.990 -38.357 -16.836 1.00 81.75 574 LYS A C 1
ATOM 4600 O O . LYS A 1 574 ? -19.198 -39.054 -15.846 1.00 81.75 574 LYS A O 1
ATOM 4605 N N . GLU A 1 575 ? -18.053 -38.651 -17.736 1.00 82.38 575 GLU A N 1
ATOM 4606 C CA . GLU A 1 575 ? -17.163 -39.815 -17.626 1.00 82.38 575 GLU A CA 1
ATOM 4607 C C . GLU A 1 575 ? -16.339 -39.775 -16.331 1.00 82.38 575 GLU A C 1
ATOM 4609 O O . GLU A 1 575 ? -16.250 -40.780 -15.622 1.00 82.38 575 GLU A O 1
ATOM 4614 N N . ARG A 1 576 ? -15.804 -38.606 -15.960 1.00 75.62 576 ARG A N 1
ATOM 4615 C CA . ARG A 1 576 ? -15.038 -38.421 -14.720 1.00 75.62 576 ARG A CA 1
ATOM 4616 C C . ARG A 1 576 ? -15.900 -38.581 -13.468 1.00 75.62 576 ARG A C 1
ATOM 4618 O O . ARG A 1 576 ? -15.501 -39.283 -12.540 1.00 75.62 576 ARG A O 1
ATOM 4625 N N . GLN A 1 577 ? -17.096 -37.988 -13.444 1.00 79.25 577 GLN A N 1
ATOM 4626 C CA . GLN A 1 577 ? -18.048 -38.174 -12.341 1.00 79.25 577 GLN A CA 1
ATOM 4627 C C . GLN A 1 577 ? -18.431 -39.649 -12.167 1.00 79.25 577 GLN A C 1
ATOM 4629 O O . GLN A 1 577 ? -18.454 -40.148 -11.042 1.00 79.25 577 GLN A O 1
ATOM 4634 N N . ALA A 1 578 ? -18.659 -40.367 -13.270 1.00 81.81 578 ALA A N 1
ATOM 4635 C CA . ALA A 1 578 ? -18.954 -41.795 -13.240 1.00 81.81 578 ALA A CA 1
ATOM 4636 C C . ALA A 1 578 ? -17.777 -42.623 -12.692 1.00 81.81 578 ALA A C 1
ATOM 4638 O O . ALA A 1 578 ? -17.989 -43.483 -11.837 1.00 81.81 578 ALA A O 1
ATOM 4639 N N . ARG A 1 579 ? -16.535 -42.340 -13.119 1.00 81.31 579 ARG A N 1
ATOM 4640 C CA . ARG A 1 579 ? -15.322 -43.002 -12.598 1.00 81.31 579 ARG A CA 1
ATOM 4641 C C . ARG A 1 579 ? -15.143 -42.786 -11.096 1.00 81.31 579 ARG A C 1
ATOM 4643 O O . ARG A 1 579 ? -14.857 -43.743 -10.384 1.00 81.31 579 ARG A O 1
ATOM 4650 N N . LYS A 1 580 ? -15.362 -41.565 -10.601 1.00 77.12 580 LYS A N 1
ATOM 4651 C CA . LYS A 1 580 ? -15.281 -41.257 -9.164 1.00 77.12 580 LYS A CA 1
ATOM 4652 C C . LYS A 1 580 ? -16.352 -41.954 -8.350 1.00 77.12 580 LYS A C 1
ATOM 4654 O O . LYS A 1 580 ? -16.038 -42.535 -7.319 1.00 77.12 580 LYS A O 1
ATOM 4659 N N . LEU A 1 581 ? -17.598 -41.944 -8.820 1.00 82.38 581 LEU A N 1
ATOM 4660 C CA . LEU A 1 581 ? -18.679 -42.658 -8.146 1.00 82.38 581 LEU A CA 1
ATOM 4661 C C . LEU A 1 581 ? -18.399 -44.168 -8.102 1.00 82.38 581 LEU A C 1
ATOM 4663 O O . LEU A 1 581 ? -18.670 -44.812 -7.093 1.00 82.38 581 LEU A O 1
ATOM 4667 N N . ALA A 1 582 ? -17.820 -44.726 -9.169 1.00 81.69 582 ALA A N 1
ATOM 4668 C CA . ALA A 1 582 ? -17.385 -46.119 -9.200 1.00 81.69 582 ALA A CA 1
ATOM 4669 C C . ALA A 1 582 ? -16.229 -46.396 -8.220 1.00 81.69 582 ALA A C 1
ATOM 4671 O O . ALA A 1 582 ? -16.270 -47.404 -7.520 1.00 81.69 582 ALA A O 1
ATOM 4672 N N . ALA A 1 583 ? -15.239 -45.504 -8.122 1.00 80.50 583 ALA A N 1
ATOM 4673 C CA . ALA A 1 583 ? -14.141 -45.621 -7.160 1.00 80.50 583 ALA A CA 1
ATOM 4674 C C . ALA A 1 583 ? -14.628 -45.519 -5.705 1.00 80.50 583 ALA A C 1
ATOM 4676 O O . ALA A 1 583 ? -14.237 -46.333 -4.877 1.00 80.50 583 ALA A O 1
ATOM 4677 N N . LEU A 1 584 ? -15.537 -44.584 -5.410 1.00 80.81 584 LEU A N 1
ATOM 4678 C CA . LEU A 1 584 ? -16.133 -44.423 -4.082 1.00 80.81 584 LEU A CA 1
ATOM 4679 C C . LEU A 1 584 ? -16.950 -45.658 -3.682 1.00 80.81 584 LEU A C 1
ATOM 4681 O O . LEU A 1 584 ? -16.820 -46.144 -2.566 1.00 80.81 584 LEU A O 1
ATOM 4685 N N . ARG A 1 585 ? -17.742 -46.209 -4.613 1.00 81.69 585 ARG A N 1
ATOM 4686 C CA . ARG A 1 585 ? -18.464 -47.473 -4.399 1.00 81.69 585 ARG A CA 1
ATOM 4687 C C . ARG A 1 585 ? -17.521 -48.643 -4.150 1.00 81.69 585 ARG A C 1
ATOM 4689 O O . ARG A 1 585 ? -17.860 -49.524 -3.374 1.00 81.69 585 ARG A O 1
ATOM 4696 N N . LYS A 1 586 ? -16.359 -48.662 -4.808 1.00 82.69 586 LYS A N 1
ATOM 4697 C CA . LYS A 1 586 ? -15.347 -49.697 -4.598 1.00 82.69 586 LYS A CA 1
ATOM 4698 C C . LYS A 1 586 ? -14.697 -49.580 -3.217 1.00 82.69 586 LYS A C 1
ATOM 4700 O O . LYS A 1 586 ? -14.581 -50.595 -2.555 1.00 82.69 586 LYS A O 1
ATOM 4705 N N . LEU A 1 587 ? -14.358 -48.367 -2.773 1.00 79.25 587 LEU A N 1
ATOM 4706 C CA . LEU A 1 587 ? -13.842 -48.117 -1.421 1.00 79.25 587 LEU A CA 1
ATOM 4707 C C . LEU A 1 587 ? -14.866 -48.486 -0.345 1.00 79.25 587 LEU A C 1
ATOM 4709 O O . LEU A 1 587 ? -14.515 -49.159 0.608 1.00 79.25 587 LEU A O 1
ATOM 4713 N N . GLN A 1 588 ? -16.138 -48.128 -0.536 1.00 78.31 588 GLN A N 1
ATOM 4714 C CA . GLN A 1 588 ? -17.212 -48.534 0.377 1.00 78.31 588 GLN A CA 1
ATOM 4715 C C . GLN A 1 588 ? -17.408 -50.054 0.400 1.00 78.31 588 GLN A C 1
ATOM 4717 O O . GLN A 1 588 ? -17.686 -50.614 1.448 1.00 78.31 588 GLN A O 1
ATOM 4722 N N . ALA A 1 589 ? -17.259 -50.735 -0.739 1.00 76.12 589 ALA A N 1
ATOM 4723 C CA . ALA A 1 589 ? -17.321 -52.194 -0.791 1.00 76.12 589 ALA A CA 1
ATOM 4724 C C . ALA A 1 589 ? -16.076 -52.869 -0.182 1.00 76.12 589 ALA A C 1
ATOM 4726 O O . ALA A 1 589 ? -16.189 -53.980 0.319 1.00 76.12 589 ALA A O 1
ATOM 4727 N N . GLU A 1 590 ? -14.906 -52.224 -0.231 1.00 76.06 590 GLU A N 1
ATOM 4728 C CA . GLU A 1 590 ? -13.678 -52.683 0.432 1.00 76.06 590 GLU A CA 1
ATOM 4729 C C . GLU A 1 590 ? -13.744 -52.446 1.953 1.00 76.06 590 GLU A C 1
ATOM 4731 O O . GLU A 1 590 ? -13.405 -53.360 2.687 1.00 76.06 590 GLU A O 1
ATOM 4736 N N . GLU A 1 591 ? -14.270 -51.310 2.431 1.00 70.06 591 GLU A N 1
ATOM 4737 C CA . GLU A 1 591 ? -14.525 -51.057 3.865 1.00 70.06 591 GLU A CA 1
ATOM 4738 C C . GLU A 1 591 ? -15.567 -52.028 4.437 1.00 70.06 591 GLU A C 1
ATOM 4740 O O . GLU A 1 591 ? -15.338 -52.617 5.485 1.00 70.06 591 GLU A O 1
ATOM 4745 N N . VAL A 1 592 ? -16.675 -52.264 3.723 1.00 62.94 592 VAL A N 1
ATOM 4746 C CA . VAL A 1 592 ? -17.681 -53.263 4.130 1.00 62.94 592 VAL A CA 1
ATOM 4747 C C . VAL A 1 592 ? -17.109 -54.682 4.057 1.00 62.94 592 VAL A C 1
ATOM 4749 O O . VAL A 1 592 ? -17.430 -55.507 4.898 1.00 62.94 592 VAL A O 1
ATOM 4752 N N . GLY A 1 593 ? -16.233 -54.973 3.091 1.00 57.75 593 GLY A N 1
ATOM 4753 C CA . GLY A 1 593 ? -15.552 -56.266 2.993 1.00 57.75 593 GLY A CA 1
ATOM 4754 C C . GLY A 1 593 ? -14.450 -56.483 4.039 1.00 57.75 593 GLY A C 1
ATOM 4755 O O . GLY A 1 593 ? -14.152 -57.630 4.357 1.00 57.75 593 GLY A O 1
ATOM 4756 N N . GLU A 1 594 ? -13.836 -55.419 4.565 1.00 55.31 594 GLU A N 1
ATOM 4757 C CA . GLU A 1 594 ? -12.910 -55.462 5.707 1.00 55.31 594 GLU A CA 1
ATOM 4758 C C . GLU A 1 594 ? -13.670 -55.571 7.038 1.00 55.31 594 GLU A C 1
ATOM 4760 O O . GLU A 1 594 ? -13.254 -56.356 7.884 1.00 55.31 594 GLU A O 1
ATOM 4765 N N . GLU A 1 595 ? -14.811 -54.888 7.195 1.00 51.78 595 GLU A N 1
ATOM 4766 C CA . GLU A 1 595 ? -15.724 -55.075 8.336 1.00 51.78 595 GLU A CA 1
ATOM 4767 C C . GLU A 1 595 ? -16.324 -56.493 8.351 1.00 51.78 595 GLU A C 1
ATOM 4769 O O . GLU A 1 595 ? -16.322 -57.136 9.395 1.00 51.78 595 GLU A O 1
ATOM 4774 N N . GLU A 1 596 ? -16.742 -57.037 7.199 1.00 52.53 596 GLU A N 1
ATOM 4775 C CA . GLU A 1 596 ? -17.200 -58.432 7.082 1.00 52.53 596 GLU A CA 1
ATOM 4776 C C . GLU A 1 596 ? -16.058 -59.444 7.317 1.00 52.53 596 GLU A C 1
ATOM 4778 O O . GLU A 1 596 ? -16.322 -60.538 7.801 1.00 52.53 596 GLU A O 1
ATOM 4783 N N . MET A 1 597 ? -14.787 -59.104 7.042 1.00 46.38 597 MET A N 1
ATOM 4784 C CA . MET A 1 597 ? -13.631 -59.959 7.379 1.00 46.38 597 MET A CA 1
ATOM 4785 C C . MET A 1 597 ? -13.239 -59.888 8.864 1.00 46.38 597 MET A C 1
ATOM 4787 O O . MET A 1 597 ? -12.817 -60.903 9.415 1.00 46.38 597 MET A O 1
ATOM 4791 N N . GLU A 1 598 ? -13.360 -58.723 9.514 1.00 47.59 598 GLU A N 1
ATOM 4792 C CA . GLU A 1 598 ? -13.182 -58.588 10.969 1.00 47.59 598 GLU A CA 1
ATOM 4793 C C . GLU A 1 598 ? -14.327 -59.275 11.738 1.00 47.59 598 GLU A C 1
ATOM 4795 O O . GLU A 1 598 ? -14.067 -59.903 12.765 1.00 47.59 598 GLU A O 1
ATOM 4800 N N . GLU A 1 599 ? -15.562 -59.243 11.221 1.00 47.88 599 GLU A N 1
ATOM 4801 C CA . GLU A 1 599 ? -16.692 -60.015 11.760 1.00 47.88 599 GLU A CA 1
ATOM 4802 C C . GLU A 1 599 ? -16.555 -61.523 11.464 1.00 47.88 599 GLU A C 1
ATOM 4804 O O . GLU A 1 599 ? -16.783 -62.338 12.360 1.00 47.88 599 GLU A O 1
ATOM 4809 N N . GLU A 1 600 ? -16.088 -61.934 10.275 1.00 45.09 600 GLU A N 1
ATOM 4810 C CA . GLU A 1 600 ? -15.821 -63.351 9.976 1.00 45.09 600 GLU A CA 1
ATOM 4811 C C . GLU A 1 600 ? -14.659 -63.921 10.816 1.00 45.09 600 GLU A C 1
ATOM 4813 O O . GLU A 1 600 ? -14.732 -65.090 11.187 1.00 45.09 600 GLU A O 1
ATOM 4818 N N . GLU A 1 601 ? -13.623 -63.147 11.186 1.00 41.28 601 GLU A N 1
ATOM 4819 C CA . GLU A 1 601 ? -12.574 -63.606 12.122 1.00 41.28 601 GLU A CA 1
ATOM 4820 C C . GLU A 1 601 ? -13.074 -63.760 13.576 1.00 41.28 601 GLU A C 1
ATOM 4822 O O . GLU A 1 601 ? -12.527 -64.594 14.309 1.00 41.28 601 GLU A O 1
ATOM 4827 N N . GLU A 1 602 ? -14.128 -63.044 13.993 1.00 42.06 602 GLU A N 1
ATOM 4828 C CA . GLU A 1 602 ? -14.829 -63.296 15.266 1.00 42.06 602 GLU A CA 1
ATOM 4829 C C . GLU A 1 602 ? -15.844 -64.457 15.174 1.00 42.06 602 GLU A C 1
ATOM 4831 O O . GLU A 1 602 ? -16.073 -65.139 16.176 1.00 42.06 602 GLU A O 1
ATOM 4836 N N . GLU A 1 603 ? -16.390 -64.760 13.990 1.00 41.34 603 GLU A N 1
ATOM 4837 C CA . GLU A 1 603 ? -17.419 -65.797 13.789 1.00 41.34 603 GLU A CA 1
ATOM 4838 C C . GLU A 1 603 ? -16.894 -67.190 13.346 1.00 41.34 603 GLU A C 1
ATOM 4840 O O . GLU A 1 603 ? -17.680 -68.130 13.213 1.00 41.34 603 GLU A O 1
ATOM 4845 N N . VAL A 1 604 ? -15.573 -67.422 13.215 1.00 39.94 604 VAL A N 1
ATOM 4846 C CA . VAL A 1 604 ? -15.015 -68.784 12.956 1.00 39.94 604 VAL A CA 1
ATOM 4847 C C . VAL A 1 604 ? -15.091 -69.737 14.178 1.00 39.94 604 VAL A C 1
ATOM 4849 O O . VAL A 1 604 ? -14.769 -70.922 14.066 1.00 39.94 604 VAL A O 1
ATOM 4852 N N . GLU A 1 605 ? -15.595 -69.301 15.338 1.00 38.62 605 GLU A N 1
ATOM 4853 C CA . GLU A 1 605 ? -16.052 -70.197 16.418 1.00 38.62 605 GLU A CA 1
ATOM 4854 C C . GLU A 1 605 ? -17.589 -70.256 16.502 1.00 38.62 605 GLU A C 1
ATOM 4856 O O . GLU A 1 605 ? -18.140 -69.901 17.531 1.00 38.62 605 GLU A O 1
ATOM 4861 N N . GLU A 1 606 ? -18.303 -70.722 15.470 1.00 35.62 606 GLU A N 1
ATOM 4862 C CA . GLU A 1 606 ? -19.466 -71.621 15.651 1.00 35.62 606 GLU A CA 1
ATOM 4863 C C . GLU A 1 606 ? -20.086 -72.096 14.318 1.00 35.62 606 GLU A C 1
ATOM 4865 O O . GLU A 1 606 ? -20.812 -71.399 13.624 1.00 35.62 606 GLU A O 1
ATOM 4870 N N . GLU A 1 607 ? -19.781 -73.361 14.023 1.00 33.81 607 GLU A N 1
ATOM 4871 C CA . GLU A 1 607 ? -20.616 -74.406 13.408 1.00 33.81 607 GLU A CA 1
ATOM 4872 C C . GLU A 1 607 ? -21.376 -74.195 12.073 1.00 33.81 607 GLU A C 1
ATOM 4874 O O . GLU A 1 607 ? -22.394 -73.522 11.935 1.00 33.81 607 GLU A O 1
ATOM 4879 N N . GLU A 1 608 ? -20.901 -75.006 11.119 1.00 34.19 608 GLU A N 1
ATOM 4880 C CA . GLU A 1 608 ? -21.555 -75.653 9.975 1.00 34.19 608 GLU A CA 1
ATOM 4881 C C . GLU A 1 608 ? -23.087 -75.871 10.055 1.00 34.19 608 GLU A C 1
ATOM 4883 O O . GLU A 1 608 ? -23.592 -76.547 10.942 1.00 34.19 608 GLU A O 1
ATOM 4888 N N . GLU A 1 609 ? -23.826 -75.455 9.018 1.00 31.92 609 GLU A N 1
ATOM 4889 C CA . GLU A 1 609 ? -24.342 -76.332 7.940 1.00 31.92 609 GLU A CA 1
ATOM 4890 C C . GLU A 1 609 ? -25.332 -75.556 7.037 1.00 31.92 609 GLU A C 1
ATOM 4892 O O . GLU A 1 609 ? -26.411 -75.132 7.449 1.00 31.92 609 GLU A O 1
ATOM 4897 N N . LYS A 1 610 ? -24.987 -75.409 5.748 1.00 31.77 610 LYS A N 1
ATOM 4898 C CA . LYS A 1 610 ? -25.891 -74.919 4.683 1.00 31.77 610 LYS A CA 1
ATOM 4899 C C . LYS A 1 610 ? -26.912 -76.000 4.285 1.00 31.77 610 LYS A C 1
ATOM 4901 O O . LYS A 1 610 ? -26.612 -77.191 4.353 1.00 31.77 610 LYS A O 1
ATOM 4906 N N . PRO A 1 611 ? -28.032 -75.609 3.647 1.00 32.03 611 PRO A N 1
ATOM 4907 C CA . PRO A 1 611 ? -28.103 -75.920 2.219 1.00 32.03 611 PRO A CA 1
ATOM 4908 C C . PRO A 1 611 ? -28.610 -74.776 1.327 1.00 32.03 611 PRO A C 1
ATOM 4910 O O . PRO A 1 611 ? -29.354 -73.886 1.721 1.00 32.03 611 PRO A O 1
ATOM 4913 N N . GLN A 1 612 ? -28.146 -74.869 0.083 1.00 32.34 612 GLN A N 1
ATOM 4914 C CA . GLN A 1 612 ? -28.293 -73.979 -1.068 1.00 32.34 612 GLN A CA 1
ATOM 4915 C C . GLN A 1 612 ? -29.730 -73.876 -1.608 1.00 32.34 612 GLN A C 1
ATOM 4917 O O . GLN A 1 612 ? -30.421 -74.892 -1.666 1.00 32.34 612 GLN A O 1
ATOM 4922 N N . VAL A 1 613 ? -30.087 -72.723 -2.197 1.00 28.33 613 VAL A N 1
ATOM 4923 C CA . VAL A 1 613 ? -30.893 -72.667 -3.435 1.00 28.33 613 VAL A CA 1
ATOM 4924 C C . VAL A 1 613 ? -30.361 -71.561 -4.355 1.00 28.33 613 VAL A C 1
ATOM 4926 O O . VAL A 1 613 ? -30.209 -70.414 -3.949 1.00 28.33 613 VAL A O 1
ATOM 4929 N N . GLN A 1 614 ? -30.065 -71.968 -5.590 1.00 30.23 614 GLN A N 1
ATOM 4930 C CA . GLN A 1 614 ? -29.553 -71.201 -6.725 1.00 30.23 614 GLN A CA 1
ATOM 4931 C C . GLN A 1 614 ? -30.637 -70.398 -7.468 1.00 30.23 614 GLN A C 1
ATOM 4933 O O . GLN A 1 614 ? -31.768 -70.855 -7.623 1.00 30.23 614 GLN A O 1
ATOM 4938 N N . GLU A 1 615 ? -30.191 -69.241 -7.961 1.00 34.34 615 GLU A N 1
ATOM 4939 C CA . GLU A 1 615 ? -30.500 -68.514 -9.206 1.00 34.34 615 GLU A CA 1
ATOM 4940 C C . GLU A 1 615 ? -31.526 -69.095 -10.195 1.00 34.34 615 GLU A C 1
ATOM 4942 O O . GLU A 1 615 ? -31.409 -70.252 -10.589 1.00 34.34 615 GLU A O 1
ATOM 4947 N N . VAL A 1 616 ? -32.351 -68.210 -10.786 1.00 29.05 616 VAL A N 1
ATOM 4948 C CA . VAL A 1 616 ? -32.411 -68.048 -12.258 1.00 29.05 616 VAL A CA 1
ATOM 4949 C C . VAL A 1 616 ? -32.676 -66.579 -12.626 1.00 29.05 616 VAL A C 1
ATOM 4951 O O . VAL A 1 616 ? -33.609 -65.955 -12.127 1.00 29.05 616 VAL A O 1
ATOM 4954 N N . MET A 1 617 ? -31.840 -66.072 -13.532 1.00 33.97 617 MET A N 1
ATOM 4955 C CA . MET A 1 617 ? -31.881 -64.763 -14.186 1.00 33.97 617 MET A CA 1
ATOM 4956 C C . MET A 1 617 ? -33.064 -64.571 -15.150 1.00 33.97 617 MET A C 1
ATOM 4958 O O . MET A 1 617 ? -33.524 -65.520 -15.785 1.00 33.97 617 MET A O 1
ATOM 4962 N N . GLY A 1 618 ? -33.438 -63.310 -15.375 1.00 27.62 618 GLY A N 1
ATOM 4963 C CA . GLY A 1 618 ? -34.202 -62.863 -16.539 1.00 27.62 618 GLY A CA 1
ATOM 4964 C C . GLY A 1 618 ? -33.903 -61.394 -16.837 1.00 27.62 618 GLY A C 1
ATOM 4965 O O . GLY A 1 618 ? -34.214 -60.529 -16.026 1.00 27.62 618 GLY A O 1
ATOM 4966 N N . GLU A 1 619 ? -33.257 -61.134 -17.973 1.00 36.84 619 GLU A N 1
ATOM 4967 C CA . GLU A 1 619 ? -33.000 -59.798 -18.518 1.00 36.84 619 GLU A CA 1
ATOM 4968 C C . GLU A 1 619 ? -34.266 -59.204 -19.155 1.00 36.84 619 GLU A C 1
ATOM 4970 O O . GLU A 1 619 ? -34.985 -59.909 -19.867 1.00 36.84 619 GLU A O 1
ATOM 4975 N N . GLY A 1 620 ? -34.447 -57.888 -18.994 1.00 37.72 620 GLY A N 1
ATOM 4976 C CA . GLY A 1 620 ? -35.183 -57.042 -19.937 1.00 37.72 620 GLY A CA 1
ATOM 4977 C C . GLY A 1 620 ? -36.381 -56.290 -19.361 1.00 37.72 620 GLY A C 1
ATOM 4978 O O . GLY A 1 620 ? -37.435 -56.884 -19.183 1.00 37.72 620 GLY A O 1
ATOM 4979 N N . GLU A 1 621 ? -36.194 -54.980 -19.160 1.00 34.66 621 GLU A N 1
ATOM 4980 C CA . GLU A 1 621 ? -37.084 -53.842 -19.487 1.00 34.66 621 GLU A CA 1
ATOM 4981 C C . GLU A 1 621 ? -36.926 -52.700 -18.465 1.00 34.66 621 GLU A C 1
ATOM 4983 O O . GLU A 1 621 ? -36.788 -52.924 -17.264 1.00 34.66 621 GLU A O 1
ATOM 4988 N N . GLU A 1 622 ? -36.871 -51.463 -18.974 1.00 46.31 622 GLU A N 1
ATOM 4989 C CA . GLU A 1 622 ? -36.920 -50.226 -18.188 1.00 46.31 622 GLU A CA 1
ATOM 4990 C C . GLU A 1 622 ? -38.174 -50.235 -17.300 1.00 46.31 622 GLU A C 1
ATOM 4992 O O . GLU A 1 622 ? -39.279 -49.998 -17.788 1.00 46.31 622 GLU A O 1
ATOM 4997 N N . GLU A 1 623 ? -38.022 -50.486 -15.998 1.00 39.72 623 GLU A N 1
ATOM 4998 C CA . GLU A 1 623 ? -39.116 -50.344 -15.036 1.00 39.72 623 GLU A CA 1
ATOM 4999 C C . GLU A 1 623 ? -38.831 -49.262 -13.986 1.00 39.72 623 GLU A C 1
ATOM 5001 O O . GLU A 1 623 ? -37.789 -49.199 -13.337 1.00 39.72 623 GLU A O 1
ATOM 5006 N N . ASP A 1 624 ? -39.838 -48.403 -13.872 1.00 48.09 624 ASP A N 1
ATOM 5007 C CA . ASP A 1 624 ? -40.040 -47.250 -13.003 1.00 48.09 624 ASP A CA 1
ATOM 5008 C C . ASP A 1 624 ? -39.570 -47.473 -11.546 1.00 48.09 624 ASP A C 1
ATOM 5010 O O . ASP A 1 624 ? -40.163 -48.252 -10.788 1.00 48.09 624 ASP A O 1
ATOM 5014 N N . TYR A 1 625 ? -38.510 -46.759 -11.142 1.00 45.53 625 TYR A N 1
ATOM 5015 C CA . TYR A 1 625 ? -37.827 -46.885 -9.841 1.00 45.53 625 TYR A CA 1
ATOM 5016 C C . TYR A 1 625 ? -38.768 -46.752 -8.622 1.00 45.53 625 TYR A C 1
ATOM 5018 O O . TYR A 1 625 ? -38.518 -47.360 -7.579 1.00 45.53 625 TYR A O 1
ATOM 5026 N N . GLU A 1 626 ? -39.880 -46.018 -8.740 1.00 48.16 626 GLU A N 1
ATOM 5027 C CA . GLU A 1 626 ? -40.861 -45.845 -7.656 1.00 48.16 626 GLU A CA 1
ATOM 5028 C C . GLU A 1 626 ? -41.628 -47.131 -7.306 1.00 48.16 626 GLU A C 1
ATOM 5030 O O . GLU A 1 626 ? -41.972 -47.358 -6.141 1.00 48.16 626 GLU A O 1
ATOM 5035 N N . LYS A 1 627 ? -41.881 -48.019 -8.278 1.00 48.88 627 LYS A N 1
ATOM 5036 C CA . LYS A 1 627 ? -42.627 -49.265 -8.028 1.00 48.88 627 LYS A CA 1
ATOM 5037 C C . LYS A 1 627 ? -41.808 -50.303 -7.271 1.00 48.88 627 LYS A C 1
ATOM 5039 O O . LYS A 1 627 ? -42.379 -51.037 -6.465 1.00 48.88 627 LYS A O 1
ATOM 5044 N N . VAL A 1 628 ? -40.498 -50.350 -7.508 1.00 51.03 628 VAL A N 1
ATOM 5045 C CA . VAL A 1 628 ? -39.581 -51.287 -6.841 1.00 51.03 628 VAL A CA 1
ATOM 5046 C C . VAL A 1 628 ? -39.427 -50.920 -5.364 1.00 51.03 628 VAL A C 1
ATOM 5048 O O . VAL A 1 628 ? -39.535 -51.789 -4.500 1.00 51.03 628 VAL A O 1
ATOM 5051 N N . ILE A 1 629 ? -39.300 -49.625 -5.057 1.00 48.25 629 ILE A N 1
ATOM 5052 C CA . ILE A 1 629 ? -39.228 -49.120 -3.676 1.00 48.25 629 ILE A CA 1
ATOM 5053 C C . ILE A 1 629 ? -40.523 -49.435 -2.912 1.00 48.25 629 ILE A C 1
ATOM 5055 O O . ILE A 1 629 ? -40.484 -49.911 -1.780 1.00 48.25 629 ILE A O 1
ATOM 5059 N N . MET A 1 630 ? -41.685 -49.266 -3.547 1.00 47.81 630 MET A N 1
ATOM 5060 C CA . MET A 1 630 ? -42.987 -49.526 -2.916 1.00 47.81 630 MET A CA 1
ATOM 5061 C C . MET A 1 630 ? -43.289 -51.015 -2.669 1.00 47.81 630 MET A C 1
ATOM 5063 O O . MET A 1 630 ? -44.154 -51.322 -1.850 1.00 47.81 630 MET A O 1
ATOM 5067 N N . GLN A 1 631 ? -42.602 -51.947 -3.340 1.00 50.41 631 GLN A N 1
ATOM 5068 C CA . GLN A 1 631 ? -42.754 -53.392 -3.104 1.00 50.41 631 GLN A CA 1
ATOM 5069 C C . GLN A 1 631 ? -41.866 -53.927 -1.968 1.00 50.41 631 GLN A C 1
ATOM 5071 O O . GLN A 1 631 ? -42.136 -55.016 -1.462 1.00 50.41 631 GLN A O 1
ATOM 5076 N N . MET A 1 632 ? -40.847 -53.169 -1.546 1.00 47.72 632 MET A N 1
ATOM 5077 C CA . MET A 1 632 ? -39.897 -53.559 -0.493 1.00 47.72 632 MET A CA 1
ATOM 5078 C C . MET A 1 632 ? -40.221 -52.968 0.889 1.00 47.72 632 MET A C 1
ATOM 5080 O O . MET A 1 632 ? -39.594 -53.348 1.873 1.00 47.72 632 MET A O 1
ATOM 5084 N N . LEU A 1 633 ? -41.202 -52.066 0.977 1.00 51.62 633 LEU A N 1
ATOM 5085 C CA . LEU A 1 633 ? -41.560 -51.364 2.210 1.00 51.62 633 LEU A CA 1
ATOM 5086 C C . LEU A 1 633 ? -42.791 -51.983 2.882 1.00 51.62 633 LEU A C 1
ATOM 5088 O O . LEU A 1 633 ? -43.786 -52.335 2.242 1.00 51.62 633 LEU A O 1
ATOM 5092 N N . THR A 1 634 ? -42.758 -52.076 4.208 1.00 64.38 634 THR A N 1
ATOM 5093 C CA . THR A 1 634 ? -43.931 -52.438 5.007 1.00 64.38 634 THR A CA 1
ATOM 5094 C C . THR A 1 634 ? -44.992 -51.327 4.944 1.00 64.38 634 THR A C 1
ATOM 5096 O O . THR A 1 634 ? -44.695 -50.163 4.673 1.00 64.38 634 THR A O 1
ATOM 5099 N N . LYS A 1 635 ? -46.268 -51.650 5.211 1.00 59.12 635 LYS A N 1
ATOM 5100 C CA . LYS A 1 635 ? -47.367 -50.657 5.167 1.00 59.12 635 LYS A CA 1
ATOM 5101 C C . LYS A 1 635 ? -47.116 -49.417 6.039 1.00 59.12 635 LYS A C 1
ATOM 5103 O O . LYS A 1 635 ? -47.512 -48.326 5.644 1.00 59.12 635 LYS A O 1
ATOM 5108 N N . GLU A 1 636 ? -46.464 -49.581 7.190 1.00 54.69 636 GLU A N 1
ATOM 5109 C CA . GLU A 1 636 ? -46.105 -48.466 8.079 1.00 54.69 636 GLU A CA 1
ATOM 5110 C C . GLU A 1 636 ? -45.004 -47.570 7.493 1.00 54.69 636 GLU A C 1
ATOM 5112 O O . GLU A 1 636 ? -45.005 -46.358 7.712 1.00 54.69 636 GLU A O 1
ATOM 5117 N N . GLU A 1 637 ? -44.078 -48.133 6.719 1.00 57.28 637 GLU A N 1
ATOM 5118 C CA . GLU A 1 637 ? -42.997 -47.378 6.078 1.00 57.28 637 GLU A CA 1
ATOM 5119 C C . GLU A 1 637 ? -43.499 -46.593 4.864 1.00 57.28 637 GLU A C 1
ATOM 5121 O O . GLU A 1 637 ? -43.102 -45.444 4.677 1.00 57.28 637 GLU A O 1
ATOM 5126 N N . ILE A 1 638 ? -44.451 -47.151 4.109 1.00 63.53 638 ILE A N 1
ATOM 5127 C CA . ILE A 1 638 ? -45.131 -46.443 3.013 1.00 63.53 638 ILE A CA 1
ATOM 5128 C C . ILE A 1 638 ? -45.904 -45.229 3.552 1.00 63.53 638 ILE A C 1
ATOM 5130 O O . ILE A 1 638 ? -45.838 -44.145 2.973 1.00 63.53 638 ILE A O 1
ATOM 5134 N N . GLU A 1 639 ? -46.602 -45.370 4.684 1.00 64.12 639 GLU A N 1
ATOM 5135 C CA . GLU A 1 639 ? -47.322 -44.250 5.307 1.00 64.12 639 GLU A CA 1
ATOM 5136 C C . GLU A 1 639 ? -46.373 -43.157 5.822 1.00 64.12 639 GLU A C 1
ATOM 5138 O O . GLU A 1 639 ? -46.667 -41.970 5.659 1.00 64.12 639 GLU A O 1
ATOM 5143 N N . LYS A 1 640 ? -45.211 -43.527 6.380 1.00 64.56 640 LYS A N 1
ATOM 5144 C CA . LYS A 1 640 ? -44.169 -42.562 6.770 1.00 64.56 640 LYS A CA 1
ATOM 5145 C C . LYS A 1 640 ? -43.571 -41.836 5.570 1.00 64.56 640 LYS A C 1
ATOM 5147 O O . LYS A 1 640 ? -43.394 -40.623 5.640 1.00 64.56 640 LYS A O 1
ATOM 5152 N N . TYR A 1 641 ? -43.294 -42.550 4.483 1.00 65.06 641 TYR A N 1
ATOM 5153 C CA . TYR A 1 641 ? -42.718 -41.958 3.278 1.00 65.06 641 TYR A CA 1
ATOM 5154 C C . TYR A 1 641 ? -43.686 -40.955 2.637 1.00 65.06 641 TYR A C 1
ATOM 5156 O O . TYR A 1 641 ? -43.315 -39.815 2.375 1.00 65.06 641 TYR A O 1
ATOM 5164 N N . GLN A 1 642 ? -44.967 -41.316 2.514 1.00 67.31 642 GLN A N 1
ATOM 5165 C CA . GLN A 1 642 ? -46.005 -40.417 1.994 1.00 67.31 642 GLN A CA 1
ATOM 5166 C C . GLN A 1 642 ? -46.286 -39.218 2.912 1.00 67.31 642 GLN A C 1
ATOM 5168 O O . GLN A 1 642 ? -46.683 -38.150 2.437 1.00 67.31 642 GLN A O 1
ATOM 5173 N N . ALA A 1 643 ? -46.115 -39.369 4.229 1.00 70.81 643 ALA A N 1
ATOM 5174 C CA . ALA A 1 643 ? -46.216 -38.254 5.167 1.00 70.81 643 ALA A CA 1
ATOM 5175 C C . ALA A 1 643 ? -45.049 -37.270 4.994 1.00 70.81 643 ALA A C 1
ATOM 5177 O O . ALA A 1 643 ? -45.285 -36.064 4.924 1.00 70.81 643 ALA A O 1
ATOM 5178 N N . LEU A 1 644 ? -43.826 -37.788 4.850 1.00 64.25 644 LEU A N 1
ATOM 5179 C CA . LEU A 1 644 ? -42.615 -36.997 4.634 1.00 64.25 644 LEU A CA 1
ATOM 5180 C C . LEU A 1 644 ? -42.657 -36.259 3.289 1.00 64.25 644 LEU A C 1
ATOM 5182 O O . LEU A 1 644 ? -42.353 -35.072 3.216 1.00 64.25 644 LEU A O 1
ATOM 5186 N N . GLU A 1 645 ? -43.121 -36.931 2.236 1.00 68.50 645 GLU A N 1
ATOM 5187 C CA . GLU A 1 645 ? -43.271 -36.356 0.900 1.00 68.50 645 GLU A CA 1
ATOM 5188 C C . GLU A 1 645 ? -44.284 -35.196 0.888 1.00 68.50 645 GLU A C 1
ATOM 5190 O O . GLU A 1 645 ? -44.026 -34.133 0.319 1.00 68.50 645 GLU A O 1
ATOM 5195 N N . ARG A 1 646 ? -45.413 -35.336 1.600 1.00 69.62 646 ARG A N 1
ATOM 5196 C CA . ARG A 1 646 ? -46.393 -34.247 1.770 1.00 69.62 646 ARG A CA 1
ATOM 5197 C C . ARG A 1 646 ? -45.833 -33.069 2.560 1.00 69.62 646 ARG A C 1
ATOM 5199 O O . ARG A 1 646 ? -46.178 -31.929 2.256 1.00 69.62 646 ARG A O 1
ATOM 5206 N N . GLU A 1 647 ? -44.998 -33.329 3.561 1.00 70.69 647 GLU A N 1
ATOM 5207 C CA . GLU A 1 647 ? -44.359 -32.288 4.368 1.00 70.69 647 GLU A CA 1
ATOM 5208 C C . GLU A 1 647 ? -43.289 -31.532 3.562 1.00 70.69 647 GLU A C 1
ATOM 5210 O O . GLU A 1 647 ? -43.218 -30.304 3.630 1.00 70.69 647 GLU A O 1
ATOM 5215 N N . MET A 1 648 ? -42.540 -32.239 2.709 1.00 63.66 648 MET A N 1
ATOM 5216 C CA . MET A 1 648 ? -41.537 -31.662 1.808 1.00 63.66 648 MET A CA 1
ATOM 5217 C C . MET A 1 648 ? -42.138 -30.880 0.633 1.00 63.66 648 MET A C 1
ATOM 5219 O O . MET A 1 648 ? -41.567 -29.873 0.214 1.00 63.66 648 MET A O 1
ATOM 5223 N N . LEU A 1 649 ? -43.289 -31.302 0.101 1.00 64.00 649 LEU A N 1
ATOM 5224 C CA . LEU A 1 649 ? -43.955 -30.630 -1.024 1.00 64.00 649 LEU A CA 1
ATOM 5225 C C . LEU A 1 649 ? -44.834 -29.442 -0.600 1.00 64.00 649 LEU A C 1
ATOM 5227 O O . LEU A 1 649 ? -45.143 -28.581 -1.429 1.00 64.00 649 LEU A O 1
ATOM 5231 N N . ALA A 1 650 ? -45.227 -29.348 0.674 1.00 67.81 650 ALA A N 1
ATOM 5232 C CA . ALA A 1 650 ? -46.087 -28.273 1.178 1.00 67.81 650 ALA A CA 1
ATOM 5233 C C . ALA A 1 650 ? -45.531 -26.843 0.956 1.00 67.81 650 ALA A C 1
ATOM 5235 O O . ALA A 1 650 ? -46.309 -25.975 0.545 1.00 67.81 650 ALA A O 1
ATOM 5236 N N . PRO A 1 651 ? -44.225 -26.560 1.145 1.00 64.62 651 PRO A N 1
ATOM 5237 C CA . PRO A 1 651 ? -43.647 -25.244 0.864 1.00 64.62 651 PRO A CA 1
ATOM 5238 C C . PRO A 1 651 ? -43.642 -24.904 -0.632 1.00 64.62 651 PRO A C 1
ATOM 5240 O O . PRO A 1 651 ? -43.931 -23.767 -0.999 1.00 64.62 651 PRO A O 1
ATOM 5243 N N . PHE A 1 652 ? -43.377 -25.887 -1.500 1.00 57.75 652 PHE A N 1
ATOM 5244 C CA . PHE A 1 652 ? -43.342 -25.704 -2.956 1.00 57.75 652 PHE A CA 1
ATOM 5245 C C . PHE A 1 652 ? -44.732 -25.434 -3.538 1.00 57.75 652 PHE A C 1
ATOM 5247 O O . PHE A 1 652 ? -44.902 -24.537 -4.364 1.00 57.75 652 PHE A O 1
ATOM 5254 N N . LEU A 1 653 ? -45.754 -26.145 -3.057 1.00 63.22 653 LEU A N 1
ATOM 5255 C CA . LEU A 1 653 ? -47.144 -25.899 -3.446 1.00 63.22 653 LEU A CA 1
ATOM 5256 C C . LEU A 1 653 ? -47.653 -24.544 -2.926 1.00 63.22 653 LEU A C 1
ATOM 5258 O O . LEU A 1 653 ? -48.413 -23.869 -3.620 1.00 63.22 653 LEU A O 1
ATOM 5262 N N . ALA A 1 654 ? -47.210 -24.112 -1.740 1.00 64.44 654 ALA A N 1
ATOM 5263 C CA . ALA A 1 654 ? -47.526 -22.788 -1.200 1.00 64.44 654 ALA A CA 1
ATOM 5264 C C . ALA A 1 654 ? -46.826 -21.648 -1.962 1.00 64.44 654 ALA A C 1
ATOM 5266 O O . ALA A 1 654 ? -47.413 -20.577 -2.118 1.00 64.44 654 ALA A O 1
ATOM 5267 N N . ALA A 1 655 ? -45.604 -21.875 -2.454 1.00 58.00 655 ALA A N 1
ATOM 5268 C CA . ALA A 1 655 ? -44.879 -20.932 -3.304 1.00 58.00 655 ALA A CA 1
ATOM 5269 C C . ALA A 1 655 ? -45.542 -20.794 -4.682 1.00 58.00 655 ALA A C 1
ATOM 5271 O O . ALA A 1 655 ? -45.837 -19.680 -5.102 1.00 58.00 655 ALA A O 1
ATOM 5272 N N . LYS A 1 656 ? -45.900 -21.915 -5.321 1.00 58.47 656 LYS A N 1
ATOM 5273 C CA . LYS A 1 656 ? -46.583 -21.919 -6.623 1.00 58.47 656 LYS A CA 1
ATOM 5274 C C . LYS A 1 656 ? -47.946 -21.220 -6.578 1.00 58.47 656 LYS A C 1
ATOM 5276 O O . LYS A 1 656 ? -48.297 -20.474 -7.483 1.00 58.47 656 LYS A O 1
ATOM 5281 N N . LYS A 1 657 ? -48.696 -21.388 -5.485 1.00 60.38 657 LYS A N 1
ATOM 5282 C CA . LYS A 1 657 ? -49.991 -20.717 -5.300 1.00 60.38 657 LYS A CA 1
ATOM 5283 C C . LYS A 1 657 ? -49.870 -19.199 -5.083 1.00 60.38 657 LYS A C 1
ATOM 5285 O O . LYS A 1 657 ? -50.817 -18.484 -5.371 1.00 60.38 657 LYS A O 1
ATOM 5290 N N . ARG A 1 658 ? -48.721 -18.709 -4.597 1.00 60.41 658 ARG A N 1
ATOM 5291 C CA . ARG A 1 658 ? -48.414 -17.268 -4.491 1.00 60.41 658 ARG A CA 1
ATOM 5292 C C . ARG A 1 658 ? -47.941 -16.643 -5.803 1.00 60.41 658 ARG A C 1
ATOM 5294 O O . ARG A 1 658 ? -47.950 -15.426 -5.897 1.00 60.41 658 ARG A O 1
ATOM 5301 N N . GLU A 1 659 ? -47.487 -17.444 -6.763 1.00 54.75 659 GLU A N 1
ATOM 5302 C CA . GLU A 1 659 ? -47.170 -16.975 -8.120 1.00 54.75 659 GLU A CA 1
ATOM 5303 C C . GLU A 1 659 ? -48.404 -16.954 -9.035 1.00 54.75 659 GLU A C 1
ATOM 5305 O O . GLU A 1 659 ? -48.425 -16.213 -10.015 1.00 54.75 659 GLU A O 1
ATOM 5310 N N . GLU A 1 660 ? -49.427 -17.759 -8.728 1.00 57.41 660 GLU A N 1
ATOM 5311 C CA . GLU A 1 660 ? -50.688 -17.825 -9.485 1.00 57.41 660 GLU A CA 1
ATOM 5312 C C . GLU A 1 660 ? -51.781 -16.849 -8.977 1.00 57.41 660 GLU A C 1
ATOM 5314 O O . GLU A 1 660 ? -52.745 -16.602 -9.705 1.00 57.41 660 GLU A O 1
ATOM 5319 N N . GLU A 1 661 ? -51.642 -16.293 -7.763 1.00 54.47 661 GLU A N 1
ATOM 5320 C CA . GLU A 1 661 ? -52.485 -15.222 -7.176 1.00 54.47 661 GLU A CA 1
ATOM 5321 C C . GLU A 1 661 ? -51.854 -13.836 -7.371 1.00 54.47 661 GLU A C 1
ATOM 5323 O O . GLU A 1 661 ? -52.612 -12.891 -7.704 1.00 54.47 661 GLU A O 1
#

InterPro domains:
  IPR013766 Thioredoxin domain [PF00085] (17-105)
  IPR031827 Domain of unknown function DUF4746 [PF15928] (342-490)
  IPR036249 Thioredoxin-like superfamily [SSF52833] (13-125)
  IPR051766 Thioredoxin domain-containing protein [PTHR46135] (5-211)

Foldseek 3Di:
DDDDDDDDDDPDDQAAEAQAAVSVVVVLQDAAKEKEWEDAPVLDGDPVQSVLVVVLCVVVVDPRYHYYYYHLVHHPLSVVVPPDNWIKIFIHHNNFTQDIDTHDPSVVVSVVSVVSRVVSVCVVVVNDDGDGDRSPDDDPVRVVVVVVVVVVVVVVVVVVVVVVVVLVLVLLLLLLVLLCVLVQFKWKKKFFPVQWDFAPDPPDPGRDIDGPLVVVVQVCCVVVQKHWPDKDWDQDDPVLVCLLCPPQPDDADVVSVVRSNVGTIMMTMMGRRDDDPPPPPPPDDDDPDPPDPDPDDPDDPRFQPVLVSVLCQAQNPVSDLVNRDCPHSQNVRWDQDPVRDTHTRMDIGNGSSSRSSNCCSVPVVVSVVSVRDRDDSQAQWKKFKAQLVCQVVLVVLCVVVVVQWPDKFKWLDPDLQPTDTPDQENLSLLVDDPVSSRSIMIMTIGHPPDPVSVVSVVVVPTPDIQPDSVSRVVSCCSNPPPDSDDDDDDRPDRPDQRDQPQFDWDADPQGWTWTFDWDADPVRDIFTWTFTQADNVGDGDPRGDIGGDDPVVVVVVRVVRSVVSVVVSVVSVVVVVVVVVVVVVVVVVVVVVVVVVVVVVVVPPDDDDDDDDDDDDDDDDDDDPVVVVVVPDDPVVVVVVVVVVCVVCVVVVVVVVVVVD

Sequence (661 aa):
AARKMAKKGGQTSLQIEITNDDEWEALLERQGLLVVDVFTAWCGPCIGMMSNLKKIKLELGSDLLHLAMANCDKISKLERFRGRSEPTWLFIGSGQLLKVMYGSNAPILMKEICDELLKEIEVIEGKRERVYFPFEQLTPDEKKKLAEYEAKRAAEIARERAELEARQDKVKRRYLVRVARKFLNFSLVVFFPNSIKPSEDPNQEKARKTSAAAYKLMSMYDTVGLSIVDQLEIQLSRENIHELFYNSGYNLPQKVYDSMLKEEVIVSLVQMLHPLKIPQASEMVPGPNATGHSITPPTVPGLDVIEENLTLLVYGPSRKPTEASPESIYKMFETIDEDGDILPPCWTPREHISKCAAARVIFPTRIEALKVKEIEVPPPSLVMIFEGERAQEVLDISKPFASEVVHLGYFDSSNPEEAKELCKTVYELEEMPDESIDVAKVVIALSKEQSEPTLIMTQLGPLYVSPDLKTAEREVELFFPPYLEEEEEEPVDPWGPPPPPPPPIWVDETGNEYLEIYLTNIFGDTRRVRKLVKLVDGTEVEDGDVLDIPAEEVLEIEERERREFEERRERRRKERQARKLAALRKLQAEEVGEEEMEEEEEEVEEEEEKPQVQEVMGEGEEEDYEKVIMQMLTKEEIEKYQALEREMLAPFLAAKKREEE

pLDDT: mean 79.92, std 18.24, range [26.33, 97.31]

Radius of gyration: 41.96 Å; chains: 1; bounding box: 110×115×114 Å